Protein AF-A0A0K0E4I1-F1 (afdb_monomer)

Nearest PDB structures (foldseek):
  3t7n-assembly1_B  TM=6.207E-01  e=4.100E-04  Homo sapiens
  4frl-assembly1_A  TM=5.365E-01  e=1.195E-03  Homo sapiens
  7e2v-assembly1_A  TM=3.383E-01  e=8.676E-01  Morus alba
  2bmb-assembly1_A  TM=1.519E-01  e=6.967E+00  Saccharomyces cerevisiae

Organism: Strongyloides stercoralis (NCBI:txid6248)

Structure (mmCIF, N/CA/C/O backbone):
data_AF-A0A0K0E4I1-F1
#
_entry.id   AF-A0A0K0E4I1-F1
#
loop_
_atom_site.group_PDB
_atom_site.id
_atom_site.type_symbol
_atom_site.label_atom_id
_atom_site.label_alt_id
_atom_site.label_comp_id
_atom_site.label_asym_id
_atom_site.label_entity_id
_atom_site.label_seq_id
_atom_site.pdbx_PDB_ins_code
_atom_site.Cartn_x
_atom_site.Cartn_y
_atom_site.Cartn_z
_atom_site.occupancy
_atom_site.B_iso_or_equiv
_atom_site.auth_seq_id
_atom_site.auth_comp_id
_atom_site.auth_asym_id
_atom_site.auth_atom_id
_atom_site.pdbx_PDB_model_num
ATOM 1 N N . MET A 1 1 ? 45.559 10.504 -39.414 1.00 72.62 1 MET A N 1
ATOM 2 C CA . MET A 1 1 ? 45.510 10.061 -37.997 1.00 72.62 1 MET A CA 1
ATOM 3 C C . MET A 1 1 ? 44.115 9.634 -37.543 1.00 72.62 1 MET A C 1
ATOM 5 O O . MET A 1 1 ? 43.988 8.500 -37.111 1.00 72.62 1 MET A O 1
ATOM 9 N N . ILE A 1 2 ? 43.070 10.465 -37.673 1.00 77.94 2 ILE A N 1
ATOM 10 C CA . ILE A 1 2 ? 41.709 10.158 -37.166 1.00 77.94 2 ILE A CA 1
ATOM 11 C C . ILE A 1 2 ? 41.140 8.833 -37.712 1.00 77.94 2 ILE A C 1
ATOM 13 O O . ILE A 1 2 ? 40.603 8.033 -36.951 1.00 77.94 2 ILE A O 1
ATOM 17 N N . PHE A 1 3 ? 41.327 8.554 -39.006 1.00 82.25 3 PHE A N 1
ATOM 18 C CA . PHE A 1 3 ? 40.861 7.309 -39.631 1.00 82.25 3 PHE A CA 1
ATOM 19 C C . PHE A 1 3 ? 41.515 6.048 -39.030 1.00 82.25 3 PHE A C 1
ATOM 21 O O . PHE A 1 3 ? 40.832 5.072 -38.737 1.00 82.25 3 PHE A O 1
ATOM 28 N N . PHE A 1 4 ? 42.823 6.099 -38.754 1.00 79.50 4 PHE A N 1
ATOM 29 C CA . PHE A 1 4 ? 43.544 5.006 -38.089 1.00 79.50 4 PHE A CA 1
ATOM 30 C C . PHE A 1 4 ? 43.053 4.787 -36.650 1.00 79.50 4 PHE A C 1
ATOM 32 O O . PHE A 1 4 ? 42.868 3.646 -36.240 1.00 79.50 4 PHE A O 1
ATOM 39 N N . ILE A 1 5 ? 42.778 5.865 -35.906 1.00 83.00 5 ILE A N 1
ATOM 40 C CA . ILE A 1 5 ? 42.230 5.782 -34.541 1.00 83.00 5 ILE A CA 1
ATOM 41 C C . ILE A 1 5 ? 40.835 5.137 -34.553 1.00 83.00 5 ILE A C 1
ATOM 43 O O . ILE A 1 5 ? 40.541 4.295 -33.708 1.00 83.00 5 ILE A O 1
ATOM 47 N N . SER A 1 6 ? 39.994 5.479 -35.535 1.00 84.00 6 SER A N 1
ATOM 48 C CA . SER A 1 6 ? 38.654 4.899 -35.682 1.00 84.00 6 SER A CA 1
ATOM 49 C C . SER A 1 6 ? 38.699 3.393 -35.961 1.00 84.00 6 SER A C 1
ATOM 51 O O . SER A 1 6 ? 37.995 2.634 -35.296 1.00 84.00 6 SER A O 1
ATOM 53 N N . ILE A 1 7 ? 39.572 2.939 -36.867 1.00 88.38 7 ILE A N 1
ATOM 54 C CA . ILE A 1 7 ? 39.742 1.506 -37.155 1.00 88.38 7 ILE A CA 1
ATOM 55 C C . ILE A 1 7 ? 40.223 0.752 -35.911 1.00 88.38 7 ILE A C 1
ATOM 57 O O . ILE A 1 7 ? 39.663 -0.292 -35.579 1.00 88.38 7 ILE A O 1
ATOM 61 N N . ILE A 1 8 ? 41.208 1.293 -35.186 1.00 85.75 8 ILE A N 1
ATOM 62 C CA . ILE A 1 8 ? 41.711 0.684 -33.946 1.00 85.75 8 ILE A CA 1
ATOM 63 C C . ILE A 1 8 ? 40.592 0.577 -32.899 1.00 85.75 8 ILE A C 1
ATOM 65 O O . ILE A 1 8 ? 40.461 -0.464 -32.257 1.00 85.75 8 ILE A O 1
ATOM 69 N N . ALA A 1 9 ? 39.744 1.600 -32.761 1.00 82.69 9 ALA A N 1
ATOM 70 C CA . ALA A 1 9 ? 38.618 1.580 -31.828 1.00 82.69 9 ALA A CA 1
ATOM 71 C C . ALA A 1 9 ? 37.561 0.522 -32.195 1.00 82.69 9 ALA A C 1
ATOM 73 O O . ALA A 1 9 ? 37.061 -0.173 -31.312 1.00 82.69 9 ALA A O 1
ATOM 74 N N . VAL A 1 10 ? 37.249 0.353 -33.485 1.00 86.75 10 VAL A N 1
ATOM 75 C CA . VAL A 1 10 ? 36.301 -0.674 -33.955 1.00 86.75 10 VAL A CA 1
ATOM 76 C C . VAL A 1 10 ? 36.865 -2.078 -33.749 1.00 86.75 10 VAL A C 1
ATOM 78 O O . VAL A 1 10 ? 36.159 -2.948 -33.244 1.00 86.75 10 VAL A O 1
ATOM 81 N N . VAL A 1 11 ? 38.141 -2.306 -34.073 1.00 85.88 11 VAL A N 1
ATOM 82 C CA . VAL A 1 11 ? 38.804 -3.597 -33.825 1.00 85.88 11 VAL A CA 1
ATOM 83 C C . VAL A 1 11 ? 38.837 -3.900 -32.326 1.00 85.88 11 VAL A C 1
ATOM 85 O O . VAL A 1 11 ? 38.483 -5.007 -31.927 1.00 85.88 11 VAL A O 1
ATOM 88 N N . ALA A 1 12 ? 39.166 -2.917 -31.481 1.00 80.31 12 ALA A N 1
ATOM 89 C CA . ALA A 1 12 ? 39.116 -3.066 -30.028 1.00 80.31 12 ALA A CA 1
ATOM 90 C C . ALA A 1 12 ? 37.699 -3.398 -29.529 1.00 80.31 12 ALA A C 1
ATOM 92 O O . ALA A 1 12 ? 37.543 -4.265 -28.671 1.00 80.31 12 ALA A O 1
ATOM 93 N N . LEU A 1 13 ? 36.658 -2.776 -30.095 1.00 79.31 13 LEU A N 1
ATOM 94 C CA . LEU A 1 13 ? 35.261 -3.063 -29.762 1.00 79.31 13 LEU A CA 1
ATOM 95 C C . LEU A 1 13 ? 34.861 -4.494 -30.156 1.00 79.31 13 LEU A C 1
ATOM 97 O O . LEU A 1 13 ? 34.247 -5.200 -29.358 1.00 79.31 13 LEU A O 1
ATOM 101 N N . ILE A 1 14 ? 35.229 -4.943 -31.360 1.00 78.44 14 ILE A N 1
ATOM 102 C CA . ILE A 1 14 ? 34.980 -6.314 -31.830 1.00 78.44 14 ILE A CA 1
ATOM 103 C C . ILE A 1 14 ? 35.690 -7.310 -30.910 1.00 78.44 14 ILE A C 1
ATOM 105 O O . ILE A 1 14 ? 35.065 -8.258 -30.434 1.00 78.44 14 ILE A O 1
ATOM 109 N N . VAL A 1 15 ? 36.964 -7.072 -30.586 1.00 76.56 15 VAL A N 1
ATOM 110 C CA . VAL A 1 15 ? 37.708 -7.904 -29.632 1.00 76.56 15 VAL A CA 1
ATOM 111 C C . VAL A 1 15 ? 36.989 -7.932 -28.281 1.00 76.56 15 VAL A C 1
ATOM 113 O O . VAL A 1 15 ? 36.727 -9.016 -27.776 1.00 76.56 15 VAL A O 1
ATOM 116 N N . LEU A 1 16 ? 36.559 -6.794 -27.730 1.00 71.00 16 LEU A N 1
ATOM 117 C CA . LEU A 1 16 ? 35.825 -6.741 -26.457 1.00 71.00 16 LEU A CA 1
ATOM 118 C C . LEU A 1 16 ? 34.479 -7.491 -26.484 1.00 71.00 16 LEU A C 1
ATOM 120 O O . LEU A 1 16 ? 34.076 -8.054 -25.465 1.00 71.00 16 LEU A O 1
ATOM 124 N N . LEU A 1 17 ? 33.791 -7.529 -27.629 1.00 72.44 17 LEU A N 1
ATOM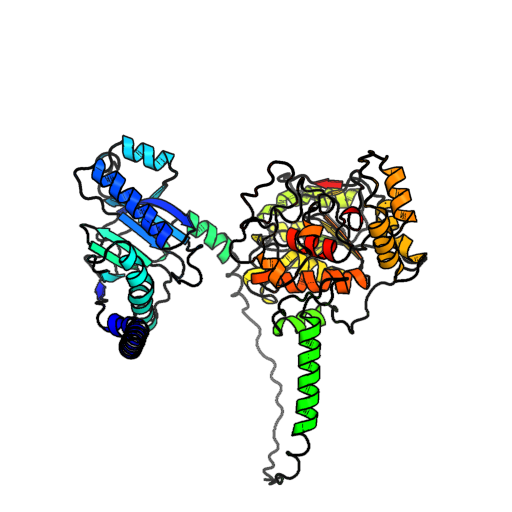 125 C CA . LEU A 1 17 ? 32.506 -8.219 -27.787 1.00 72.44 17 LEU A CA 1
ATOM 126 C C . LEU A 1 17 ? 32.656 -9.739 -27.960 1.00 72.44 17 LEU A C 1
ATOM 128 O O . LEU A 1 17 ? 31.859 -10.500 -27.405 1.00 72.44 17 LEU A O 1
ATOM 132 N N . PHE A 1 18 ? 33.664 -10.198 -28.709 1.00 69.75 18 PHE A N 1
ATOM 133 C CA . PHE A 1 18 ? 33.847 -11.621 -29.031 1.00 69.75 18 PHE A CA 1
ATOM 134 C C . PHE A 1 18 ? 34.805 -12.355 -28.087 1.00 69.75 18 PHE A C 1
ATOM 136 O O . PHE A 1 18 ? 34.632 -13.558 -27.865 1.00 69.75 18 PHE A O 1
ATOM 143 N N . PHE A 1 19 ? 35.768 -11.651 -27.485 1.00 75.06 19 PHE A N 1
ATOM 144 C CA . PHE A 1 19 ? 36.752 -12.230 -26.570 1.00 75.06 19 PHE A CA 1
ATOM 145 C C . PHE A 1 19 ? 36.121 -13.010 -25.411 1.00 75.06 19 PHE A C 1
ATOM 147 O O . PHE A 1 19 ? 36.581 -14.123 -25.171 1.00 75.06 19 PHE A O 1
ATOM 154 N N . PRO A 1 20 ? 35.038 -12.554 -24.741 1.00 66.19 20 PRO A N 1
ATOM 155 C CA . PRO A 1 20 ? 34.418 -13.331 -23.671 1.00 66.19 20 PRO A CA 1
ATOM 156 C C . PRO A 1 20 ? 33.946 -14.709 -24.142 1.00 66.19 20 PRO A C 1
ATOM 158 O O . PRO A 1 20 ? 34.283 -15.713 -23.526 1.00 66.19 20 PRO A O 1
ATOM 161 N N . ARG A 1 21 ? 33.224 -14.789 -25.269 1.00 65.12 21 ARG A N 1
ATOM 162 C CA . ARG A 1 21 ? 32.726 -16.068 -25.810 1.00 65.12 21 ARG A CA 1
ATOM 163 C C . ARG A 1 21 ? 33.855 -16.985 -26.276 1.00 65.12 21 ARG A C 1
ATOM 165 O O . ARG A 1 21 ? 33.737 -18.201 -26.155 1.00 65.12 21 ARG A O 1
ATOM 172 N N . TYR A 1 22 ? 34.929 -16.416 -26.819 1.00 70.62 22 TYR A N 1
ATOM 173 C CA . TYR A 1 22 ? 36.100 -17.178 -27.247 1.00 70.62 22 TYR A CA 1
ATOM 174 C C . TYR A 1 22 ? 36.901 -17.704 -26.047 1.00 70.62 22 TYR A C 1
ATOM 176 O O . TYR A 1 22 ? 37.178 -18.898 -25.975 1.00 70.62 22 TYR A O 1
ATOM 184 N N . ALA A 1 23 ? 37.191 -16.846 -25.066 1.00 69.38 23 ALA A N 1
ATOM 185 C CA . ALA A 1 23 ? 37.935 -17.185 -23.855 1.00 69.38 23 ALA A CA 1
ATOM 186 C C . ALA A 1 23 ? 37.233 -18.259 -23.011 1.00 69.38 23 ALA A C 1
ATOM 188 O O . ALA A 1 23 ? 37.907 -19.111 -22.440 1.00 69.38 23 ALA A O 1
ATOM 189 N N . GLN A 1 24 ? 35.893 -18.282 -22.993 1.00 71.31 24 GLN A N 1
ATOM 190 C CA . GLN A 1 24 ? 35.107 -19.324 -22.317 1.00 71.31 24 GLN A CA 1
ATOM 191 C C . GLN A 1 24 ? 35.465 -20.751 -22.767 1.00 71.31 24 GLN A C 1
ATOM 193 O O . GLN A 1 24 ? 35.336 -21.675 -21.972 1.00 71.31 24 GLN A O 1
ATOM 198 N N . LYS A 1 25 ? 35.933 -20.943 -24.012 1.00 68.06 25 LYS A N 1
ATOM 199 C CA . LYS A 1 25 ? 36.322 -22.266 -24.537 1.00 68.06 25 LYS A CA 1
ATOM 200 C C . LYS A 1 25 ? 37.631 -22.807 -23.954 1.00 68.06 25 LYS A C 1
ATOM 202 O O . LYS A 1 25 ? 37.863 -24.004 -24.050 1.00 68.06 25 LYS A O 1
ATOM 207 N N . PHE A 1 26 ? 38.472 -21.947 -23.381 1.00 70.81 26 PHE A N 1
ATOM 208 C CA . PHE A 1 26 ? 39.783 -22.311 -22.827 1.00 70.81 26 PHE A CA 1
ATOM 209 C C . PHE A 1 26 ? 39.769 -22.437 -21.300 1.00 70.81 26 PHE A C 1
ATOM 211 O O . PHE A 1 26 ? 40.815 -22.631 -20.684 1.00 70.81 26 PHE A O 1
ATOM 218 N N . ILE A 1 27 ? 38.598 -22.295 -20.675 1.00 76.69 27 ILE A N 1
ATOM 219 C CA . ILE A 1 27 ? 38.454 -22.461 -19.232 1.00 76.69 27 ILE A CA 1
ATOM 220 C C . ILE A 1 27 ? 38.439 -23.954 -18.927 1.00 76.69 27 ILE A C 1
ATOM 222 O O . ILE A 1 27 ? 37.560 -24.675 -19.398 1.00 76.69 27 ILE A O 1
ATOM 226 N N . ASN A 1 28 ? 39.403 -24.400 -18.123 1.00 81.62 28 ASN A N 1
ATOM 227 C CA . ASN A 1 28 ? 39.431 -25.770 -17.637 1.00 81.62 28 ASN A CA 1
ATOM 228 C C . ASN A 1 28 ? 38.400 -25.941 -16.511 1.00 81.62 28 ASN A C 1
ATOM 230 O O . ASN A 1 28 ? 38.525 -25.330 -15.446 1.00 81.62 28 ASN A O 1
ATOM 234 N N . ILE A 1 29 ? 37.373 -26.742 -16.782 1.00 88.06 29 ILE A N 1
ATOM 235 C CA . ILE A 1 29 ? 36.287 -27.067 -15.860 1.00 88.06 29 ILE A CA 1
ATOM 236 C C . ILE A 1 29 ? 36.302 -28.580 -15.695 1.00 88.06 29 ILE A C 1
ATOM 238 O O . ILE A 1 29 ? 36.089 -29.311 -16.661 1.00 88.06 29 ILE A O 1
ATOM 242 N N . GLU A 1 30 ? 36.539 -29.041 -14.474 1.00 90.00 30 GLU A N 1
ATOM 243 C CA . GLU A 1 30 ? 36.660 -30.460 -14.154 1.00 90.00 30 GLU A CA 1
ATOM 244 C C . GLU A 1 30 ? 35.603 -30.856 -13.126 1.00 90.00 30 GLU A C 1
ATOM 246 O O . GLU A 1 30 ? 35.195 -30.047 -12.291 1.00 90.00 30 GLU A O 1
ATOM 251 N N . ILE A 1 31 ? 35.173 -32.114 -13.166 1.00 91.00 31 ILE A N 1
ATOM 252 C CA . ILE A 1 31 ? 34.409 -32.725 -12.078 1.00 91.00 31 ILE A CA 1
ATOM 253 C C . ILE A 1 31 ? 35.408 -33.493 -11.219 1.00 91.00 31 ILE A C 1
ATOM 255 O O . ILE A 1 31 ? 36.162 -34.312 -11.741 1.00 91.00 31 ILE A O 1
ATOM 259 N N . LYS A 1 32 ? 35.426 -33.215 -9.916 1.00 93.81 32 LYS A N 1
ATOM 260 C CA . LYS A 1 32 ? 36.293 -33.888 -8.947 1.00 93.81 32 LYS A CA 1
ATOM 261 C C . LYS A 1 32 ? 35.459 -34.637 -7.919 1.00 93.81 32 LYS A C 1
ATOM 263 O O . LYS A 1 32 ? 34.481 -34.090 -7.413 1.00 93.81 32 LYS A O 1
ATOM 268 N N . GLU A 1 33 ? 35.884 -35.858 -7.608 1.00 90.31 33 GLU A N 1
ATOM 269 C CA . GLU A 1 33 ? 35.306 -36.720 -6.559 1.00 90.31 33 GLU A CA 1
ATOM 270 C C . GLU A 1 33 ? 36.217 -36.815 -5.317 1.00 90.31 33 GLU A C 1
ATOM 272 O O . GLU A 1 33 ? 35.843 -37.307 -4.257 1.00 90.31 33 GLU A O 1
ATOM 277 N N . GLU A 1 34 ? 37.434 -36.290 -5.430 1.00 89.56 34 GLU A N 1
ATOM 278 C CA . GLU A 1 34 ? 38.421 -36.222 -4.361 1.00 89.56 34 GLU A CA 1
ATOM 279 C C . GLU A 1 34 ? 39.283 -34.965 -4.523 1.00 89.56 34 GLU A C 1
ATOM 281 O O . GLU A 1 34 ? 39.295 -34.324 -5.579 1.00 89.56 34 GLU A O 1
ATOM 286 N N . ASN A 1 35 ? 40.022 -34.599 -3.472 1.00 89.12 35 ASN A N 1
ATOM 287 C CA . ASN A 1 35 ? 40.923 -33.442 -3.476 1.00 89.12 35 ASN A CA 1
ATOM 288 C C . ASN A 1 35 ? 40.231 -32.118 -3.887 1.00 89.12 35 ASN A C 1
ATOM 290 O O . ASN A 1 35 ? 40.787 -31.311 -4.643 1.00 89.12 35 ASN A O 1
ATOM 294 N N . ILE A 1 36 ? 39.000 -31.904 -3.405 1.00 92.94 36 ILE A N 1
ATOM 295 C CA . ILE A 1 36 ? 38.190 -30.711 -3.671 1.00 92.94 36 ILE A CA 1
ATOM 296 C C . ILE A 1 36 ? 38.736 -29.515 -2.864 1.00 92.94 36 ILE A C 1
ATOM 298 O O . ILE A 1 36 ? 38.748 -29.552 -1.630 1.00 92.94 36 ILE A O 1
ATOM 302 N N . PRO A 1 37 ? 39.169 -28.420 -3.522 1.00 91.62 37 PRO A N 1
ATOM 303 C CA . PRO A 1 37 ? 39.763 -27.272 -2.842 1.00 91.62 37 PRO A CA 1
ATOM 304 C C . PRO A 1 37 ? 38.874 -26.722 -1.723 1.00 91.62 37 PRO A C 1
ATOM 306 O O . PRO A 1 37 ? 37.740 -26.331 -1.965 1.00 91.62 37 PRO A O 1
ATOM 309 N N . GLY A 1 38 ? 39.406 -26.680 -0.499 1.00 89.75 38 GLY A N 1
ATOM 310 C CA . GLY A 1 38 ? 38.693 -26.184 0.683 1.00 89.75 38 GLY A CA 1
ATOM 311 C C . GLY A 1 38 ? 37.782 -27.200 1.373 1.00 89.75 38 GLY A C 1
ATOM 312 O O . GLY A 1 38 ? 37.355 -26.917 2.481 1.00 89.75 38 GLY A O 1
ATOM 313 N N . PHE A 1 39 ? 37.539 -28.377 0.785 1.00 92.12 39 PHE A N 1
ATOM 314 C CA . PHE A 1 39 ? 36.546 -29.347 1.270 1.00 92.12 39 PHE A CA 1
ATOM 315 C C . PHE A 1 39 ? 37.051 -30.801 1.239 1.00 92.12 39 PHE A C 1
ATOM 317 O O . PHE A 1 39 ? 36.272 -31.733 1.046 1.00 92.12 39 PHE A O 1
ATOM 324 N N . ASN A 1 40 ? 38.360 -31.008 1.422 1.00 86.81 40 ASN A N 1
ATOM 325 C CA . ASN A 1 40 ? 38.973 -32.345 1.477 1.00 86.81 40 ASN A CA 1
ATOM 326 C C . ASN A 1 40 ? 38.548 -33.161 2.706 1.00 86.81 40 ASN A C 1
ATOM 328 O O . ASN A 1 40 ? 38.585 -34.390 2.653 1.00 86.81 40 ASN A O 1
ATOM 332 N N . ASP A 1 41 ? 38.138 -32.469 3.767 1.00 86.31 41 ASP A N 1
ATOM 333 C CA . ASP A 1 41 ? 37.697 -32.995 5.055 1.00 86.31 41 ASP A CA 1
ATOM 334 C C . ASP A 1 41 ? 36.519 -32.154 5.561 1.00 86.31 41 ASP A C 1
ATOM 336 O O . ASP A 1 41 ? 36.152 -31.152 4.943 1.00 86.31 41 ASP A O 1
ATOM 340 N N . ASN A 1 42 ? 35.932 -32.542 6.694 1.00 88.44 42 ASN A N 1
ATOM 341 C CA . ASN A 1 42 ? 34.983 -31.678 7.385 1.00 88.44 42 ASN A CA 1
ATOM 342 C C . ASN A 1 42 ? 35.694 -30.381 7.787 1.00 88.44 42 ASN A C 1
ATOM 344 O O . ASN A 1 42 ? 36.806 -30.403 8.327 1.00 88.44 42 ASN A O 1
ATOM 348 N N . ILE A 1 43 ? 35.041 -29.252 7.558 1.00 88.75 43 ILE A N 1
ATOM 349 C CA . ILE A 1 43 ? 35.588 -27.934 7.849 1.00 88.75 43 ILE A CA 1
ATOM 350 C C . ILE A 1 43 ? 34.688 -27.174 8.809 1.00 88.75 43 ILE A C 1
ATOM 352 O O . ILE A 1 43 ? 33.488 -27.423 8.925 1.00 88.75 43 ILE A O 1
ATOM 356 N N . GLY A 1 44 ? 35.278 -26.207 9.490 1.00 87.19 44 GLY A N 1
ATOM 357 C CA . GLY A 1 44 ? 34.535 -25.120 10.090 1.00 87.19 44 GLY A CA 1
ATOM 358 C C . GLY A 1 44 ? 34.749 -23.829 9.315 1.00 87.19 44 GLY A C 1
ATOM 359 O O . GLY A 1 44 ? 35.788 -23.628 8.685 1.00 87.19 44 GLY A O 1
ATOM 360 N N . ILE A 1 45 ? 33.755 -22.949 9.362 1.00 90.81 45 ILE A N 1
ATOM 361 C CA . ILE A 1 45 ? 33.811 -21.627 8.756 1.00 90.81 45 ILE A CA 1
ATOM 362 C C . ILE A 1 45 ? 33.430 -20.585 9.799 1.00 90.81 45 ILE A C 1
ATOM 364 O O . ILE A 1 45 ? 32.409 -20.716 10.475 1.00 90.81 45 ILE A O 1
ATOM 368 N N . ILE A 1 46 ? 34.244 -19.537 9.900 1.00 90.62 46 ILE A N 1
ATOM 369 C CA . ILE A 1 46 ? 33.889 -18.295 10.590 1.00 90.62 46 ILE A CA 1
ATOM 370 C C . ILE A 1 46 ? 33.447 -17.315 9.509 1.00 90.62 46 ILE A C 1
ATOM 372 O O . ILE A 1 46 ? 34.282 -16.851 8.732 1.00 90.62 46 ILE A O 1
ATOM 376 N N . TYR A 1 47 ? 32.149 -17.044 9.408 1.00 94.50 47 TYR A N 1
ATOM 377 C CA . TYR A 1 47 ? 31.552 -16.353 8.267 1.00 94.50 47 TYR A CA 1
ATOM 378 C C . TYR A 1 47 ? 30.717 -15.149 8.682 1.00 94.50 47 TYR A C 1
ATOM 380 O O . TYR A 1 47 ? 30.210 -15.068 9.795 1.00 94.50 47 TYR A O 1
ATOM 388 N N . LYS A 1 48 ? 30.508 -14.233 7.742 1.00 93.31 48 LYS A N 1
ATOM 389 C CA . LYS A 1 48 ? 29.527 -13.163 7.857 1.00 93.31 48 LYS A CA 1
ATOM 390 C C . LYS A 1 48 ? 28.590 -13.191 6.662 1.00 93.31 48 LYS A C 1
ATOM 392 O O . LYS A 1 48 ? 29.024 -13.223 5.510 1.00 93.31 48 LYS A O 1
ATOM 397 N N . TYR A 1 49 ? 27.294 -13.161 6.947 1.00 92.38 49 TYR A N 1
ATOM 398 C CA . TYR A 1 49 ? 26.270 -13.022 5.920 1.00 92.38 49 TYR A CA 1
ATOM 399 C C . TYR A 1 49 ? 26.274 -11.608 5.324 1.00 92.38 49 TYR A C 1
ATOM 401 O O . TYR A 1 49 ? 26.422 -10.611 6.040 1.00 92.38 49 TYR A O 1
ATOM 409 N N . ASN A 1 50 ? 26.093 -11.508 4.011 1.00 89.94 50 ASN A N 1
ATOM 410 C CA . ASN A 1 50 ? 26.152 -10.262 3.268 1.00 89.94 50 ASN A CA 1
ATOM 411 C C . ASN A 1 50 ? 25.141 -10.227 2.123 1.00 89.94 50 ASN A C 1
ATOM 413 O O . ASN A 1 50 ? 25.035 -11.162 1.335 1.00 89.94 50 ASN A O 1
ATOM 417 N N . ILE A 1 51 ? 24.490 -9.075 1.986 1.00 83.75 51 ILE A N 1
ATOM 418 C CA . ILE A 1 51 ? 23.710 -8.707 0.807 1.00 83.75 51 ILE A CA 1
ATOM 419 C C . ILE A 1 51 ? 24.468 -7.575 0.119 1.00 83.75 51 ILE A C 1
ATOM 421 O O . ILE A 1 51 ? 24.749 -6.531 0.723 1.00 83.75 51 ILE A O 1
ATOM 425 N N . GLY A 1 52 ? 24.863 -7.793 -1.128 1.00 80.38 52 GLY A N 1
ATOM 426 C CA . GLY A 1 52 ? 25.658 -6.818 -1.860 1.00 80.38 52 GLY A CA 1
ATOM 427 C C . GLY A 1 52 ? 26.236 -7.379 -3.143 1.00 80.38 52 GLY A C 1
ATOM 428 O O . GLY A 1 52 ? 26.251 -8.583 -3.348 1.00 80.38 52 GLY A O 1
ATOM 429 N N . SER A 1 53 ? 26.783 -6.498 -3.979 1.00 82.81 53 SER A N 1
ATOM 430 C CA . SER A 1 53 ? 27.472 -6.913 -5.199 1.00 82.81 53 SER A CA 1
ATOM 431 C C . SER A 1 53 ? 28.576 -7.920 -4.969 1.00 82.81 53 SER A C 1
ATOM 433 O O . SER A 1 53 ? 29.272 -7.878 -3.959 1.00 82.81 53 SER A O 1
ATOM 435 N N . TYR A 1 54 ? 28.772 -8.781 -5.970 1.00 82.62 54 TYR A N 1
ATOM 436 C CA . TYR A 1 54 ? 29.933 -9.661 -6.063 1.00 82.62 54 TYR A CA 1
ATOM 437 C C . TYR A 1 54 ? 31.223 -8.910 -5.708 1.00 82.62 54 TYR A C 1
ATOM 439 O O . TYR A 1 54 ? 31.961 -9.324 -4.822 1.00 82.62 54 TYR A O 1
ATOM 447 N N . TYR A 1 55 ? 31.431 -7.741 -6.324 1.00 81.00 55 TYR A N 1
ATOM 448 C CA . TYR A 1 55 ? 32.571 -6.871 -6.043 1.00 81.00 55 TYR A CA 1
ATOM 449 C C . TYR A 1 55 ? 32.652 -6.464 -4.565 1.00 81.00 55 TYR A C 1
ATOM 451 O O . TYR A 1 55 ? 33.715 -6.544 -3.959 1.00 81.00 55 TYR A O 1
ATOM 459 N N . LYS A 1 56 ? 31.527 -6.077 -3.956 1.00 82.81 56 LYS A N 1
ATOM 460 C CA . LYS A 1 56 ? 31.472 -5.696 -2.541 1.00 82.81 56 LYS A CA 1
ATOM 461 C C . LYS A 1 56 ? 31.785 -6.873 -1.614 1.00 82.81 56 LYS A C 1
ATOM 463 O O . LYS A 1 56 ? 32.494 -6.674 -0.633 1.00 82.81 56 LYS A O 1
ATOM 468 N N . THR A 1 57 ? 31.278 -8.072 -1.902 1.00 88.62 57 THR A N 1
ATOM 469 C CA . THR A 1 57 ? 31.593 -9.281 -1.121 1.00 88.62 57 THR A CA 1
ATOM 470 C C . THR A 1 57 ? 33.070 -9.645 -1.253 1.00 88.62 57 THR A C 1
ATOM 472 O O . THR A 1 57 ? 33.729 -9.861 -0.241 1.00 88.62 57 THR A O 1
ATOM 475 N N . ILE A 1 58 ? 33.618 -9.644 -2.472 1.00 88.12 58 ILE A N 1
ATOM 476 C CA . ILE A 1 58 ? 35.032 -9.965 -2.702 1.00 88.12 58 ILE A CA 1
ATOM 477 C C . ILE A 1 58 ? 35.958 -8.927 -2.067 1.00 88.12 58 ILE A C 1
ATOM 479 O O . ILE A 1 58 ? 36.944 -9.315 -1.455 1.00 88.12 58 ILE A O 1
ATOM 483 N N . ASN A 1 59 ? 35.635 -7.634 -2.118 1.00 85.75 59 ASN A N 1
ATOM 484 C CA . ASN A 1 59 ? 36.440 -6.618 -1.437 1.00 85.75 59 ASN A CA 1
ATOM 485 C C . ASN A 1 59 ? 36.478 -6.822 0.079 1.00 85.75 59 ASN A C 1
ATOM 487 O O . ASN A 1 59 ? 37.543 -6.711 0.670 1.00 85.75 59 ASN A O 1
ATOM 491 N N . LYS A 1 60 ? 35.343 -7.166 0.701 1.00 88.69 60 LYS A N 1
ATOM 492 C CA . LYS A 1 60 ? 35.308 -7.495 2.134 1.00 88.69 60 LYS A CA 1
ATOM 493 C C . LYS A 1 60 ? 36.122 -8.748 2.460 1.00 88.69 60 LYS A C 1
ATOM 495 O O . LYS A 1 60 ? 36.717 -8.829 3.527 1.00 88.69 60 LYS A O 1
ATOM 500 N N . LEU A 1 61 ? 36.145 -9.724 1.551 1.00 89.69 61 LEU A N 1
ATOM 501 C CA . LEU A 1 61 ? 36.984 -10.912 1.692 1.00 89.69 61 LEU A CA 1
ATOM 502 C C . LEU A 1 61 ? 38.475 -10.564 1.581 1.00 89.69 61 LEU A C 1
ATOM 504 O O . LEU A 1 61 ? 39.266 -11.081 2.358 1.00 89.69 61 LEU A O 1
ATOM 508 N N . VAL A 1 62 ? 38.856 -9.685 0.649 1.00 84.75 62 VAL A N 1
ATOM 509 C CA . VAL A 1 62 ? 40.243 -9.213 0.492 1.00 84.75 62 VAL A CA 1
ATOM 510 C C . VAL A 1 62 ? 40.690 -8.416 1.719 1.00 84.75 62 VAL A C 1
ATOM 512 O O . VAL A 1 62 ? 41.754 -8.691 2.254 1.00 84.75 62 VAL A O 1
ATOM 515 N N . GLU A 1 63 ? 39.855 -7.511 2.229 1.00 84.12 63 GLU A N 1
ATOM 516 C CA . GLU A 1 63 ? 40.112 -6.769 3.475 1.00 84.12 63 GLU A CA 1
ATOM 517 C C . GLU A 1 63 ? 40.327 -7.718 4.668 1.00 84.12 63 GLU A C 1
ATOM 519 O O . GLU A 1 63 ? 41.248 -7.546 5.471 1.00 84.12 63 GLU A O 1
ATOM 524 N N . LEU A 1 64 ? 39.517 -8.779 4.750 1.00 85.50 64 LEU A N 1
ATOM 525 C CA . LEU A 1 64 ? 39.691 -9.837 5.741 1.00 85.50 64 LEU A CA 1
ATOM 526 C C . LEU A 1 64 ? 41.019 -10.591 5.548 1.00 85.50 64 LEU A C 1
ATOM 528 O O . LEU A 1 64 ? 41.721 -10.829 6.524 1.00 85.50 64 LEU A O 1
ATOM 532 N N . GLN A 1 65 ? 41.387 -10.944 4.313 1.00 83.88 65 GLN A N 1
ATOM 533 C CA . GLN A 1 65 ? 42.665 -11.601 4.005 1.00 83.88 65 GLN A CA 1
ATOM 534 C C . GLN A 1 65 ? 43.863 -10.727 4.404 1.00 83.88 65 GLN A C 1
ATOM 536 O O . GLN A 1 65 ? 44.794 -11.227 5.028 1.00 83.88 65 GLN A O 1
ATOM 541 N N . GLU A 1 66 ? 43.831 -9.434 4.081 1.00 79.38 66 GLU A N 1
ATOM 542 C CA . GLU A 1 66 ? 44.895 -8.476 4.409 1.00 79.38 66 GLU A CA 1
ATOM 543 C C . GLU A 1 66 ? 45.084 -8.336 5.925 1.00 79.38 66 GLU A C 1
ATOM 545 O O . GLU A 1 66 ? 46.216 -8.380 6.403 1.00 79.38 66 GLU A O 1
ATOM 550 N N . THR A 1 67 ? 43.980 -8.277 6.679 1.00 75.25 67 THR A N 1
ATOM 551 C CA . THR A 1 67 ? 43.995 -8.216 8.152 1.00 75.25 67 THR A CA 1
ATOM 552 C C . THR A 1 67 ? 44.621 -9.474 8.767 1.00 75.25 67 THR A C 1
ATOM 554 O O . THR A 1 67 ? 45.353 -9.405 9.751 1.00 75.25 67 THR A O 1
ATOM 557 N N . LEU A 1 68 ? 44.366 -10.644 8.176 1.00 75.00 68 LEU A N 1
ATOM 558 C CA . LEU A 1 68 ? 44.909 -11.911 8.670 1.00 75.00 68 LEU A CA 1
ATOM 559 C C . LEU A 1 68 ? 46.389 -12.085 8.323 1.00 75.00 68 LEU A C 1
ATOM 561 O O . LEU A 1 68 ? 47.130 -12.637 9.126 1.00 75.00 68 LEU A O 1
ATOM 565 N N . ILE A 1 69 ? 46.834 -11.613 7.155 1.00 69.50 69 ILE A N 1
ATOM 566 C CA . ILE A 1 69 ? 48.250 -11.674 6.755 1.00 69.50 69 ILE A CA 1
ATOM 567 C C . ILE A 1 69 ? 49.113 -10.778 7.650 1.00 69.50 69 ILE A C 1
ATOM 569 O O . ILE A 1 69 ? 50.246 -11.143 7.951 1.00 69.50 69 ILE A O 1
ATOM 573 N N . SER A 1 70 ? 48.599 -9.621 8.087 1.00 61.66 70 SER A N 1
ATOM 574 C CA . SER A 1 70 ? 49.346 -8.738 8.991 1.00 61.66 70 SER A CA 1
ATOM 575 C C . SER A 1 70 ? 49.560 -9.320 10.389 1.00 61.66 70 SER A C 1
ATOM 577 O O . SER A 1 70 ? 50.469 -8.869 11.082 1.00 61.66 70 SER A O 1
ATOM 579 N N . GLU A 1 71 ? 48.753 -10.303 10.798 1.00 59.16 71 GLU A N 1
ATOM 580 C CA . GLU A 1 71 ? 48.767 -10.834 12.166 1.00 59.16 71 GLU A CA 1
ATOM 581 C C . GLU A 1 71 ? 49.234 -12.302 12.257 1.00 59.16 71 GLU A C 1
ATOM 583 O O . GLU A 1 71 ? 49.870 -12.665 13.241 1.00 59.16 71 GLU A O 1
ATOM 588 N N . ASN A 1 72 ? 49.032 -13.134 11.224 1.00 59.53 72 ASN A N 1
ATOM 589 C CA . ASN A 1 72 ? 49.343 -14.571 11.261 1.00 59.53 72 ASN A CA 1
ATOM 590 C C . ASN A 1 72 ? 50.555 -14.986 10.406 1.00 59.53 72 ASN A C 1
ATOM 592 O O . ASN A 1 72 ? 50.693 -14.604 9.246 1.00 59.53 72 ASN A O 1
ATOM 596 N N . SER A 1 73 ? 51.359 -15.925 10.928 1.00 56.72 73 SER A N 1
ATOM 597 C CA . SER A 1 73 ? 52.408 -16.629 10.153 1.00 56.72 73 SER A CA 1
ATOM 598 C C . SER A 1 73 ? 51.865 -17.761 9.263 1.00 56.72 73 SER A C 1
ATOM 600 O O . SER A 1 73 ? 52.584 -18.279 8.407 1.00 56.72 73 SER A O 1
ATOM 602 N N . ILE A 1 74 ? 50.620 -18.197 9.484 1.00 62.25 74 ILE A N 1
ATOM 603 C CA . ILE A 1 74 ? 50.037 -19.384 8.844 1.00 62.25 74 ILE A CA 1
ATOM 604 C C . ILE A 1 74 ? 49.138 -18.949 7.675 1.00 62.25 74 ILE A C 1
ATOM 606 O O . ILE A 1 74 ? 48.257 -18.112 7.876 1.00 62.25 74 ILE A O 1
ATOM 610 N N . PRO A 1 75 ? 49.297 -19.523 6.466 1.00 67.69 75 PRO A N 1
ATOM 611 C CA . PRO A 1 75 ? 48.430 -19.228 5.329 1.00 67.69 75 PRO A CA 1
ATOM 612 C C . PRO A 1 75 ? 46.968 -19.562 5.640 1.00 67.69 75 PRO A C 1
ATOM 614 O O . PRO A 1 75 ? 46.600 -20.728 5.805 1.00 67.69 75 PRO A O 1
ATOM 617 N N . VAL A 1 76 ? 46.117 -18.539 5.694 1.00 77.62 76 VAL A N 1
ATOM 618 C CA . VAL A 1 76 ? 44.694 -18.712 5.988 1.00 77.62 76 VAL A CA 1
ATOM 619 C C . VAL A 1 76 ? 43.919 -18.973 4.698 1.00 77.62 76 VAL A C 1
ATOM 621 O O . VAL A 1 76 ? 44.034 -18.235 3.719 1.00 77.62 76 VAL A O 1
ATOM 624 N N . THR A 1 77 ? 43.103 -20.028 4.691 1.00 88.75 77 THR A N 1
ATOM 625 C CA . THR A 1 77 ? 42.173 -20.287 3.584 1.00 88.75 77 THR A CA 1
ATOM 626 C C . THR A 1 77 ? 40.890 -19.501 3.821 1.00 88.75 77 THR A C 1
ATOM 628 O O . THR A 1 77 ? 40.319 -19.548 4.907 1.00 88.75 77 THR A O 1
ATOM 631 N N . THR A 1 78 ? 40.418 -18.786 2.807 1.00 91.88 78 THR A N 1
ATOM 632 C CA . THR A 1 78 ? 39.196 -17.975 2.899 1.00 91.88 78 THR A CA 1
ATOM 633 C C . THR A 1 78 ? 38.179 -18.400 1.851 1.00 91.88 78 THR A C 1
ATOM 635 O O . THR A 1 78 ? 38.517 -19.043 0.854 1.00 91.88 78 THR A O 1
ATOM 638 N N . ILE A 1 79 ? 36.914 -18.088 2.110 1.00 95.06 79 ILE A N 1
ATOM 639 C CA . ILE A 1 79 ? 35.777 -18.588 1.344 1.00 95.06 79 ILE A CA 1
ATOM 640 C C . ILE A 1 79 ? 34.736 -17.492 1.123 1.00 95.06 79 ILE A C 1
ATOM 642 O O . ILE A 1 79 ? 34.470 -16.689 2.016 1.00 95.06 79 ILE A O 1
ATOM 646 N N . ALA A 1 80 ? 34.120 -17.481 -0.056 1.00 95.25 80 ALA A N 1
ATOM 647 C CA . ALA A 1 80 ? 32.895 -16.741 -0.334 1.00 95.25 80 ALA A CA 1
ATOM 648 C C . ALA A 1 80 ? 31.876 -17.659 -1.012 1.00 95.25 80 ALA A C 1
ATOM 650 O O . ALA A 1 80 ? 32.148 -18.240 -2.054 1.00 95.25 80 ALA A O 1
ATOM 651 N N . ILE A 1 81 ? 30.696 -17.766 -0.420 1.00 95.38 81 ILE A N 1
ATOM 652 C CA . ILE A 1 81 ? 29.554 -18.530 -0.902 1.00 95.38 81 ILE A CA 1
ATOM 653 C C . ILE A 1 81 ? 28.547 -17.527 -1.447 1.00 95.38 81 ILE A C 1
ATOM 655 O O . ILE A 1 81 ? 28.130 -16.615 -0.737 1.00 95.38 81 ILE A O 1
ATOM 659 N N . PHE A 1 82 ? 28.160 -17.684 -2.703 1.00 91.81 82 PHE A N 1
ATOM 660 C CA . PHE A 1 82 ? 27.152 -16.876 -3.373 1.00 91.81 82 PHE A CA 1
ATOM 661 C C . PHE A 1 82 ? 25.943 -17.754 -3.642 1.00 91.81 82 PHE A C 1
ATOM 663 O O . PHE A 1 82 ? 26.069 -18.745 -4.353 1.00 91.81 82 PHE A O 1
ATOM 670 N N . TYR A 1 83 ? 24.795 -17.402 -3.073 1.00 87.50 83 TYR A N 1
ATOM 671 C CA . TYR A 1 83 ? 23.600 -18.240 -3.136 1.00 87.50 83 TYR A CA 1
ATOM 672 C C . TYR A 1 83 ? 22.698 -17.922 -4.327 1.00 87.50 83 TYR A C 1
ATOM 674 O O . TYR A 1 83 ? 22.010 -18.806 -4.832 1.00 87.50 83 TYR A O 1
ATOM 682 N N . ASP A 1 84 ? 22.736 -16.676 -4.807 1.00 77.62 84 ASP A N 1
ATOM 683 C CA . ASP A 1 84 ? 21.950 -16.258 -5.963 1.00 77.62 84 ASP A CA 1
ATOM 684 C C . ASP A 1 84 ? 22.782 -16.204 -7.247 1.00 77.62 84 ASP A C 1
ATOM 686 O O . ASP A 1 84 ? 24.015 -16.243 -7.289 1.00 77.62 84 ASP A O 1
ATOM 690 N N . ASN A 1 85 ? 22.064 -16.019 -8.349 1.00 72.06 85 ASN A N 1
ATOM 691 C CA . ASN A 1 85 ? 22.647 -15.832 -9.657 1.00 72.06 85 ASN A CA 1
ATOM 692 C C . ASN A 1 85 ? 23.529 -14.565 -9.707 1.00 72.06 85 ASN A C 1
ATOM 694 O O . ASN A 1 85 ? 23.038 -13.453 -9.894 1.00 72.06 85 ASN A O 1
ATOM 698 N N . ILE A 1 86 ? 24.852 -14.753 -9.656 1.00 70.56 86 ILE A N 1
ATOM 699 C CA . ILE A 1 86 ? 25.849 -13.721 -9.980 1.00 70.56 86 ILE A CA 1
ATOM 700 C C . ILE A 1 86 ? 25.628 -13.229 -11.416 1.00 70.56 86 ILE A C 1
ATOM 702 O O . ILE A 1 86 ? 26.012 -13.870 -12.395 1.00 70.56 86 ILE A O 1
ATOM 706 N N . SER A 1 87 ? 24.938 -12.106 -11.549 1.00 62.28 87 SER A N 1
ATOM 707 C CA . SER A 1 87 ? 24.620 -11.456 -12.813 1.00 62.28 87 SER A CA 1
ATOM 708 C C . SER A 1 87 ? 24.832 -9.966 -12.646 1.00 62.28 87 SER A C 1
ATOM 710 O O . SER A 1 87 ? 24.397 -9.369 -11.665 1.00 62.28 87 SER A O 1
ATOM 712 N N . LEU A 1 88 ? 25.435 -9.335 -13.650 1.00 53.72 88 LEU A N 1
ATOM 713 C CA . LEU A 1 88 ? 25.604 -7.880 -13.672 1.00 53.72 88 LEU A CA 1
ATOM 714 C C . LEU A 1 88 ? 24.272 -7.120 -13.704 1.00 53.72 88 LEU A C 1
ATOM 716 O O . LEU A 1 88 ? 24.262 -5.930 -13.422 1.00 53.72 88 LEU A O 1
ATOM 720 N N . LYS A 1 89 ? 23.154 -7.784 -14.036 1.00 51.94 89 LYS A N 1
ATOM 721 C CA . LYS A 1 89 ? 21.821 -7.166 -13.963 1.00 51.94 89 LYS A CA 1
ATOM 722 C C . LYS A 1 89 ? 21.298 -7.017 -12.529 1.00 51.94 89 LYS A C 1
ATOM 724 O O . LYS A 1 89 ? 20.434 -6.178 -12.315 1.00 51.94 89 LYS A O 1
ATOM 729 N N . TYR A 1 90 ? 21.810 -7.802 -11.579 1.00 53.06 90 TYR A N 1
ATOM 730 C CA . TYR A 1 90 ? 21.303 -7.880 -10.203 1.00 53.06 90 TYR A CA 1
ATOM 731 C C . TYR A 1 90 ? 22.436 -7.878 -9.176 1.00 53.06 90 TYR A C 1
ATOM 733 O O . TYR A 1 90 ? 22.317 -8.514 -8.133 1.00 53.06 90 TYR A O 1
ATOM 741 N N . SER A 1 91 ? 23.555 -7.206 -9.477 1.00 57.16 91 SER A N 1
ATOM 742 C CA . SER A 1 91 ? 24.749 -7.323 -8.642 1.00 57.16 91 SER A CA 1
ATOM 743 C C . SER A 1 91 ? 24.439 -6.960 -7.195 1.00 57.16 91 SER A C 1
ATOM 745 O O . SER A 1 91 ? 24.751 -7.733 -6.306 1.00 57.16 91 SER A O 1
ATOM 747 N N . ASP A 1 92 ? 23.746 -5.855 -6.947 1.00 67.44 92 ASP A N 1
ATOM 748 C CA . ASP A 1 92 ? 23.765 -5.211 -5.631 1.00 67.44 92 ASP A CA 1
ATOM 749 C C . ASP A 1 92 ? 22.977 -5.925 -4.516 1.00 67.44 92 ASP A C 1
ATOM 751 O O . ASP A 1 92 ? 23.096 -5.510 -3.364 1.00 67.44 92 ASP A O 1
ATOM 755 N N . TYR A 1 93 ? 22.247 -7.010 -4.809 1.00 69.25 93 TYR A N 1
ATOM 756 C CA . TYR A 1 93 ? 21.487 -7.791 -3.808 1.00 69.25 93 TYR A CA 1
ATOM 757 C C . TYR A 1 93 ? 21.872 -9.261 -3.730 1.00 69.25 93 TYR A C 1
ATOM 759 O O . TYR A 1 93 ? 21.137 -10.043 -3.139 1.00 69.25 93 TYR A O 1
ATOM 767 N N . LEU A 1 94 ? 22.995 -9.644 -4.328 1.00 80.19 94 LEU A N 1
ATOM 768 C CA . LEU A 1 94 ? 23.473 -11.015 -4.265 1.00 80.19 94 LEU A CA 1
ATOM 769 C C . LEU A 1 94 ? 23.627 -11.449 -2.796 1.00 80.19 94 LEU A C 1
ATOM 771 O O . LEU A 1 94 ? 24.406 -10.857 -2.039 1.00 80.19 94 LEU A O 1
ATOM 775 N N . GLN A 1 95 ? 22.859 -12.464 -2.398 1.00 87.50 95 GLN A N 1
ATOM 776 C CA . GLN A 1 95 ? 22.963 -13.078 -1.083 1.00 87.50 95 GLN A CA 1
ATOM 777 C C . GLN A 1 95 ? 24.228 -13.924 -1.036 1.00 87.50 95 GLN A C 1
ATOM 779 O O . GLN A 1 95 ? 24.489 -14.758 -1.908 1.00 87.50 95 GLN A O 1
ATOM 784 N N . SER A 1 96 ? 25.051 -13.674 -0.025 1.00 92.56 96 SER A N 1
ATOM 785 C CA . SER A 1 96 ? 26.351 -14.311 0.107 1.00 92.56 96 SER A CA 1
ATOM 786 C C . SER A 1 96 ? 26.759 -14.490 1.560 1.00 92.56 96 SER A C 1
ATOM 788 O O . SER A 1 96 ? 26.290 -13.788 2.452 1.00 92.56 96 SER A O 1
ATOM 790 N N . ALA A 1 97 ? 27.662 -15.425 1.802 1.00 95.38 97 ALA A N 1
ATOM 791 C CA . ALA A 1 97 ? 28.381 -15.575 3.056 1.00 95.38 97 ALA A CA 1
ATOM 792 C C . ALA A 1 97 ? 29.874 -15.577 2.747 1.00 95.38 97 ALA A C 1
ATOM 794 O O . ALA A 1 97 ? 30.292 -16.202 1.781 1.00 95.38 97 ALA A O 1
ATOM 795 N N . PHE A 1 98 ? 30.690 -14.879 3.527 1.00 95.00 98 PHE A N 1
ATOM 796 C CA . PHE A 1 98 ? 32.134 -14.837 3.291 1.00 95.00 98 PHE A CA 1
ATOM 797 C C . PHE A 1 98 ? 32.899 -14.936 4.608 1.00 95.00 98 PHE A C 1
ATOM 799 O O . PHE A 1 98 ? 32.383 -14.519 5.646 1.00 95.00 98 PHE A O 1
ATOM 806 N N . GLY A 1 99 ? 34.098 -15.518 4.590 1.00 93.75 99 GLY A N 1
ATOM 807 C CA . GLY A 1 99 ? 34.796 -15.839 5.829 1.00 93.75 99 GLY A CA 1
ATOM 808 C C . GLY A 1 99 ? 36.069 -16.665 5.686 1.00 93.75 99 GLY A C 1
ATOM 809 O O . GLY A 1 99 ? 36.684 -16.729 4.621 1.00 93.75 99 GLY A O 1
ATOM 810 N N . ILE A 1 100 ? 36.450 -17.300 6.793 1.00 90.38 100 ILE A N 1
ATOM 811 C CA . ILE A 1 100 ? 37.681 -18.082 6.964 1.00 90.38 100 ILE A CA 1
ATOM 812 C C . ILE A 1 100 ? 37.335 -19.560 7.125 1.00 90.38 100 ILE A C 1
ATOM 814 O O . ILE A 1 100 ? 36.427 -19.886 7.888 1.00 90.38 100 ILE A O 1
ATOM 818 N N . ILE A 1 101 ? 38.091 -20.438 6.464 1.00 89.19 101 ILE A N 1
ATOM 819 C CA . ILE A 1 101 ? 38.038 -21.890 6.660 1.00 89.19 101 ILE A CA 1
ATOM 820 C C . ILE A 1 101 ? 39.041 -22.299 7.744 1.00 89.19 101 ILE A C 1
ATOM 822 O O . ILE A 1 101 ? 40.208 -21.909 7.693 1.00 89.19 101 ILE A O 1
ATOM 826 N N . TYR A 1 102 ? 38.606 -23.156 8.666 1.00 82.12 102 TYR A N 1
ATOM 827 C CA . TYR A 1 102 ? 39.461 -23.853 9.625 1.00 82.12 102 TYR A CA 1
ATOM 828 C C . TYR A 1 102 ? 39.205 -25.368 9.599 1.00 82.12 102 TYR A C 1
ATOM 830 O O . TYR A 1 102 ? 38.112 -25.821 9.249 1.00 82.12 102 TYR A O 1
ATOM 838 N N . SER A 1 103 ? 40.216 -26.172 9.944 1.00 67.81 103 SER A N 1
ATOM 839 C CA . SER A 1 103 ? 40.061 -27.634 9.983 1.00 67.81 103 SER A CA 1
ATOM 840 C C . SER A 1 103 ? 39.156 -28.059 11.140 1.00 67.81 103 SER A C 1
ATOM 842 O O . SER A 1 103 ? 39.324 -27.594 12.267 1.00 67.81 103 SER A O 1
ATOM 844 N N . SER A 1 104 ? 38.227 -28.986 10.886 1.00 58.22 104 SER A N 1
ATOM 845 C CA . SER A 1 104 ? 37.384 -29.560 11.945 1.00 58.22 104 SER A CA 1
ATOM 846 C C . SER A 1 104 ? 38.154 -30.428 12.946 1.00 58.22 104 SER A C 1
ATOM 848 O O . SER A 1 104 ? 37.655 -30.645 14.047 1.00 58.22 104 SER A O 1
ATOM 850 N N . SER A 1 105 ? 39.360 -30.894 12.592 1.00 55.81 105 SER A N 1
ATOM 851 C CA . SER A 1 105 ? 40.228 -31.687 13.476 1.00 55.81 105 SER A CA 1
ATOM 852 C C . SER A 1 105 ? 40.844 -30.870 14.615 1.00 55.81 105 SER A C 1
ATOM 854 O O . SER A 1 105 ? 41.477 -31.437 15.500 1.00 55.81 105 SER A O 1
ATOM 856 N N . VAL A 1 106 ? 40.702 -29.543 14.582 1.00 52.69 106 VAL A N 1
ATOM 857 C CA . VAL A 1 106 ? 41.166 -28.646 15.638 1.00 52.69 106 VAL A CA 1
ATOM 858 C C . VAL A 1 106 ? 40.023 -28.495 16.642 1.00 52.69 106 VAL A C 1
ATOM 860 O O . VAL A 1 106 ? 39.054 -27.780 16.386 1.00 52.69 106 VAL A O 1
ATOM 863 N N . GLU A 1 107 ? 40.109 -29.194 17.779 1.00 48.47 107 GLU A N 1
ATOM 864 C CA . GLU A 1 107 ? 39.103 -29.100 18.851 1.00 48.47 107 GLU A CA 1
ATOM 865 C C . GLU A 1 107 ? 38.958 -27.660 19.372 1.00 48.47 107 GLU A C 1
ATOM 867 O O . GLU A 1 107 ? 37.859 -27.245 19.746 1.00 48.47 107 GLU A O 1
ATOM 872 N N . ASN A 1 108 ? 40.041 -26.873 19.325 1.00 50.09 108 ASN A N 1
ATOM 873 C CA . ASN A 1 108 ? 40.078 -25.502 19.811 1.00 50.09 108 ASN A CA 1
ATOM 874 C C . ASN A 1 108 ? 40.411 -24.508 18.684 1.00 50.09 108 ASN A C 1
ATOM 876 O O . ASN A 1 108 ? 41.562 -24.303 18.318 1.00 50.09 108 ASN A O 1
ATOM 880 N N . VAL A 1 109 ? 39.389 -23.843 18.136 1.00 52.38 109 VAL A N 1
ATOM 881 C CA . VAL A 1 109 ? 39.531 -22.836 17.054 1.00 52.38 109 VAL A CA 1
ATOM 882 C C . VAL A 1 109 ? 40.537 -21.725 17.406 1.00 52.38 109 VAL A C 1
ATOM 884 O O . VAL A 1 109 ? 41.144 -21.137 16.512 1.00 52.38 109 VAL A O 1
ATOM 887 N N . ASN A 1 110 ? 40.741 -21.477 18.703 1.00 52.31 110 ASN A N 1
ATOM 888 C CA . ASN A 1 110 ? 41.711 -20.515 19.226 1.00 52.31 110 ASN A CA 1
ATOM 889 C C . ASN A 1 110 ? 43.175 -20.859 18.888 1.00 52.31 110 ASN A C 1
ATOM 891 O O . ASN A 1 110 ? 44.019 -19.979 18.997 1.00 52.31 110 ASN A O 1
ATOM 895 N N . ASP A 1 111 ? 43.478 -22.091 18.463 1.00 54.50 111 ASP A N 1
ATOM 896 C CA . ASP A 1 111 ? 44.838 -22.499 18.079 1.00 54.50 111 ASP A CA 1
ATOM 897 C C . ASP A 1 111 ? 45.199 -22.085 16.638 1.00 54.50 111 ASP A C 1
ATOM 899 O O . ASP A 1 111 ? 46.367 -22.116 16.257 1.00 54.50 111 ASP A O 1
ATOM 903 N N . MET A 1 112 ? 44.208 -21.717 15.811 1.00 57.69 112 MET A N 1
ATOM 904 C CA . MET A 1 112 ? 44.415 -21.358 14.397 1.00 57.69 112 MET A CA 1
ATOM 905 C C . MET A 1 112 ? 44.255 -19.860 14.124 1.00 57.69 112 MET A C 1
ATOM 907 O O . MET A 1 112 ? 44.818 -19.335 13.164 1.00 57.69 112 MET A O 1
ATOM 911 N N . VAL A 1 113 ? 43.453 -19.181 14.941 1.00 63.97 113 VAL A N 1
ATOM 912 C CA . VAL A 1 113 ? 43.202 -17.748 14.838 1.00 63.97 113 VAL A CA 1
ATOM 913 C C . VAL A 1 113 ? 43.488 -17.149 16.200 1.00 63.97 113 VAL A C 1
ATOM 915 O O . VAL A 1 113 ? 42.822 -17.510 17.173 1.00 63.97 113 VAL A O 1
ATOM 918 N N . ASP A 1 114 ? 44.459 -16.238 16.250 1.00 66.31 114 ASP A N 1
ATOM 919 C CA . ASP A 1 114 ? 44.874 -15.604 17.493 1.00 66.31 114 ASP A CA 1
ATOM 920 C C . ASP A 1 114 ? 43.650 -15.074 18.271 1.00 66.31 114 ASP A C 1
ATOM 922 O O . ASP A 1 114 ? 42.746 -14.469 17.675 1.00 66.31 114 ASP A O 1
ATOM 926 N N . PRO A 1 115 ? 43.573 -15.278 19.602 1.00 70.38 115 PRO A N 1
ATOM 927 C CA . PRO A 1 115 ? 42.414 -14.875 20.399 1.00 70.38 115 PRO A CA 1
ATOM 928 C C . PRO A 1 115 ? 41.945 -13.418 20.188 1.00 70.38 115 PRO A C 1
ATOM 930 O O . PRO A 1 115 ? 40.729 -13.195 20.162 1.00 70.38 115 PRO A O 1
ATOM 933 N N . PRO A 1 116 ? 42.835 -12.420 19.986 1.00 69.81 116 PRO A N 1
ATOM 934 C CA . PRO A 1 116 ? 42.443 -11.064 19.597 1.00 69.81 116 PRO A CA 1
ATOM 935 C C . PRO A 1 116 ? 41.661 -10.995 18.280 1.00 69.81 116 PRO A C 1
ATOM 937 O O . PRO A 1 116 ? 40.617 -10.341 18.235 1.00 69.81 116 PRO A O 1
ATOM 940 N N . ILE A 1 117 ? 42.101 -11.713 17.241 1.00 70.44 117 ILE A N 1
ATOM 941 C CA . ILE A 1 117 ? 41.416 -11.784 15.943 1.00 70.44 117 ILE A CA 1
ATOM 942 C C . ILE A 1 117 ? 40.055 -12.450 16.117 1.00 70.44 117 ILE A C 1
ATOM 944 O O . ILE A 1 117 ? 39.046 -11.938 15.634 1.00 70.44 117 ILE A O 1
ATOM 948 N N . MET A 1 118 ? 39.990 -13.561 16.857 1.00 74.50 118 MET A N 1
ATOM 949 C CA . MET A 1 118 ? 38.721 -14.235 17.139 1.00 74.50 118 MET A CA 1
ATOM 950 C C . MET A 1 118 ? 37.725 -13.313 17.841 1.00 74.50 118 MET A C 1
ATOM 952 O O . MET A 1 118 ? 36.546 -13.279 17.481 1.00 74.50 118 MET A O 1
ATOM 956 N N . ASN A 1 119 ? 38.196 -12.541 18.819 1.00 74.31 119 ASN A N 1
ATOM 957 C CA . ASN A 1 119 ? 37.372 -11.557 19.505 1.00 74.31 119 ASN A CA 1
ATOM 958 C C . ASN A 1 119 ? 36.918 -10.449 18.539 1.00 74.31 119 ASN A C 1
ATOM 960 O O . ASN A 1 119 ? 35.742 -10.092 18.516 1.00 74.31 119 ASN A O 1
ATOM 964 N N . ALA A 1 120 ? 37.813 -9.955 17.679 1.00 72.31 120 ALA A N 1
ATOM 965 C CA . ALA A 1 120 ? 37.483 -8.961 16.663 1.00 72.31 120 ALA A CA 1
ATOM 966 C C . ALA A 1 120 ? 36.433 -9.470 15.661 1.00 72.31 120 ALA A C 1
ATOM 968 O O . ALA A 1 120 ? 35.500 -8.736 15.335 1.00 72.31 120 ALA A O 1
ATOM 969 N N . LEU A 1 121 ? 36.526 -10.721 15.203 1.00 79.81 121 LEU A N 1
ATOM 970 C CA . LEU A 1 121 ? 35.542 -11.330 14.303 1.00 79.81 121 LEU A CA 1
ATOM 971 C C . LEU A 1 121 ? 34.169 -11.447 14.974 1.00 79.81 121 LEU A C 1
ATOM 973 O O . LEU A 1 121 ? 33.172 -10.997 14.405 1.00 79.81 121 LEU A O 1
ATOM 977 N N . ASN A 1 122 ? 34.118 -11.963 16.205 1.00 78.94 122 ASN A N 1
ATOM 978 C CA . ASN A 1 122 ? 32.871 -12.074 16.965 1.00 78.94 122 ASN A CA 1
ATOM 979 C C . ASN A 1 122 ? 32.225 -10.693 17.185 1.00 78.94 122 ASN A C 1
ATOM 981 O O . ASN A 1 122 ? 31.038 -10.511 16.918 1.00 78.94 122 ASN A O 1
ATOM 985 N N . ASN A 1 123 ? 33.018 -9.688 17.578 1.00 75.19 123 ASN A N 1
ATOM 986 C CA . ASN A 1 123 ? 32.543 -8.314 17.786 1.00 75.19 123 ASN A CA 1
ATOM 987 C C . ASN A 1 123 ? 32.064 -7.647 16.488 1.00 75.19 123 ASN A C 1
ATOM 989 O O . ASN A 1 123 ? 31.216 -6.757 16.520 1.00 75.19 123 ASN A O 1
ATOM 993 N N . ASN A 1 124 ? 32.562 -8.100 15.335 1.00 76.25 124 ASN A N 1
ATOM 994 C CA . ASN A 1 124 ? 32.133 -7.639 14.019 1.00 76.25 124 ASN A CA 1
ATOM 995 C C . ASN A 1 124 ? 30.993 -8.478 13.416 1.00 76.25 124 ASN A C 1
ATOM 997 O O . ASN A 1 124 ? 30.677 -8.310 12.232 1.00 76.25 124 ASN A O 1
ATOM 1001 N N . GLY A 1 125 ? 30.340 -9.339 14.201 1.00 82.94 125 GLY A N 1
ATOM 1002 C CA . GLY A 1 125 ? 29.154 -10.093 13.788 1.00 82.94 125 GLY A CA 1
ATOM 1003 C C . GLY A 1 125 ? 29.450 -11.237 12.820 1.00 82.94 125 GLY A C 1
ATOM 1004 O O . GLY A 1 125 ? 28.625 -11.517 11.950 1.00 82.94 125 GLY A O 1
ATOM 1005 N N . TYR A 1 126 ? 30.636 -11.841 12.917 1.00 89.00 126 TYR A N 1
ATOM 1006 C CA . TYR A 1 126 ? 30.900 -13.137 12.302 1.00 89.00 126 TYR A CA 1
ATOM 1007 C C . TYR A 1 126 ? 30.329 -14.258 13.179 1.00 89.00 126 TYR A C 1
ATOM 1009 O O . TYR A 1 126 ? 30.389 -14.206 14.406 1.00 89.00 126 TYR A O 1
ATOM 1017 N N . GLU A 1 127 ? 29.802 -15.285 12.531 1.00 89.81 127 GLU A N 1
ATOM 1018 C CA . GLU A 1 127 ? 29.219 -16.482 13.128 1.00 89.81 127 GLU A CA 1
ATOM 1019 C C . GLU A 1 127 ? 30.056 -17.712 12.757 1.00 89.81 127 GLU A C 1
ATOM 1021 O O . GLU A 1 127 ? 30.889 -17.667 11.850 1.00 89.81 127 GLU A O 1
ATOM 1026 N N . LYS A 1 128 ? 29.842 -18.832 13.453 1.00 88.00 128 LYS A N 1
ATOM 1027 C CA . LYS A 1 128 ? 30.540 -20.097 13.193 1.00 88.00 128 LYS A CA 1
ATOM 1028 C C . LYS A 1 128 ? 29.572 -21.137 12.650 1.00 88.00 128 LYS A C 1
ATOM 1030 O O . LYS A 1 128 ? 28.471 -21.278 13.172 1.00 88.00 128 LYS A O 1
ATOM 1035 N N . ILE A 1 129 ? 30.010 -21.906 11.662 1.00 89.88 129 ILE A N 1
ATOM 1036 C CA . ILE A 1 129 ? 29.273 -23.055 11.127 1.00 89.88 129 ILE A CA 1
ATOM 1037 C C . ILE A 1 129 ? 30.238 -24.181 10.765 1.00 89.88 129 ILE A C 1
ATOM 1039 O O . ILE A 1 129 ? 31.405 -23.930 10.472 1.00 89.88 129 ILE A O 1
ATOM 1043 N N . ARG A 1 130 ? 29.772 -25.429 10.798 1.00 88.12 130 ARG A N 1
ATOM 1044 C CA . ARG A 1 130 ? 30.524 -26.588 10.302 1.00 88.12 130 ARG A CA 1
ATOM 1045 C C . ARG A 1 130 ? 29.923 -27.044 8.981 1.00 88.12 130 ARG A C 1
ATOM 1047 O O . ARG A 1 130 ? 28.705 -27.107 8.872 1.00 88.12 130 ARG A O 1
ATOM 1054 N N . MET A 1 131 ? 30.775 -27.371 8.017 1.00 91.00 131 MET A N 1
ATOM 1055 C CA . MET A 1 131 ? 30.379 -27.941 6.731 1.00 91.00 131 MET A CA 1
ATOM 1056 C C . MET A 1 131 ? 31.105 -29.271 6.511 1.00 91.00 131 MET A C 1
ATOM 1058 O O . MET A 1 131 ? 32.279 -29.400 6.878 1.00 91.00 131 MET A O 1
ATOM 1062 N N . PRO A 1 132 ? 30.435 -30.280 5.941 1.00 90.19 132 PRO A N 1
ATOM 1063 C CA . PRO A 1 132 ? 31.039 -31.583 5.734 1.00 90.19 132 PRO A CA 1
ATOM 1064 C C . PRO A 1 132 ? 32.022 -31.571 4.562 1.00 90.19 132 PRO A C 1
ATOM 1066 O O . PRO A 1 132 ? 32.006 -30.688 3.700 1.00 90.19 132 PRO A O 1
ATOM 1069 N N . LYS A 1 133 ? 32.863 -32.603 4.518 1.00 91.31 133 LYS A N 1
ATOM 1070 C CA . LYS A 1 133 ? 33.684 -32.936 3.354 1.00 91.31 133 LYS A CA 1
ATOM 1071 C C . LYS A 1 133 ? 32.816 -32.996 2.095 1.00 91.31 133 LYS A C 1
ATOM 1073 O O . LYS A 1 133 ? 31.801 -33.692 2.082 1.00 91.31 133 LYS A O 1
ATOM 1078 N N . MET A 1 134 ? 33.246 -32.338 1.018 1.00 92.25 134 MET A N 1
ATOM 1079 C CA . MET A 1 134 ? 32.589 -32.492 -0.281 1.00 92.25 134 MET A CA 1
ATOM 1080 C C . MET A 1 134 ? 33.007 -33.815 -0.915 1.00 92.25 134 MET A C 1
ATOM 1082 O O . MET A 1 134 ? 34.193 -34.141 -0.977 1.00 92.25 134 MET A O 1
ATOM 1086 N N . LYS A 1 135 ? 32.020 -34.565 -1.406 1.00 90.00 135 LYS A N 1
ATOM 1087 C CA . LYS A 1 135 ? 32.235 -35.830 -2.120 1.00 90.00 135 LYS A CA 1
ATOM 1088 C C . LYS A 1 135 ? 32.363 -35.635 -3.622 1.00 90.00 135 LYS A C 1
ATOM 1090 O O . LYS A 1 135 ? 33.095 -36.371 -4.262 1.00 90.00 135 LYS A O 1
ATOM 1095 N N . LYS A 1 136 ? 31.656 -34.654 -4.188 1.00 92.12 136 LYS A N 1
ATOM 1096 C CA . LYS A 1 136 ? 31.641 -34.413 -5.629 1.00 92.12 136 LYS A CA 1
ATOM 1097 C C . LYS A 1 136 ? 31.355 -32.951 -5.943 1.00 92.12 136 LYS A C 1
ATOM 1099 O O . LYS A 1 136 ? 30.386 -32.382 -5.441 1.00 92.12 136 LYS A O 1
ATOM 1104 N N . ALA A 1 137 ? 32.192 -32.333 -6.772 1.00 93.38 137 ALA A N 1
ATOM 1105 C CA . ALA A 1 137 ? 32.038 -30.929 -7.142 1.00 93.38 137 ALA A CA 1
ATOM 1106 C C . ALA A 1 137 ? 32.545 -30.628 -8.556 1.00 93.38 137 ALA A C 1
ATOM 1108 O O . ALA A 1 137 ? 33.486 -31.253 -9.047 1.00 93.38 137 ALA A O 1
ATOM 1109 N N . ILE A 1 138 ? 31.959 -29.607 -9.184 1.00 91.88 138 ILE A N 1
ATOM 1110 C CA . ILE A 1 138 ? 32.578 -28.934 -10.329 1.00 91.88 138 ILE A CA 1
ATOM 1111 C C . ILE A 1 138 ? 33.640 -27.988 -9.780 1.00 91.88 138 ILE A C 1
ATOM 1113 O O . ILE A 1 138 ? 33.353 -27.160 -8.914 1.00 91.88 138 ILE A O 1
ATOM 1117 N N . VAL A 1 139 ? 34.856 -28.095 -10.304 1.00 92.69 139 VAL A N 1
ATOM 1118 C CA . VAL A 1 139 ? 35.997 -27.276 -9.910 1.00 92.69 139 VAL A CA 1
ATOM 1119 C C . VAL A 1 139 ? 36.542 -26.546 -11.131 1.00 92.69 139 VAL A C 1
ATOM 1121 O O . VAL A 1 139 ? 36.841 -27.141 -12.165 1.00 92.69 139 VAL A O 1
ATOM 1124 N N . CYS A 1 140 ? 36.690 -25.233 -11.000 1.00 90.56 140 CYS A N 1
ATOM 1125 C CA . CYS A 1 140 ? 37.295 -24.371 -12.005 1.00 90.56 140 CYS A CA 1
ATOM 1126 C C . CYS A 1 140 ? 38.314 -23.457 -11.324 1.00 90.56 140 CYS A C 1
ATOM 1128 O O . CYS A 1 140 ? 37.975 -22.701 -10.416 1.00 90.56 140 CYS A O 1
ATOM 1130 N N . LYS A 1 141 ? 39.570 -23.486 -11.769 1.00 86.38 141 LYS A N 1
ATOM 1131 C CA . LYS A 1 141 ? 40.609 -22.590 -11.249 1.00 86.38 141 LYS A CA 1
ATOM 1132 C C . LYS A 1 141 ? 40.485 -21.215 -11.908 1.00 86.38 141 LYS A C 1
ATOM 1134 O O . LYS A 1 141 ? 40.560 -21.104 -13.130 1.00 86.38 141 LYS A O 1
ATOM 1139 N N . LEU A 1 142 ? 40.319 -20.158 -11.116 1.00 79.06 142 LEU A N 1
ATOM 1140 C CA . LEU A 1 142 ? 40.424 -18.786 -11.606 1.00 79.06 142 LEU A CA 1
ATOM 1141 C C . LEU A 1 142 ? 41.910 -18.417 -11.614 1.00 79.06 142 LEU A C 1
ATOM 1143 O O . LEU A 1 142 ? 42.516 -18.242 -10.558 1.00 79.06 142 LEU A O 1
ATOM 1147 N N . ASN A 1 143 ? 42.514 -18.307 -12.799 1.00 67.69 143 ASN A N 1
ATOM 1148 C CA . ASN A 1 143 ? 43.897 -17.839 -12.905 1.00 67.69 143 ASN A CA 1
ATOM 1149 C C . ASN A 1 143 ? 44.031 -16.439 -12.280 1.00 67.69 143 ASN A C 1
ATOM 1151 O O . ASN A 1 143 ? 43.360 -15.494 -12.698 1.00 67.69 143 ASN A O 1
ATOM 1155 N N . SER A 1 144 ? 44.900 -16.324 -11.272 1.00 55.94 144 SER A N 1
ATOM 1156 C CA . SER A 1 144 ? 45.030 -15.162 -10.384 1.00 55.94 144 SER A CA 1
ATOM 1157 C C . SER A 1 144 ? 45.943 -14.052 -10.913 1.00 55.94 144 SER A C 1
ATOM 1159 O O . SER A 1 144 ? 46.068 -13.017 -10.267 1.00 55.94 144 SER A O 1
ATOM 1161 N N . ASN A 1 145 ? 46.516 -14.195 -12.113 1.00 52.09 145 ASN A N 1
ATOM 1162 C CA . ASN A 1 145 ? 47.472 -13.233 -12.689 1.00 52.09 145 ASN A CA 1
ATOM 1163 C C . ASN A 1 145 ? 46.870 -11.865 -13.085 1.00 52.09 145 ASN A C 1
ATOM 1165 O O . ASN A 1 145 ? 47.547 -11.056 -13.717 1.00 52.09 145 ASN A O 1
ATOM 1169 N N . PHE A 1 146 ? 45.612 -11.579 -12.745 1.00 50.12 146 PHE A N 1
ATOM 1170 C CA . PHE A 1 146 ? 44.980 -10.291 -13.023 1.00 50.12 146 PHE A CA 1
ATOM 1171 C C . PHE A 1 146 ? 45.045 -9.368 -11.803 1.00 50.12 146 PHE A C 1
ATOM 1173 O O . PHE A 1 146 ? 44.716 -9.774 -10.690 1.00 50.12 146 PHE A O 1
ATOM 1180 N N . GLN A 1 147 ? 45.375 -8.090 -12.029 1.00 53.06 147 GLN A N 1
ATOM 1181 C CA . GLN A 1 147 ? 45.136 -7.029 -11.045 1.00 53.06 147 GLN A CA 1
ATOM 1182 C C . GLN A 1 147 ? 43.676 -7.054 -10.557 1.00 53.06 147 GLN A C 1
ATOM 1184 O O . GLN A 1 147 ? 42.759 -7.395 -11.315 1.00 53.06 147 GLN A O 1
ATOM 1189 N N . SER A 1 148 ? 43.460 -6.642 -9.304 1.00 57.44 148 SER A N 1
ATOM 1190 C CA . SER A 1 148 ? 42.177 -6.722 -8.585 1.00 57.44 148 SER A CA 1
ATOM 1191 C C . SER A 1 148 ? 40.974 -6.213 -9.392 1.00 57.44 148 SER A C 1
ATOM 1193 O O . SER A 1 148 ? 39.930 -6.866 -9.418 1.00 57.44 148 SER A O 1
ATOM 1195 N N . TYR A 1 149 ? 41.123 -5.103 -10.122 1.00 56.75 149 TYR A N 1
ATOM 1196 C CA . TYR A 1 149 ? 40.044 -4.545 -10.942 1.00 56.75 149 TYR A CA 1
ATOM 1197 C C . TYR A 1 149 ? 39.641 -5.446 -12.122 1.00 56.75 149 TYR A C 1
ATOM 1199 O O . TYR A 1 149 ? 38.456 -5.651 -12.377 1.00 56.75 149 TYR A O 1
ATOM 1207 N N . PHE A 1 150 ? 40.601 -6.029 -12.843 1.00 64.88 150 PHE A N 1
ATOM 1208 C CA . PHE A 1 150 ? 40.289 -6.879 -13.999 1.00 64.88 150 PHE A CA 1
ATOM 1209 C C . PHE A 1 150 ? 39.787 -8.264 -13.591 1.00 64.88 150 PHE A C 1
ATOM 1211 O O . PHE A 1 150 ? 39.054 -8.902 -14.349 1.00 64.88 150 PHE A O 1
ATOM 1218 N N . ARG A 1 151 ? 40.119 -8.704 -12.373 1.00 67.50 151 ARG A N 1
ATOM 1219 C CA . ARG A 1 151 ? 39.731 -10.007 -11.833 1.00 67.50 151 ARG A CA 1
ATOM 1220 C C . ARG A 1 151 ? 38.213 -10.198 -11.776 1.00 67.50 151 ARG A C 1
ATOM 1222 O O . ARG A 1 151 ? 37.722 -11.209 -12.270 1.00 67.50 151 ARG A O 1
ATOM 1229 N N . TRP A 1 152 ? 37.453 -9.245 -11.228 1.00 68.81 152 TRP A N 1
ATOM 1230 C CA . TRP A 1 152 ? 35.996 -9.410 -11.099 1.00 68.81 152 TRP A CA 1
ATOM 1231 C C . TRP A 1 152 ? 35.264 -9.278 -12.442 1.00 68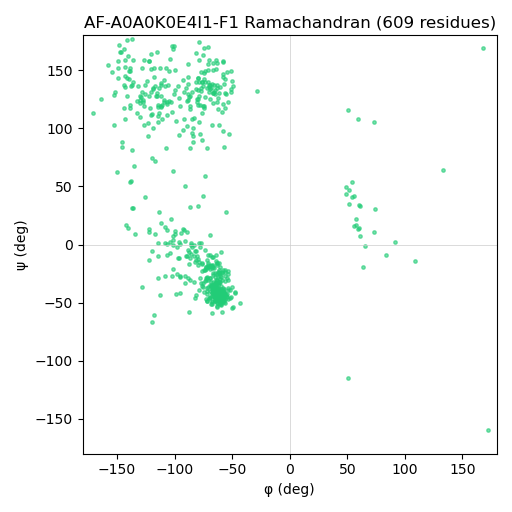.81 152 TRP A C 1
ATOM 1233 O O . TRP A 1 152 ? 34.259 -9.955 -12.661 1.00 68.81 152 TRP A O 1
ATOM 1243 N N . ILE A 1 153 ? 35.777 -8.466 -13.375 1.00 71.62 153 ILE A N 1
ATOM 1244 C CA . ILE A 1 153 ? 35.243 -8.394 -14.744 1.00 71.62 153 ILE A CA 1
ATOM 1245 C C . ILE A 1 153 ? 35.464 -9.734 -15.446 1.00 71.62 153 ILE A C 1
ATOM 1247 O O . ILE A 1 153 ? 34.521 -10.295 -16.003 1.00 71.62 153 ILE A O 1
ATOM 1251 N N . TYR A 1 154 ? 36.682 -10.276 -15.378 1.00 75.44 154 TYR A N 1
ATOM 1252 C CA . TYR A 1 154 ? 37.019 -11.581 -15.943 1.00 75.44 154 TYR A CA 1
ATOM 1253 C C . TYR A 1 154 ? 36.146 -12.694 -15.346 1.00 75.44 154 TYR A C 1
ATOM 1255 O O . TYR A 1 154 ? 35.540 -13.476 -16.084 1.00 75.44 154 TYR A O 1
ATOM 1263 N N . ALA A 1 155 ? 35.985 -12.703 -14.021 1.00 78.00 155 ALA A N 1
ATOM 1264 C CA . ALA A 1 155 ? 35.119 -13.648 -13.333 1.00 78.00 155 ALA A CA 1
ATOM 1265 C C . ALA A 1 155 ? 33.662 -13.531 -13.821 1.00 78.00 155 ALA A C 1
ATOM 1267 O O . ALA A 1 155 ? 33.104 -14.494 -14.346 1.00 78.00 155 ALA A O 1
ATOM 1268 N N . THR A 1 156 ? 33.044 -12.349 -13.710 1.00 77.00 156 THR A N 1
ATOM 1269 C CA . THR A 1 156 ? 31.604 -12.139 -13.977 1.00 77.00 156 THR A CA 1
ATOM 1270 C C . THR A 1 156 ? 31.216 -12.198 -15.456 1.00 77.00 156 THR A C 1
ATOM 1272 O O . THR A 1 156 ? 30.080 -12.556 -15.775 1.00 77.00 156 THR A O 1
ATOM 1275 N N . LYS A 1 157 ? 32.123 -11.853 -16.380 1.00 76.75 157 LYS A N 1
ATOM 1276 C CA . LYS A 1 157 ? 31.853 -11.852 -17.830 1.00 76.75 157 LYS A CA 1
ATOM 1277 C C . LYS A 1 157 ? 32.277 -13.135 -18.538 1.00 76.75 157 LYS A C 1
ATOM 1279 O O . LYS A 1 157 ? 31.706 -13.446 -19.583 1.00 76.75 157 LYS A O 1
ATOM 1284 N N . ILE A 1 158 ? 33.270 -13.856 -18.014 1.00 79.25 158 ILE A N 1
ATOM 1285 C CA . ILE A 1 158 ? 33.867 -15.009 -18.701 1.00 79.25 158 ILE A CA 1
ATOM 1286 C C . ILE A 1 158 ? 33.667 -16.285 -17.885 1.00 79.25 158 ILE A C 1
ATOM 1288 O O . ILE A 1 158 ? 32.977 -17.183 -18.364 1.00 79.25 158 ILE A O 1
ATOM 1292 N N . ILE A 1 159 ? 34.183 -16.348 -16.653 1.00 82.50 159 ILE A N 1
ATOM 1293 C CA . ILE A 1 159 ? 34.163 -17.584 -15.852 1.00 82.50 159 ILE A CA 1
ATOM 1294 C C . ILE A 1 159 ? 32.749 -17.989 -15.441 1.00 82.50 159 ILE A C 1
ATOM 1296 O O . ILE A 1 159 ? 32.302 -19.069 -15.818 1.00 82.50 159 ILE A O 1
ATOM 1300 N N . TYR A 1 160 ? 32.017 -17.138 -14.719 1.00 84.12 160 TYR A N 1
ATOM 1301 C CA . TYR A 1 160 ? 30.672 -17.477 -14.237 1.00 84.12 160 TYR A CA 1
ATOM 1302 C C . TYR A 1 160 ? 29.729 -17.896 -15.380 1.00 84.12 160 TYR A C 1
ATOM 1304 O O . TYR A 1 160 ? 29.061 -18.926 -15.257 1.00 84.12 160 TYR A O 1
ATOM 1312 N N . PRO A 1 161 ? 29.693 -17.192 -16.531 1.00 82.69 161 PRO A N 1
ATOM 1313 C CA . PRO A 1 161 ? 28.923 -17.650 -17.685 1.00 82.69 161 PRO A CA 1
ATOM 1314 C C . PRO A 1 161 ? 29.405 -18.979 -18.294 1.00 82.69 161 PRO A C 1
ATOM 1316 O O . PRO A 1 161 ? 28.556 -19.798 -18.647 1.00 82.69 161 PRO A O 1
ATOM 1319 N N . ALA A 1 162 ? 30.719 -19.228 -18.409 1.00 84.38 162 ALA A N 1
ATOM 1320 C CA . ALA A 1 162 ? 31.238 -20.521 -18.881 1.00 84.38 162 ALA A CA 1
ATOM 1321 C C . ALA A 1 162 ? 30.799 -21.666 -17.972 1.00 84.38 162 ALA A C 1
ATOM 1323 O O . ALA A 1 162 ? 30.263 -22.666 -18.446 1.00 84.38 162 ALA A O 1
ATOM 1324 N N . VAL A 1 163 ? 30.988 -21.491 -16.666 1.00 84.69 163 VAL A N 1
ATOM 1325 C CA . VAL A 1 163 ? 30.694 -22.524 -15.678 1.00 84.69 163 VAL A CA 1
ATOM 1326 C C . VAL A 1 163 ? 29.194 -22.783 -15.612 1.00 84.69 163 VAL A C 1
ATOM 1328 O O . VAL A 1 163 ? 28.784 -23.934 -15.603 1.00 84.69 163 VAL A O 1
ATOM 1331 N N . ARG A 1 164 ? 28.341 -21.759 -15.738 1.00 83.25 164 ARG A N 1
ATOM 1332 C CA . ARG A 1 164 ? 26.892 -21.977 -15.900 1.00 83.25 164 ARG A CA 1
ATOM 1333 C C . ARG A 1 164 ? 26.517 -22.753 -17.142 1.00 83.25 164 ARG A C 1
ATOM 1335 O O . ARG A 1 164 ? 25.622 -23.587 -17.082 1.00 83.25 164 ARG A O 1
ATOM 1342 N N . ASN A 1 165 ? 27.150 -22.460 -18.273 1.00 83.00 165 ASN A N 1
ATOM 1343 C CA . ASN A 1 165 ? 26.897 -23.219 -19.490 1.00 83.00 165 ASN A CA 1
ATOM 1344 C C . ASN A 1 165 ? 27.337 -24.680 -19.324 1.00 83.00 165 ASN A C 1
ATOM 1346 O O . ASN A 1 165 ? 26.685 -25.562 -19.873 1.00 83.00 165 ASN A O 1
ATOM 1350 N N . PHE A 1 166 ? 28.393 -24.941 -18.550 1.00 84.44 166 PHE A N 1
ATOM 1351 C CA . PHE A 1 166 ? 28.810 -26.293 -18.184 1.00 84.44 166 PHE A CA 1
ATOM 1352 C C . PHE A 1 166 ? 27.800 -26.973 -17.242 1.00 84.44 166 PHE A C 1
ATOM 1354 O O . PHE A 1 166 ? 27.315 -28.048 -17.573 1.00 84.44 166 PHE A O 1
ATOM 1361 N N . ILE A 1 167 ? 27.397 -26.321 -16.146 1.00 79.06 167 ILE A N 1
ATOM 1362 C CA . ILE A 1 167 ? 26.372 -26.800 -15.196 1.00 79.06 167 ILE A CA 1
ATOM 1363 C C . ILE A 1 167 ? 25.064 -27.155 -15.920 1.00 79.06 167 ILE A C 1
ATOM 1365 O O . ILE A 1 167 ? 24.532 -28.247 -15.744 1.00 79.06 167 ILE A O 1
ATOM 1369 N N . LYS A 1 168 ? 24.587 -26.274 -16.814 1.00 78.56 168 LYS A N 1
ATOM 1370 C CA . LYS A 1 168 ? 23.378 -26.509 -17.622 1.00 78.56 168 LYS A CA 1
ATOM 1371 C C . LYS A 1 168 ? 23.484 -27.753 -18.505 1.00 78.56 168 LYS A C 1
ATOM 1373 O O . LYS A 1 168 ? 22.485 -28.431 -18.706 1.00 78.56 168 LYS A O 1
ATOM 1378 N N . LYS A 1 169 ? 24.675 -28.056 -19.036 1.00 80.56 169 LYS A N 1
ATOM 1379 C CA . LYS A 1 169 ? 24.916 -29.280 -19.821 1.00 80.56 169 LYS A CA 1
ATOM 1380 C C . LYS A 1 169 ? 24.938 -30.537 -18.955 1.00 80.56 169 LYS A C 1
ATOM 1382 O O . LYS A 1 169 ? 24.573 -31.590 -19.454 1.00 80.56 169 LYS A O 1
ATOM 1387 N N . GLN A 1 170 ? 25.330 -30.414 -17.688 1.00 75.62 170 GLN A N 1
ATOM 1388 C CA . GLN A 1 170 ? 25.264 -31.501 -16.706 1.00 75.62 170 GLN A CA 1
ATOM 1389 C C . GLN A 1 170 ? 23.849 -31.711 -16.143 1.00 75.62 170 GLN A C 1
ATOM 1391 O O . GLN A 1 170 ? 23.672 -32.559 -15.281 1.00 75.62 170 GLN A O 1
ATOM 1396 N N . GLN A 1 171 ? 22.850 -30.939 -16.597 1.00 70.19 171 GLN A N 1
ATOM 1397 C CA . GLN A 1 171 ? 21.472 -30.973 -16.083 1.00 70.19 171 GLN A CA 1
ATOM 1398 C C . GLN A 1 171 ? 21.360 -30.702 -14.572 1.00 70.19 171 GLN A C 1
ATOM 1400 O O . GLN A 1 171 ? 20.359 -31.031 -13.947 1.00 70.19 171 GLN A O 1
ATOM 1405 N N . VAL A 1 172 ? 22.365 -30.047 -13.987 1.00 66.00 172 VAL A N 1
ATOM 1406 C CA . VAL A 1 172 ? 22.361 -29.654 -12.576 1.00 66.00 172 VAL A CA 1
ATOM 1407 C C . VAL A 1 172 ? 21.797 -28.242 -12.468 1.00 66.00 172 VAL A C 1
ATOM 1409 O O . VAL A 1 172 ? 22.220 -27.341 -13.193 1.00 66.00 172 VAL A O 1
ATOM 1412 N N . ILE A 1 173 ? 20.847 -28.021 -11.563 1.00 66.62 173 ILE A N 1
ATOM 1413 C CA . ILE A 1 173 ? 20.306 -26.690 -11.264 1.00 66.62 173 ILE A CA 1
ATOM 1414 C C . ILE A 1 173 ? 20.836 -26.276 -9.895 1.00 66.62 173 ILE A C 1
ATOM 1416 O O . ILE A 1 173 ? 20.172 -26.443 -8.884 1.00 66.62 173 ILE A O 1
ATOM 1420 N N . ASN A 1 174 ? 22.052 -25.734 -9.869 1.00 71.19 174 ASN A N 1
ATOM 1421 C CA . ASN A 1 174 ? 22.633 -25.179 -8.653 1.00 71.19 174 ASN A CA 1
ATOM 1422 C C . ASN A 1 174 ? 22.964 -23.692 -8.880 1.00 71.19 174 ASN A C 1
ATOM 1424 O O . ASN A 1 174 ? 23.834 -23.384 -9.704 1.00 71.19 174 ASN A O 1
ATOM 1428 N N . PRO A 1 175 ? 22.257 -22.748 -8.225 1.00 73.94 175 PRO A N 1
ATOM 1429 C CA . PRO A 1 175 ? 22.590 -21.330 -8.314 1.00 73.94 175 PRO A CA 1
ATOM 1430 C C . PRO A 1 175 ? 23.823 -20.972 -7.475 1.00 73.94 175 PRO A C 1
ATOM 1432 O O . PRO A 1 175 ? 24.391 -19.900 -7.696 1.00 73.94 175 PRO A O 1
ATOM 1435 N N . MET A 1 176 ? 24.230 -21.855 -6.554 1.00 86.56 176 MET A N 1
ATOM 1436 C CA . MET A 1 176 ? 25.310 -21.628 -5.610 1.00 86.56 176 MET A CA 1
ATOM 1437 C C . MET A 1 176 ? 26.671 -21.647 -6.305 1.00 86.56 176 MET A C 1
ATOM 1439 O O . MET A 1 176 ? 26.994 -22.538 -7.090 1.00 86.56 176 MET A O 1
ATOM 1443 N N . PHE A 1 177 ? 27.502 -20.675 -5.955 1.00 89.81 177 PHE A N 1
ATOM 1444 C CA . PHE A 1 177 ? 28.899 -20.615 -6.352 1.00 89.81 177 PHE A CA 1
ATOM 1445 C C . PHE A 1 177 ? 29.773 -20.391 -5.126 1.00 89.81 177 PHE A C 1
ATOM 1447 O O . PHE A 1 177 ? 29.558 -19.427 -4.393 1.00 89.81 177 PHE A O 1
ATOM 1454 N N . ILE A 1 178 ? 30.777 -21.243 -4.924 1.00 93.62 178 ILE A N 1
ATOM 1455 C CA . ILE A 1 178 ? 31.711 -21.121 -3.805 1.00 93.62 178 ILE A CA 1
ATOM 1456 C C . ILE A 1 178 ? 33.085 -20.751 -4.354 1.00 93.62 178 ILE A C 1
ATOM 1458 O O . ILE A 1 178 ? 33.673 -21.495 -5.131 1.00 93.62 178 ILE A O 1
ATOM 1462 N N . GLU A 1 179 ? 33.620 -19.602 -3.958 1.00 93.00 179 GLU A N 1
ATOM 1463 C CA . GLU A 1 179 ? 35.011 -19.238 -4.202 1.00 93.00 179 GLU A CA 1
ATOM 1464 C C . GLU A 1 179 ? 35.871 -19.592 -2.992 1.00 93.00 179 GLU A C 1
ATOM 1466 O O . GLU A 1 179 ? 35.689 -19.033 -1.913 1.00 93.00 179 GLU A O 1
ATOM 1471 N N . VAL A 1 180 ? 36.852 -20.468 -3.191 1.00 93.38 180 VAL A N 1
ATOM 1472 C CA . VAL A 1 180 ? 37.863 -20.835 -2.197 1.00 93.38 180 VAL A CA 1
ATOM 1473 C C . VAL A 1 180 ? 39.190 -20.199 -2.582 1.00 93.38 180 VAL A C 1
ATOM 1475 O O . VAL A 1 180 ? 39.721 -20.452 -3.662 1.00 93.38 180 VAL A O 1
ATOM 1478 N N . HIS A 1 181 ? 39.734 -19.370 -1.698 1.00 90.88 181 HIS A N 1
ATOM 1479 C CA . HIS A 1 181 ? 41.000 -18.667 -1.890 1.00 90.88 181 HIS A CA 1
ATOM 1480 C C . HIS A 1 181 ? 42.052 -19.335 -0.999 1.00 90.88 181 HIS A C 1
ATOM 1482 O O . HIS A 1 181 ? 41.962 -19.280 0.230 1.00 90.88 181 HIS A O 1
ATOM 1488 N N . LYS A 1 182 ? 43.030 -20.002 -1.623 1.00 86.88 182 LYS A N 1
ATOM 1489 C CA . LYS A 1 182 ? 44.078 -20.792 -0.961 1.00 86.88 182 LYS A CA 1
ATOM 1490 C C . LYS A 1 182 ? 45.409 -20.601 -1.686 1.00 86.88 182 LYS A C 1
ATOM 1492 O O . LYS A 1 182 ? 45.478 -20.830 -2.886 1.00 86.88 182 LYS A O 1
ATOM 1497 N N . ASN A 1 183 ? 46.474 -20.245 -0.964 1.00 78.81 183 ASN A N 1
ATOM 1498 C CA . ASN A 1 183 ? 47.844 -20.137 -1.497 1.00 78.81 183 ASN A CA 1
ATOM 1499 C C . ASN A 1 183 ? 47.959 -19.274 -2.777 1.00 78.81 183 ASN A C 1
ATOM 1501 O O . ASN A 1 183 ? 48.569 -19.700 -3.752 1.00 78.81 183 ASN A O 1
ATOM 1505 N N . ASN A 1 184 ? 47.344 -18.085 -2.800 1.00 77.12 184 ASN A N 1
ATOM 1506 C CA . ASN A 1 184 ? 47.244 -17.190 -3.974 1.00 77.12 184 ASN A CA 1
ATOM 1507 C C . ASN A 1 184 ? 46.501 -17.772 -5.191 1.00 77.12 184 ASN A C 1
ATOM 1509 O O . ASN A 1 184 ? 46.446 -17.147 -6.257 1.00 77.12 184 ASN A O 1
ATOM 1513 N N . GLU A 1 185 ? 45.893 -18.942 -5.037 1.00 86.06 185 GLU A N 1
ATOM 1514 C CA . GLU A 1 185 ? 45.027 -19.557 -6.026 1.00 86.06 185 GLU A CA 1
ATOM 1515 C C . GLU A 1 185 ? 43.573 -19.423 -5.598 1.00 86.06 185 GLU A C 1
ATOM 1517 O O . GLU A 1 185 ? 43.232 -19.360 -4.414 1.00 86.06 185 GLU A O 1
ATOM 1522 N N . VAL A 1 186 ? 42.701 -19.344 -6.595 1.00 88.31 186 VAL A N 1
ATOM 1523 C CA . VAL A 1 186 ? 41.277 -19.137 -6.385 1.00 88.31 186 VAL A CA 1
ATOM 1524 C C . VAL A 1 186 ? 40.565 -20.226 -7.153 1.00 88.31 186 VAL A C 1
ATOM 1526 O O . VAL A 1 186 ? 40.772 -20.397 -8.355 1.00 88.31 186 VAL A O 1
ATOM 1529 N N . PHE A 1 187 ? 39.734 -20.970 -6.449 1.00 91.38 187 PHE A N 1
ATOM 1530 C CA . PHE A 1 187 ? 38.984 -22.081 -6.995 1.00 91.38 187 PHE A CA 1
ATOM 1531 C C . PHE A 1 187 ? 37.508 -21.758 -6.899 1.00 91.38 187 PHE A C 1
ATOM 1533 O O . PHE A 1 187 ? 37.014 -21.423 -5.828 1.00 91.38 187 PHE A O 1
ATOM 1540 N N . LEU A 1 188 ? 36.810 -21.873 -8.019 1.00 91.88 188 LEU A N 1
ATOM 1541 C CA . LEU A 1 188 ? 35.366 -21.932 -8.030 1.00 91.88 188 LEU A CA 1
ATOM 1542 C C . LEU A 1 188 ? 34.961 -23.388 -7.846 1.00 91.88 188 LEU A C 1
ATOM 1544 O O . LEU A 1 188 ? 35.331 -24.240 -8.653 1.00 91.88 188 LEU A O 1
ATOM 1548 N N . VAL A 1 189 ? 34.229 -23.646 -6.775 1.00 93.56 189 VAL A N 1
ATOM 1549 C CA . VAL A 1 189 ? 33.769 -24.956 -6.337 1.00 93.56 189 VAL A CA 1
ATOM 1550 C C . VAL A 1 189 ? 32.249 -24.924 -6.308 1.00 93.56 189 VAL A C 1
ATOM 1552 O O . VAL A 1 189 ? 31.642 -23.977 -5.808 1.00 93.56 189 VAL A O 1
ATOM 1555 N N . ILE A 1 190 ? 31.622 -25.932 -6.900 1.00 91.69 190 ILE A N 1
ATOM 1556 C CA . ILE A 1 190 ? 30.164 -26.031 -6.972 1.00 91.69 190 ILE A CA 1
ATOM 1557 C C . ILE A 1 190 ? 29.789 -27.445 -6.558 1.00 91.69 190 ILE A C 1
ATOM 1559 O O . ILE A 1 190 ? 30.146 -28.379 -7.286 1.00 91.69 190 ILE A O 1
ATOM 1563 N N . PRO A 1 191 ? 29.115 -27.621 -5.411 1.00 90.44 191 PRO A N 1
ATOM 1564 C CA . PRO A 1 191 ? 28.715 -28.942 -4.960 1.00 90.44 191 PRO A CA 1
ATOM 1565 C C . PRO A 1 191 ? 27.743 -29.553 -5.970 1.00 90.44 191 PRO A C 1
ATOM 1567 O O . PRO A 1 191 ? 26.833 -28.880 -6.466 1.00 90.44 191 PRO A O 1
ATOM 1570 N N . LEU A 1 192 ? 27.983 -30.821 -6.298 1.00 85.56 192 LEU A N 1
ATOM 1571 C CA . LEU A 1 192 ? 27.111 -31.626 -7.155 1.00 85.56 192 LEU A CA 1
ATOM 1572 C C . LEU A 1 192 ? 26.160 -32.519 -6.348 1.00 85.56 192 LEU A C 1
ATOM 1574 O O . LEU A 1 192 ? 25.243 -33.092 -6.925 1.00 85.56 192 LEU A O 1
ATOM 1578 N N . GLU A 1 193 ? 26.387 -32.637 -5.040 1.00 82.81 193 GLU A N 1
ATOM 1579 C CA . GLU A 1 193 ? 25.610 -33.448 -4.104 1.00 82.81 193 GLU A CA 1
ATOM 1580 C C . GLU A 1 193 ? 25.435 -32.673 -2.791 1.00 82.81 193 GLU A C 1
ATOM 1582 O O . GLU A 1 193 ? 26.324 -31.906 -2.408 1.00 82.81 193 GLU A O 1
ATOM 1587 N N . ASN A 1 194 ? 24.311 -32.903 -2.103 1.00 78.75 194 ASN A N 1
ATOM 1588 C CA . ASN A 1 194 ? 23.980 -32.331 -0.794 1.00 78.75 194 ASN A CA 1
ATOM 1589 C C . ASN A 1 194 ? 24.188 -30.807 -0.697 1.00 78.75 194 ASN A C 1
ATOM 1591 O O . ASN A 1 194 ? 24.721 -30.301 0.288 1.00 78.75 194 ASN A O 1
ATOM 1595 N N . GLU A 1 195 ? 23.771 -30.038 -1.707 1.00 77.75 195 GLU A N 1
ATOM 1596 C CA . GLU A 1 195 ? 24.058 -28.601 -1.768 1.00 77.75 195 GLU A CA 1
ATOM 1597 C C . GLU A 1 195 ? 23.468 -27.797 -0.595 1.00 77.75 195 GLU A C 1
ATOM 1599 O O . GLU A 1 195 ? 23.984 -26.732 -0.251 1.00 77.75 195 GLU A O 1
ATOM 1604 N N . PHE A 1 196 ? 22.407 -28.307 0.038 1.00 78.81 196 PHE A N 1
ATOM 1605 C CA . PHE A 1 196 ? 21.787 -27.702 1.216 1.00 78.81 196 PHE A CA 1
ATOM 1606 C C . PHE A 1 196 ? 22.716 -27.699 2.442 1.00 78.81 196 PHE A C 1
ATOM 1608 O O . PHE A 1 196 ? 22.647 -26.770 3.236 1.00 78.81 196 PHE A O 1
ATOM 1615 N N . GLU A 1 197 ? 23.659 -28.644 2.553 1.00 87.38 197 GLU A N 1
ATOM 1616 C CA . GLU A 1 197 ? 24.633 -28.709 3.660 1.00 87.38 197 GLU A CA 1
ATOM 1617 C C . GLU A 1 197 ? 25.639 -27.540 3.646 1.00 87.38 197 GLU A C 1
ATOM 1619 O O . GLU A 1 197 ? 26.377 -27.334 4.612 1.00 87.38 197 GLU A O 1
ATOM 1624 N N . TYR A 1 198 ? 25.669 -26.756 2.560 1.00 89.31 198 TYR A N 1
ATOM 1625 C CA . TYR A 1 198 ? 26.561 -25.607 2.372 1.00 89.31 198 TYR A CA 1
ATOM 1626 C C . TYR A 1 198 ? 25.827 -24.257 2.441 1.00 89.31 198 TYR A C 1
ATOM 1628 O O . TYR A 1 198 ? 26.376 -23.228 2.037 1.00 89.31 198 TYR A O 1
ATOM 1636 N N . LYS A 1 199 ? 24.586 -24.240 2.949 1.00 88.62 199 LYS A N 1
ATOM 1637 C CA . LYS A 1 199 ? 23.810 -23.022 3.215 1.00 88.62 199 LYS A CA 1
ATOM 1638 C C . LYS A 1 199 ? 24.019 -22.550 4.653 1.00 88.62 199 LYS A C 1
ATOM 1640 O O . LYS A 1 199 ? 24.124 -23.340 5.584 1.00 88.62 199 LYS A O 1
ATOM 1645 N N . VAL A 1 200 ? 24.095 -21.234 4.843 1.00 91.00 200 VAL A N 1
ATOM 1646 C CA . VAL A 1 200 ? 24.151 -20.644 6.190 1.00 91.00 200 VAL A CA 1
ATOM 1647 C C . VAL A 1 200 ? 22.737 -20.384 6.726 1.00 91.00 200 VAL A C 1
ATOM 1649 O O . VAL A 1 200 ? 21.895 -19.927 5.949 1.00 91.00 200 VAL A O 1
ATOM 1652 N N . PRO A 1 201 ? 22.476 -20.555 8.038 1.00 83.38 201 PRO A N 1
ATOM 1653 C CA . PRO A 1 201 ? 21.143 -20.439 8.630 1.00 83.38 201 PRO A CA 1
ATOM 1654 C C . PRO A 1 201 ? 20.414 -19.150 8.275 1.00 83.38 201 PRO A C 1
ATOM 1656 O O . PRO A 1 201 ? 19.229 -19.161 7.986 1.00 83.38 201 PRO A O 1
ATOM 1659 N N . LYS A 1 202 ? 21.121 -18.016 8.228 1.00 78.69 202 LYS A N 1
ATOM 1660 C CA . LYS A 1 202 ? 20.500 -16.734 7.875 1.00 78.69 202 LYS A CA 1
ATOM 1661 C C . LYS A 1 202 ? 19.966 -16.695 6.440 1.00 78.69 202 LYS A C 1
ATOM 1663 O O . LYS A 1 202 ? 18.949 -16.058 6.194 1.00 78.69 202 LYS A O 1
ATOM 1668 N N . TYR A 1 203 ? 20.639 -17.370 5.510 1.00 78.31 203 TYR A N 1
ATOM 1669 C CA . TYR A 1 203 ? 20.135 -17.539 4.150 1.00 78.31 203 TYR A CA 1
ATOM 1670 C C . TYR A 1 203 ? 18.953 -18.513 4.130 1.00 78.31 203 TYR A C 1
ATOM 1672 O O . TYR A 1 203 ? 17.963 -18.235 3.472 1.00 78.31 203 TYR A O 1
ATOM 1680 N N . GLU A 1 204 ? 19.005 -19.597 4.905 1.00 72.12 204 GLU A N 1
ATOM 1681 C CA . GLU A 1 204 ? 17.881 -20.535 5.038 1.00 72.12 204 GLU A CA 1
ATOM 1682 C C . GLU A 1 204 ? 16.651 -19.913 5.703 1.00 72.12 204 GLU A C 1
ATOM 1684 O O . GLU A 1 204 ? 15.532 -20.231 5.328 1.00 72.12 204 GLU A O 1
ATOM 1689 N N . MET A 1 205 ? 16.817 -18.991 6.650 1.00 66.00 205 MET A N 1
ATOM 1690 C CA . MET A 1 205 ? 15.716 -18.203 7.212 1.00 66.00 205 MET A CA 1
ATOM 1691 C C . MET A 1 205 ? 15.087 -17.316 6.136 1.00 66.00 205 MET A C 1
ATOM 1693 O O . MET A 1 205 ? 13.872 -17.298 5.980 1.00 66.00 205 MET A O 1
ATOM 1697 N N . MET A 1 206 ? 15.917 -16.638 5.337 1.00 66.06 206 MET A N 1
ATOM 1698 C CA . MET A 1 206 ? 15.437 -15.836 4.208 1.00 66.06 206 MET A CA 1
ATOM 1699 C C . MET A 1 206 ? 14.773 -16.695 3.121 1.00 66.06 206 MET A C 1
ATOM 1701 O O . MET A 1 206 ? 13.811 -16.244 2.504 1.00 66.06 206 MET A O 1
ATOM 1705 N N . LEU A 1 207 ? 15.256 -17.927 2.921 1.00 59.31 207 LEU A N 1
ATOM 1706 C CA . LEU A 1 207 ? 14.656 -18.911 2.025 1.00 59.31 207 LEU A CA 1
ATOM 1707 C C . LEU A 1 207 ? 13.385 -19.524 2.588 1.00 59.31 207 LEU A C 1
ATOM 1709 O O . LEU A 1 207 ? 12.469 -19.720 1.824 1.00 59.31 207 LEU A O 1
ATOM 1713 N N . SER A 1 208 ? 13.287 -19.849 3.873 1.00 48.50 208 SER A N 1
ATOM 1714 C CA . SER A 1 208 ? 12.091 -20.467 4.464 1.00 48.50 208 SER A CA 1
ATOM 1715 C C . SER A 1 208 ? 10.951 -19.459 4.593 1.00 48.50 208 SER A C 1
ATOM 1717 O O . SER A 1 208 ? 9.801 -19.824 4.379 1.00 48.50 208 SER A O 1
ATOM 1719 N N . GLU A 1 209 ? 11.254 -18.170 4.780 1.00 45.62 209 GLU A N 1
ATOM 1720 C CA . GLU A 1 209 ? 10.291 -17.083 4.545 1.00 45.62 209 GLU A CA 1
ATOM 1721 C C . GLU A 1 209 ? 9.852 -16.982 3.063 1.00 45.62 209 GLU A C 1
ATOM 1723 O O . GLU A 1 209 ? 8.820 -16.380 2.764 1.00 45.62 209 GLU A O 1
ATOM 1728 N N . GLN A 1 210 ? 10.606 -17.591 2.139 1.00 42.09 210 GLN A N 1
ATOM 1729 C CA . GLN A 1 210 ? 10.314 -17.714 0.703 1.00 42.09 210 GLN A CA 1
ATOM 1730 C C . GLN A 1 210 ? 9.629 -19.050 0.318 1.00 42.09 210 GLN A C 1
ATOM 1732 O O . GLN A 1 210 ? 8.702 -19.030 -0.486 1.00 42.09 210 GLN A O 1
ATOM 1737 N N . GLU A 1 211 ? 10.057 -20.186 0.877 1.00 36.75 211 GLU A N 1
ATOM 1738 C CA . GLU A 1 211 ? 9.752 -21.564 0.457 1.00 36.75 211 GLU A CA 1
ATOM 1739 C C . GLU A 1 211 ? 8.679 -22.228 1.323 1.00 36.75 211 GLU A C 1
ATOM 1741 O O . GLU A 1 211 ? 7.989 -23.112 0.822 1.00 36.75 211 GLU A O 1
ATOM 1746 N N . TYR A 1 212 ? 8.431 -21.763 2.561 1.00 28.09 212 TYR A N 1
ATOM 1747 C CA . TYR A 1 212 ? 7.293 -22.241 3.372 1.00 28.09 212 TYR A CA 1
ATOM 1748 C C . TYR A 1 212 ? 5.934 -21.996 2.686 1.00 28.09 212 TYR A C 1
ATOM 1750 O O . TYR A 1 212 ? 4.905 -22.480 3.142 1.00 28.09 212 TYR A O 1
ATOM 1758 N N . TYR A 1 213 ? 5.919 -21.292 1.551 1.00 34.84 213 TYR A N 1
ATOM 1759 C CA . TYR A 1 213 ? 4.726 -21.093 0.744 1.00 34.84 213 TYR A CA 1
ATOM 1760 C C . TYR A 1 213 ? 4.757 -21.743 -0.646 1.00 34.84 213 TYR A C 1
ATOM 1762 O O . TYR A 1 213 ? 3.768 -21.599 -1.359 1.00 34.84 213 TYR A O 1
ATOM 1770 N N . ASP A 1 214 ? 5.810 -22.457 -1.060 1.00 29.81 214 ASP A N 1
ATOM 1771 C CA . ASP A 1 214 ? 5.832 -23.173 -2.356 1.00 29.81 214 ASP A CA 1
ATOM 1772 C C . ASP A 1 214 ? 5.319 -24.631 -2.271 1.00 29.81 214 ASP A C 1
ATOM 1774 O O . ASP A 1 214 ? 5.057 -25.240 -3.308 1.00 29.81 214 ASP A O 1
ATOM 1778 N N . SER A 1 215 ? 5.102 -25.193 -1.072 1.00 28.12 215 SER A N 1
ATOM 1779 C CA . SER A 1 215 ? 4.879 -26.643 -0.907 1.00 28.12 215 SER A CA 1
ATOM 1780 C C . SER A 1 215 ? 3.433 -27.154 -0.793 1.00 28.12 215 SER A C 1
ATOM 1782 O O . SER A 1 215 ? 3.260 -28.367 -0.782 1.00 28.12 215 SER A O 1
ATOM 1784 N N . ASP A 1 216 ? 2.383 -26.327 -0.792 1.00 26.11 216 ASP A N 1
ATOM 1785 C CA . ASP A 1 216 ? 0.992 -26.840 -0.694 1.00 26.11 216 ASP A CA 1
ATOM 1786 C C . ASP A 1 216 ? 0.372 -27.220 -2.058 1.00 26.11 216 ASP A C 1
ATOM 1788 O O . ASP A 1 216 ? -0.831 -27.089 -2.280 1.00 26.11 216 ASP A O 1
ATOM 1792 N N . SER A 1 217 ? 1.192 -27.697 -2.998 1.00 28.83 217 SER A N 1
ATOM 1793 C CA . SER A 1 217 ? 0.762 -28.057 -4.355 1.00 28.83 217 SER A CA 1
ATOM 1794 C C . SER A 1 217 ? 0.854 -29.550 -4.677 1.00 28.83 217 SER A C 1
ATOM 1796 O O . SER A 1 217 ? 1.010 -29.887 -5.842 1.00 28.83 217 SER A O 1
ATOM 1798 N N . VAL A 1 218 ? 0.748 -30.476 -3.713 1.00 28.59 218 VAL A N 1
ATOM 1799 C CA . VAL A 1 218 ? 0.650 -31.913 -4.059 1.00 28.59 218 VAL A CA 1
ATOM 1800 C C . VAL A 1 218 ? -0.162 -32.732 -3.049 1.00 28.59 218 VAL A C 1
ATOM 1802 O O . VAL A 1 218 ? 0.368 -33.660 -2.469 1.00 28.59 218 VAL A O 1
ATOM 1805 N N . GLU A 1 219 ? -1.455 -32.462 -2.863 1.00 29.34 219 GLU A N 1
ATOM 1806 C CA . GLU A 1 219 ? -2.391 -33.509 -2.405 1.00 29.34 219 GLU A CA 1
ATOM 1807 C C . GLU A 1 219 ? -3.769 -33.286 -3.045 1.00 29.34 219 GLU A C 1
ATOM 1809 O O . GLU A 1 219 ? -4.667 -32.671 -2.476 1.00 29.34 219 GLU A O 1
ATOM 1814 N N . SER A 1 220 ? -3.950 -33.779 -4.271 1.00 29.30 220 SER A N 1
ATOM 1815 C CA . SER A 1 220 ? -5.287 -34.095 -4.780 1.00 29.30 220 SER A CA 1
ATOM 1816 C C . SER A 1 220 ? -5.235 -35.434 -5.509 1.00 29.30 220 SER A C 1
ATOM 1818 O O . SER A 1 220 ? -5.091 -35.507 -6.730 1.00 29.30 220 SER A O 1
ATOM 1820 N N . GLU A 1 221 ? -5.299 -36.503 -4.723 1.00 28.41 221 GLU A N 1
ATOM 1821 C CA . GLU A 1 221 ? -5.755 -37.805 -5.193 1.00 28.41 221 GLU A CA 1
ATOM 1822 C C . GLU A 1 221 ? -7.282 -37.771 -5.392 1.00 28.41 221 GLU A C 1
ATOM 1824 O O . GLU A 1 221 ? -8.000 -37.102 -4.651 1.00 28.41 221 GLU A O 1
ATOM 1829 N N . CYS A 1 222 ? -7.752 -38.572 -6.352 1.00 26.11 222 CYS A N 1
ATOM 1830 C CA . CYS A 1 222 ? -9.139 -39.010 -6.548 1.00 26.11 222 CYS A CA 1
ATOM 1831 C C . CYS A 1 222 ? -10.142 -37.969 -7.089 1.00 26.11 222 CYS A C 1
ATOM 1833 O O . CYS A 1 222 ? -10.666 -37.147 -6.354 1.00 26.11 222 CYS A O 1
ATOM 1835 N N . PHE A 1 223 ? -10.523 -38.090 -8.366 1.00 32.84 223 PHE A N 1
ATOM 1836 C CA . PHE A 1 223 ? -11.808 -38.701 -8.739 1.00 32.84 223 PHE A CA 1
ATOM 1837 C C . PHE A 1 223 ? -11.816 -39.060 -10.232 1.00 32.84 223 PHE A C 1
ATOM 1839 O O . PHE A 1 223 ? -11.532 -38.250 -11.111 1.00 32.84 223 PHE A O 1
ATOM 1846 N N . SER A 1 224 ? -12.106 -40.332 -10.459 1.00 29.84 224 SER A N 1
ATOM 1847 C CA . SER A 1 224 ? -12.343 -41.026 -11.716 1.00 29.84 224 SER A CA 1
ATOM 1848 C C . SER A 1 224 ? -13.675 -40.645 -12.371 1.00 29.84 224 SER A C 1
ATOM 1850 O O . SER A 1 224 ? -14.638 -40.321 -11.681 1.00 29.84 224 SER A O 1
ATOM 1852 N N . ASP A 1 225 ? -13.705 -40.832 -13.691 1.00 27.23 225 ASP A N 1
ATOM 1853 C CA . ASP A 1 225 ? -14.835 -41.242 -14.531 1.00 27.23 225 ASP A CA 1
ATOM 1854 C C . ASP A 1 225 ? -16.113 -40.387 -14.571 1.00 27.23 225 ASP A C 1
ATOM 1856 O O . ASP A 1 225 ? -17.003 -40.475 -13.730 1.00 27.23 225 ASP A O 1
ATOM 1860 N N . SER A 1 226 ? -16.302 -39.709 -15.706 1.00 34.81 226 SER A N 1
ATOM 1861 C CA . SER A 1 226 ? -17.574 -39.807 -16.431 1.00 34.81 226 SER A CA 1
ATOM 1862 C C . SER A 1 226 ? -17.322 -39.779 -17.939 1.00 34.81 226 SER A C 1
ATOM 1864 O O . SER A 1 226 ? -16.906 -38.794 -18.543 1.00 34.81 226 SER A O 1
ATOM 1866 N N . THR A 1 227 ? -17.518 -40.952 -18.519 1.00 28.38 227 THR A N 1
ATOM 1867 C CA . THR A 1 227 ? -17.708 -41.244 -19.931 1.00 28.38 227 THR A CA 1
ATOM 1868 C C . THR A 1 227 ? -18.990 -40.584 -20.434 1.00 28.38 227 THR A C 1
ATOM 1870 O O . THR A 1 227 ? -20.069 -40.924 -19.963 1.00 28.38 227 THR A O 1
ATOM 1873 N N . GLU A 1 228 ? -18.903 -39.737 -21.460 1.00 35.03 228 GLU A N 1
ATOM 1874 C CA . GLU A 1 228 ? -20.006 -39.566 -22.410 1.00 35.03 228 GLU A CA 1
ATOM 1875 C C . GLU A 1 228 ? -19.480 -39.688 -23.840 1.00 35.03 228 GLU A C 1
ATOM 1877 O O . GLU A 1 228 ? -18.718 -38.875 -24.360 1.00 35.03 228 GLU A O 1
ATOM 1882 N N . SER A 1 229 ? -19.878 -40.803 -24.436 1.00 28.67 229 SER A N 1
ATOM 1883 C CA . SER A 1 229 ? -19.751 -41.166 -25.833 1.00 28.67 229 SER A CA 1
ATOM 1884 C C . SER A 1 229 ? -20.661 -40.299 -26.701 1.00 28.67 229 SER A C 1
ATOM 1886 O O . SER A 1 229 ? -21.878 -40.324 -26.520 1.00 28.67 229 SER A O 1
ATOM 1888 N N . LEU A 1 230 ? -20.102 -39.640 -27.713 1.00 33.78 230 LEU A N 1
ATOM 1889 C CA . LEU A 1 230 ? -20.850 -39.284 -28.915 1.00 33.78 230 LEU A CA 1
ATOM 1890 C C . LEU A 1 230 ? -20.176 -39.959 -30.105 1.00 33.78 230 LEU A C 1
ATOM 1892 O O . LEU A 1 230 ? -19.019 -39.710 -30.437 1.00 33.78 230 LEU A O 1
ATOM 1896 N N . THR A 1 231 ? -20.921 -40.910 -30.646 1.00 31.94 231 THR A N 1
ATOM 1897 C CA . THR A 1 231 ? -20.626 -41.744 -31.800 1.00 31.94 231 THR A CA 1
ATOM 1898 C C . THR A 1 231 ? -20.818 -40.974 -33.101 1.00 31.94 231 THR A C 1
ATOM 1900 O O . THR A 1 231 ? -21.788 -40.235 -33.224 1.00 31.94 231 THR A O 1
ATOM 1903 N N . ASP A 1 232 ? -19.892 -41.233 -34.025 1.00 28.11 232 ASP A N 1
ATOM 1904 C CA . ASP A 1 232 ? -20.081 -41.544 -35.451 1.00 28.11 232 ASP A CA 1
ATOM 1905 C C . ASP A 1 232 ? -20.972 -40.618 -36.298 1.00 28.11 232 ASP A C 1
ATOM 1907 O O . ASP A 1 232 ? -22.175 -40.537 -36.094 1.00 28.11 232 ASP A O 1
ATOM 1911 N N . ASP A 1 233 ? -20.358 -39.964 -37.288 1.00 35.03 233 ASP A N 1
ATOM 1912 C CA . ASP A 1 233 ? -20.836 -40.004 -38.676 1.00 35.03 233 ASP A CA 1
ATOM 1913 C C . ASP A 1 233 ? -19.796 -39.339 -39.590 1.00 35.03 233 ASP A C 1
ATOM 1915 O O . ASP A 1 233 ? -19.512 -38.139 -39.526 1.00 35.03 233 ASP A O 1
ATOM 1919 N N . GLY A 1 234 ? -19.185 -40.154 -40.448 1.00 28.00 234 GLY A N 1
ATOM 1920 C CA . GLY A 1 234 ? -18.281 -39.694 -41.488 1.00 28.00 234 GLY A CA 1
ATOM 1921 C C . GLY A 1 234 ? -19.020 -38.936 -42.591 1.00 28.00 234 GLY A C 1
ATOM 1922 O O . GLY A 1 234 ? -20.044 -39.384 -43.096 1.00 28.00 234 GLY A O 1
ATOM 1923 N N . ASN A 1 235 ? -18.437 -37.829 -43.046 1.00 32.84 235 ASN A N 1
ATOM 1924 C CA . ASN A 1 235 ? -18.559 -37.432 -44.443 1.00 32.84 235 ASN A CA 1
ATOM 1925 C C . ASN A 1 235 ? -17.345 -36.601 -44.864 1.00 32.84 235 ASN A C 1
ATOM 1927 O O . ASN A 1 235 ? -17.217 -35.417 -44.556 1.00 32.84 235 ASN A O 1
ATOM 1931 N N . ASN A 1 236 ? -16.446 -37.266 -45.588 1.00 25.89 236 ASN A N 1
ATOM 1932 C CA . ASN A 1 236 ? -15.438 -36.628 -46.417 1.00 25.89 236 ASN A CA 1
ATOM 1933 C C . ASN A 1 236 ? -16.148 -35.940 -47.585 1.00 25.89 236 ASN A C 1
ATOM 1935 O O . ASN A 1 236 ? -16.522 -36.592 -48.557 1.00 25.89 236 ASN A O 1
ATOM 1939 N N . THR A 1 237 ? -16.290 -34.623 -47.517 1.00 30.66 237 THR A N 1
ATOM 1940 C CA . THR A 1 237 ? -16.455 -33.801 -48.716 1.00 30.66 237 THR A CA 1
ATOM 1941 C C . THR A 1 237 ? -15.414 -32.699 -48.675 1.00 30.66 237 THR A C 1
ATOM 1943 O O . THR A 1 237 ? -15.552 -31.728 -47.931 1.00 30.66 237 THR A O 1
ATOM 1946 N N . GLU A 1 238 ? -14.360 -32.896 -49.469 1.00 25.66 238 GLU A N 1
ATOM 1947 C CA . GLU A 1 238 ? -13.442 -31.858 -49.930 1.00 25.66 238 GLU A CA 1
ATOM 1948 C C . GLU A 1 238 ? -14.261 -30.736 -50.573 1.00 25.66 238 GLU A C 1
ATOM 1950 O O . GLU A 1 238 ? -14.639 -30.800 -51.740 1.00 25.66 238 GLU A O 1
ATOM 1955 N N . TYR A 1 239 ? -14.573 -29.702 -49.801 1.00 26.77 239 TYR A N 1
ATOM 1956 C CA . TYR A 1 239 ? -14.946 -28.420 -50.371 1.00 26.77 239 TYR A CA 1
ATOM 1957 C C . TYR A 1 239 ? -13.675 -27.586 -50.469 1.00 26.77 239 TYR A C 1
ATOM 1959 O O . TYR A 1 239 ? -13.230 -26.981 -49.493 1.00 26.77 239 TYR A O 1
ATOM 1967 N N . GLU A 1 240 ? -13.097 -27.568 -51.671 1.00 26.28 240 GLU A N 1
ATOM 1968 C CA . GLU A 1 240 ? -12.179 -26.527 -52.134 1.00 2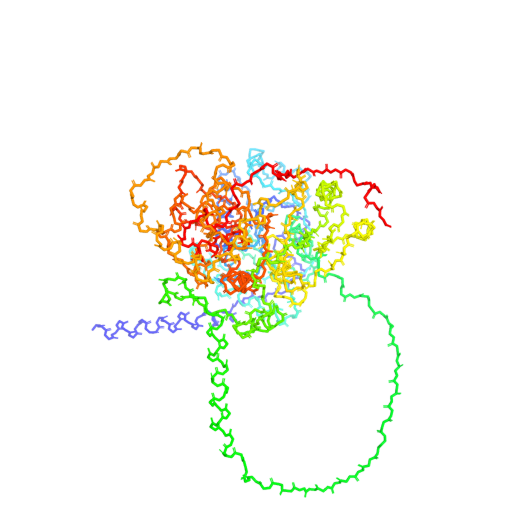6.28 240 GLU A CA 1
ATOM 1969 C C . GLU A 1 240 ? -12.900 -25.173 -52.048 1.00 26.28 240 GLU A C 1
ATOM 1971 O O . GLU A 1 240 ? -13.527 -24.690 -52.994 1.00 26.28 240 GLU A O 1
ATOM 1976 N N . MET A 1 241 ? -12.885 -24.564 -50.864 1.00 23.22 241 MET A N 1
ATOM 1977 C CA . MET A 1 241 ? -13.491 -23.260 -50.655 1.00 23.22 241 MET A CA 1
ATOM 1978 C C . MET A 1 241 ? -12.485 -22.189 -51.073 1.00 23.22 241 MET A C 1
ATOM 1980 O O . MET A 1 241 ? -11.671 -21.721 -50.284 1.00 23.22 241 MET A O 1
ATOM 1984 N N . ASN A 1 242 ? -12.561 -21.872 -52.367 1.00 28.41 242 ASN A N 1
ATOM 1985 C CA . ASN A 1 242 ? -11.882 -20.797 -53.081 1.00 28.41 242 ASN A CA 1
ATOM 1986 C C . ASN A 1 242 ? -11.554 -19.561 -52.219 1.00 28.41 242 ASN A C 1
ATOM 1988 O O . ASN A 1 242 ? -12.427 -18.981 -51.571 1.00 28.41 242 ASN A O 1
ATOM 1992 N N . ASP A 1 243 ? -10.301 -19.116 -52.348 1.00 34.22 243 ASP A N 1
ATOM 1993 C CA . ASP A 1 243 ? -9.581 -17.985 -51.735 1.00 34.22 243 ASP A CA 1
ATOM 1994 C C . ASP A 1 243 ? -10.193 -16.569 -51.899 1.00 34.22 243 ASP A C 1
ATOM 1996 O O . ASP A 1 243 ? -9.494 -15.554 -51.871 1.00 34.22 243 ASP A O 1
ATOM 2000 N N . LEU A 1 244 ? -11.507 -16.428 -52.054 1.00 27.48 244 LEU A N 1
ATOM 2001 C CA . LEU A 1 244 ? -12.116 -15.174 -52.508 1.00 27.48 244 LEU A CA 1
ATOM 2002 C C . LEU A 1 244 ? -12.606 -14.211 -51.417 1.00 27.48 244 LEU A C 1
ATOM 2004 O O . LEU A 1 244 ? -13.209 -13.202 -51.762 1.00 27.48 244 LEU A O 1
ATOM 2008 N N . ASN A 1 245 ? -12.298 -14.418 -50.128 1.00 28.22 245 ASN A N 1
ATOM 2009 C CA . ASN A 1 245 ? -12.711 -13.464 -49.075 1.00 28.22 245 ASN A CA 1
ATOM 2010 C C . ASN A 1 245 ? -11.658 -13.061 -48.025 1.00 28.22 245 ASN A C 1
ATOM 2012 O O . ASN A 1 245 ? -11.985 -12.343 -47.079 1.00 28.22 245 ASN A O 1
ATOM 2016 N N . PHE A 1 246 ? -10.378 -13.416 -48.183 1.00 31.67 246 PHE A N 1
ATOM 2017 C CA . PHE A 1 246 ? -9.359 -13.030 -47.188 1.00 31.67 246 PHE A CA 1
ATOM 2018 C C . PHE A 1 246 ? -8.815 -11.596 -47.323 1.00 31.67 246 PHE A C 1
ATOM 2020 O O . PHE A 1 246 ? -8.188 -11.090 -46.390 1.00 31.67 246 PHE A O 1
ATOM 2027 N N . ILE A 1 247 ? -9.066 -10.890 -48.432 1.00 32.69 247 ILE A N 1
ATOM 2028 C CA . ILE A 1 247 ? -8.424 -9.582 -48.667 1.00 32.69 247 ILE A CA 1
ATOM 2029 C C . ILE A 1 247 ? -9.228 -8.407 -48.078 1.00 32.69 247 ILE A C 1
ATOM 2031 O O . ILE A 1 247 ? -8.631 -7.432 -47.619 1.00 32.69 247 ILE A O 1
ATOM 2035 N N . THR A 1 248 ? -10.556 -8.495 -47.970 1.00 31.12 248 THR A N 1
ATOM 2036 C CA . THR A 1 248 ? -11.378 -7.390 -47.431 1.00 31.12 248 THR A CA 1
ATOM 2037 C C . THR A 1 248 ? -11.383 -7.312 -45.900 1.00 31.12 248 THR A C 1
ATOM 2039 O O . THR A 1 248 ? -11.632 -6.242 -45.348 1.00 31.12 248 THR A O 1
ATOM 2042 N N . ASN A 1 249 ? -10.989 -8.380 -45.197 1.00 33.78 249 ASN A N 1
ATOM 2043 C CA . ASN A 1 249 ? -10.909 -8.387 -43.732 1.00 33.78 249 ASN A CA 1
ATOM 2044 C C . ASN A 1 249 ? -9.569 -7.879 -43.161 1.00 33.78 249 ASN A C 1
ATOM 2046 O O . ASN A 1 249 ? -9.459 -7.678 -41.958 1.00 33.78 249 ASN A O 1
ATOM 2050 N N . SER A 1 250 ? -8.546 -7.592 -43.971 1.00 44.53 250 SER A N 1
ATOM 2051 C CA . SER A 1 250 ? -7.217 -7.222 -43.442 1.00 44.53 250 SER A CA 1
ATOM 2052 C C . SER A 1 250 ? -7.130 -5.790 -42.886 1.00 44.53 250 SER A C 1
ATOM 2054 O O . SER A 1 250 ? -6.462 -5.547 -41.878 1.00 44.53 250 SER A O 1
ATOM 2056 N N . ILE A 1 251 ? -7.815 -4.819 -43.501 1.00 38.47 251 ILE A N 1
ATOM 2057 C CA . ILE A 1 251 ? -7.680 -3.401 -43.117 1.00 38.47 251 ILE A CA 1
ATOM 2058 C C . ILE A 1 251 ? -8.560 -3.076 -41.910 1.00 38.47 251 ILE A C 1
ATOM 2060 O O . ILE A 1 251 ? -8.083 -2.469 -40.949 1.00 38.47 251 ILE A O 1
ATOM 2064 N N . THR A 1 252 ? -9.814 -3.526 -41.927 1.00 35.47 252 THR A N 1
ATOM 2065 C CA . THR A 1 252 ? -10.776 -3.272 -40.850 1.00 35.47 252 THR A CA 1
ATOM 2066 C C . THR A 1 252 ? -10.329 -3.944 -39.556 1.00 35.47 252 THR A C 1
ATOM 2068 O O . THR A 1 252 ? -10.284 -3.281 -38.523 1.00 35.47 252 THR A O 1
ATOM 2071 N N . PHE A 1 253 ? -9.869 -5.204 -39.608 1.00 35.97 253 PHE A N 1
ATOM 2072 C CA . PHE A 1 253 ? -9.303 -5.857 -38.425 1.00 35.97 253 PHE A CA 1
ATOM 2073 C C . PHE A 1 253 ? -8.024 -5.165 -37.945 1.00 35.97 253 PHE A C 1
ATOM 2075 O O . PHE A 1 253 ? -7.908 -4.907 -36.750 1.00 35.97 253 PHE A O 1
ATOM 2082 N N . LYS A 1 254 ? -7.087 -4.776 -38.829 1.00 37.03 254 LYS A N 1
ATOM 2083 C CA . LYS A 1 254 ? -5.893 -4.016 -38.401 1.00 37.03 254 LYS A CA 1
ATOM 2084 C C . LYS A 1 254 ? -6.251 -2.706 -37.705 1.00 37.03 254 LYS A C 1
ATOM 2086 O O . LYS A 1 254 ? -5.566 -2.335 -36.757 1.00 37.03 254 LYS A O 1
ATOM 2091 N N . TRP A 1 255 ? -7.273 -1.993 -38.174 1.00 37.72 255 TRP A N 1
ATOM 2092 C CA . TRP A 1 255 ? -7.703 -0.739 -37.558 1.00 37.72 255 TRP A CA 1
ATOM 2093 C C . TRP A 1 255 ? -8.389 -0.973 -36.206 1.00 37.72 255 TRP A C 1
ATOM 2095 O O . TRP A 1 255 ? -8.045 -0.303 -35.235 1.00 37.72 255 TRP A O 1
ATOM 2105 N N . ILE A 1 256 ? -9.261 -1.983 -36.106 1.00 40.94 256 ILE A N 1
ATOM 2106 C CA . ILE A 1 256 ? -9.924 -2.373 -34.851 1.00 40.94 256 ILE A CA 1
ATOM 2107 C C . ILE A 1 256 ? -8.894 -2.824 -33.802 1.00 40.94 256 ILE A C 1
ATOM 2109 O O . ILE A 1 256 ? -8.901 -2.305 -32.688 1.00 40.94 256 ILE A O 1
ATOM 2113 N N . PHE A 1 257 ? -7.960 -3.714 -34.159 1.00 45.91 257 PHE A N 1
ATOM 2114 C CA . PHE A 1 257 ? -6.911 -4.174 -33.240 1.00 45.91 257 PHE A CA 1
ATOM 2115 C C . PHE A 1 257 ? -5.970 -3.044 -32.814 1.00 45.91 257 PHE A C 1
ATOM 2117 O O . PHE A 1 257 ? -5.553 -3.002 -31.659 1.00 45.91 257 PHE A O 1
ATOM 2124 N N . LYS A 1 258 ? -5.646 -2.107 -33.716 1.00 48.56 258 LYS A N 1
ATOM 2125 C CA . LYS A 1 258 ? -4.861 -0.920 -33.353 1.00 48.56 258 LYS A CA 1
ATOM 2126 C C . LYS A 1 258 ? -5.612 -0.035 -32.362 1.00 48.56 258 LYS A C 1
ATOM 2128 O O . LYS A 1 258 ? -5.004 0.397 -31.392 1.00 48.56 258 LYS A O 1
ATOM 2133 N N . ASN A 1 259 ? -6.906 0.210 -32.571 1.00 58.84 259 ASN A N 1
ATOM 2134 C CA . ASN A 1 259 ? -7.696 1.041 -31.661 1.00 58.84 259 ASN A CA 1
ATOM 2135 C C . ASN A 1 259 ? -7.820 0.419 -30.266 1.00 58.84 259 ASN A C 1
ATOM 2137 O O . ASN A 1 259 ? -7.599 1.124 -29.286 1.00 58.84 259 ASN A O 1
ATOM 2141 N N . ASP A 1 260 ? -8.099 -0.886 -30.173 1.00 68.50 260 ASP A N 1
ATOM 2142 C CA . ASP A 1 260 ? -8.156 -1.588 -28.881 1.00 68.50 260 ASP A CA 1
ATOM 2143 C C . ASP A 1 260 ? -6.795 -1.552 -28.167 1.00 68.50 260 ASP A C 1
ATOM 2145 O O . ASP A 1 260 ? -6.714 -1.250 -26.977 1.00 68.50 260 ASP A O 1
ATOM 2149 N N . PHE A 1 261 ? -5.699 -1.754 -28.909 1.00 74.25 261 PHE A N 1
ATOM 2150 C CA . PHE A 1 261 ? -4.344 -1.636 -28.370 1.00 74.25 261 PHE A CA 1
ATOM 2151 C C . PHE A 1 261 ? -4.053 -0.230 -27.821 1.00 74.25 261 PHE A C 1
ATOM 2153 O O . PHE A 1 261 ? -3.632 -0.103 -26.671 1.00 74.25 261 PHE A O 1
ATOM 2160 N N . TYR A 1 262 ? -4.310 0.827 -28.602 1.00 72.19 262 TYR A N 1
ATOM 2161 C CA . TYR A 1 262 ? -4.076 2.210 -28.169 1.00 72.19 262 TYR A CA 1
ATOM 2162 C C . TYR A 1 262 ? -4.957 2.599 -26.976 1.00 72.19 262 TYR A C 1
ATOM 2164 O O . TYR A 1 262 ? -4.499 3.302 -26.073 1.00 72.19 262 TYR A O 1
ATOM 2172 N N . GLN A 1 263 ? -6.204 2.123 -26.939 1.00 81.00 263 GLN A N 1
ATOM 2173 C CA . GLN A 1 263 ? -7.103 2.355 -25.814 1.00 81.00 263 GLN A CA 1
ATOM 2174 C C . GLN A 1 263 ? -6.574 1.681 -24.541 1.00 81.00 263 GLN A C 1
ATOM 2176 O O . GLN A 1 263 ? -6.453 2.349 -23.512 1.00 81.00 263 GLN A O 1
ATOM 2181 N N . LYS A 1 264 ? -6.174 0.405 -24.612 1.00 88.81 264 LYS A N 1
ATOM 2182 C CA . LYS A 1 264 ? -5.563 -0.323 -23.486 1.00 88.81 264 LYS A CA 1
ATOM 2183 C C . LYS A 1 264 ? -4.282 0.344 -22.995 1.00 88.81 264 LYS A C 1
ATOM 2185 O O . LYS A 1 264 ? -4.124 0.544 -21.794 1.00 88.81 264 LYS A O 1
ATOM 2190 N N . GLU A 1 265 ? -3.399 0.744 -23.909 1.00 87.06 265 GLU A N 1
ATOM 2191 C CA . GLU A 1 265 ? -2.162 1.456 -23.573 1.00 87.06 265 GLU A CA 1
ATOM 2192 C C . GLU A 1 265 ? -2.456 2.773 -22.838 1.00 87.06 265 GLU A C 1
ATOM 2194 O O . GLU A 1 265 ? -1.825 3.079 -21.824 1.00 87.06 265 GLU A O 1
ATOM 2199 N N . SER A 1 266 ? -3.460 3.528 -23.297 1.00 90.12 266 SER A N 1
ATOM 2200 C CA . SER A 1 266 ? -3.868 4.777 -22.649 1.00 90.12 266 SER A CA 1
ATOM 2201 C C . SER A 1 266 ? -4.420 4.560 -21.235 1.00 90.12 266 SER A C 1
ATOM 2203 O O . SER A 1 266 ? -4.082 5.313 -20.326 1.00 90.12 266 SER A O 1
ATOM 2205 N N . GLU A 1 267 ? -5.198 3.496 -21.011 1.00 94.88 267 GLU A N 1
ATOM 2206 C CA . GLU A 1 267 ? -5.737 3.154 -19.689 1.00 94.88 267 GLU A CA 1
ATOM 2207 C C . GLU A 1 267 ? -4.686 2.602 -18.719 1.00 94.88 267 GLU A C 1
ATOM 2209 O O . GLU A 1 267 ? -4.898 2.635 -17.507 1.00 94.88 267 GLU A O 1
ATOM 2214 N N . LEU A 1 268 ? -3.557 2.125 -19.247 1.00 97.50 268 LEU A N 1
ATOM 2215 C CA . LEU A 1 268 ? -2.402 1.628 -18.499 1.00 97.50 268 LEU A CA 1
ATOM 2216 C C . LEU A 1 268 ? -1.274 2.661 -18.384 1.00 97.50 268 LEU A C 1
ATOM 2218 O O . LEU A 1 268 ? -0.183 2.329 -17.923 1.00 97.50 268 LEU A O 1
ATOM 2222 N N . THR A 1 269 ? -1.510 3.912 -18.778 1.00 97.31 269 THR A N 1
ATOM 2223 C CA . THR A 1 269 ? -0.530 4.995 -18.656 1.00 97.31 269 THR A CA 1
ATOM 2224 C C . THR A 1 269 ? -1.035 6.042 -17.678 1.00 97.31 269 THR A C 1
ATOM 2226 O O . THR A 1 269 ? -1.966 6.787 -17.975 1.00 97.31 269 THR A O 1
ATOM 2229 N N . TYR A 1 270 ? -0.399 6.138 -16.511 1.00 98.25 270 TYR A N 1
ATOM 2230 C CA . TYR A 1 270 ? -0.747 7.165 -15.535 1.00 98.25 270 TYR A CA 1
ATOM 2231 C C . TYR A 1 270 ? -0.428 8.565 -16.080 1.00 98.25 270 TYR A C 1
ATOM 2233 O O . TYR A 1 270 ? 0.690 8.831 -16.531 1.00 98.25 270 TYR A O 1
ATOM 2241 N N . THR A 1 271 ? -1.386 9.483 -15.973 1.00 96.19 271 THR A N 1
ATOM 2242 C CA . THR A 1 271 ? -1.213 10.907 -16.285 1.00 96.19 271 THR A CA 1
ATOM 2243 C C . THR A 1 271 ? -1.392 11.734 -15.022 1.00 96.19 271 THR A C 1
ATOM 2245 O O . THR A 1 271 ? -2.389 11.570 -14.319 1.00 96.19 271 THR A O 1
ATOM 2248 N N . LEU A 1 272 ? -0.456 12.638 -14.732 1.00 94.12 272 LEU A N 1
ATOM 2249 C CA . LEU A 1 272 ? -0.516 13.449 -13.518 1.00 94.12 272 LEU A CA 1
ATOM 2250 C C . LEU A 1 272 ? -1.711 14.427 -13.569 1.00 94.12 272 LEU A C 1
ATOM 2252 O O . LEU A 1 272 ? -1.761 15.262 -14.478 1.00 94.12 272 LEU A O 1
ATOM 2256 N N . PRO A 1 273 ? -2.653 14.390 -12.604 1.00 91.06 273 PRO A N 1
ATOM 2257 C CA . PRO A 1 273 ? -3.775 15.325 -12.579 1.00 91.06 273 PRO A CA 1
ATOM 2258 C C . PRO A 1 273 ? -3.317 16.788 -12.562 1.00 91.06 273 PRO A C 1
ATOM 2260 O O . PRO A 1 273 ? -2.384 17.149 -11.848 1.00 91.06 273 PRO A O 1
ATOM 2263 N N . ASN A 1 274 ? -3.989 17.640 -13.345 1.00 83.19 274 ASN A N 1
ATOM 2264 C CA . ASN A 1 274 ? -3.633 19.049 -13.610 1.00 83.19 274 ASN A CA 1
ATOM 2265 C C . ASN A 1 274 ? -2.312 19.277 -14.374 1.00 83.19 274 ASN A C 1
ATOM 2267 O O . ASN A 1 274 ? -1.984 20.421 -14.680 1.00 83.19 274 ASN A O 1
ATOM 2271 N N . PHE A 1 275 ? -1.583 18.217 -14.720 1.00 83.25 275 PHE A N 1
ATOM 2272 C CA . PHE A 1 275 ? -0.341 18.259 -15.490 1.00 83.25 275 PHE A CA 1
ATOM 2273 C C . PHE A 1 275 ? -0.345 17.119 -16.518 1.00 83.25 275 PHE A C 1
ATOM 2275 O O . PHE A 1 275 ? 0.566 16.301 -16.554 1.00 83.25 275 PHE A O 1
ATOM 2282 N N . GLU A 1 276 ? -1.388 17.045 -17.350 1.00 82.62 276 GLU A N 1
ATOM 2283 C CA . GLU A 1 276 ? -1.671 15.904 -18.247 1.00 82.62 276 GLU A CA 1
ATOM 2284 C C . GLU A 1 276 ? -0.560 15.614 -19.276 1.00 82.62 276 GLU A C 1
ATOM 2286 O O . GLU A 1 276 ? -0.462 14.508 -19.813 1.00 82.62 276 GLU A O 1
ATOM 2291 N N . TYR A 1 277 ? 0.315 16.592 -19.529 1.00 84.50 277 TYR A N 1
ATOM 2292 C CA . TYR A 1 277 ? 1.524 16.427 -20.339 1.00 84.50 277 TYR A CA 1
ATOM 2293 C C . TYR A 1 277 ? 2.608 15.581 -19.642 1.00 84.50 277 TYR A C 1
ATOM 2295 O O . TYR A 1 277 ? 3.517 15.086 -20.306 1.00 84.50 277 TYR A O 1
ATOM 2303 N N . ILE A 1 278 ? 2.519 15.396 -18.321 1.00 89.00 278 ILE A N 1
ATOM 2304 C CA . ILE A 1 278 ? 3.394 14.539 -17.520 1.00 89.00 278 ILE A CA 1
ATOM 2305 C C . ILE A 1 278 ? 2.764 13.149 -17.435 1.00 89.00 278 ILE A C 1
ATOM 2307 O O . ILE A 1 278 ? 1.771 12.928 -16.734 1.00 89.00 278 ILE A O 1
ATOM 2311 N N . LYS A 1 279 ? 3.378 12.201 -18.141 1.00 93.25 279 LYS A N 1
ATOM 2312 C CA . LYS A 1 279 ? 2.929 10.810 -18.231 1.00 93.25 279 LYS A CA 1
ATOM 2313 C C . LYS A 1 279 ? 3.972 9.862 -17.661 1.00 93.25 279 LYS A C 1
ATOM 2315 O O . LYS A 1 279 ? 5.173 10.101 -17.790 1.00 93.25 279 LYS A O 1
ATOM 2320 N N . GLY A 1 280 ? 3.502 8.804 -17.014 1.00 94.25 280 GLY A N 1
ATOM 2321 C CA . GLY A 1 280 ? 4.343 7.705 -16.568 1.00 94.25 280 GLY A CA 1
ATOM 2322 C C . GLY A 1 280 ? 4.682 6.747 -17.703 1.00 94.25 280 GLY A C 1
ATOM 2323 O O . GLY A 1 280 ? 4.169 6.846 -18.816 1.00 94.25 280 GLY A O 1
ATOM 2324 N N . LYS A 1 281 ? 5.541 5.781 -17.399 1.00 94.00 281 LYS A N 1
ATOM 2325 C CA . LYS A 1 281 ? 5.740 4.577 -18.196 1.00 94.00 281 LYS A CA 1
ATOM 2326 C C . LYS A 1 281 ? 4.445 3.762 -18.175 1.00 94.00 281 LYS A C 1
ATOM 2328 O O . LYS A 1 281 ? 3.903 3.510 -17.101 1.00 94.00 281 LYS A O 1
ATOM 2333 N N . THR A 1 282 ? 4.011 3.303 -19.344 1.00 95.88 282 THR A N 1
ATOM 2334 C CA . THR A 1 282 ? 2.905 2.354 -19.484 1.00 95.88 282 THR A CA 1
ATOM 2335 C C . THR A 1 282 ? 3.185 1.081 -18.682 1.00 95.88 282 THR A C 1
ATOM 2337 O O . THR A 1 282 ? 4.264 0.486 -18.799 1.00 95.88 282 THR A O 1
ATOM 2340 N N . PHE A 1 283 ? 2.217 0.660 -17.871 1.00 96.31 283 PHE A N 1
ATOM 2341 C CA . PHE A 1 283 ? 2.230 -0.642 -17.207 1.00 96.31 283 PHE A CA 1
ATOM 2342 C C . PHE A 1 283 ? 2.173 -1.786 -18.231 1.00 96.31 283 PHE A C 1
ATOM 2344 O O . PHE A 1 283 ? 1.754 -1.589 -19.374 1.00 96.31 283 PHE A O 1
ATOM 2351 N N . ASN A 1 284 ? 2.607 -2.989 -17.841 1.00 93.81 284 ASN A N 1
ATOM 2352 C CA . ASN A 1 284 ? 2.551 -4.149 -18.729 1.00 93.81 284 ASN A CA 1
ATOM 2353 C C . ASN A 1 284 ? 1.113 -4.384 -19.240 1.00 93.81 284 ASN A C 1
ATOM 2355 O O . ASN A 1 284 ? 0.169 -4.437 -18.456 1.00 93.81 284 ASN A O 1
ATOM 2359 N N . LEU A 1 285 ? 0.951 -4.533 -20.560 1.00 90.62 285 LEU A N 1
ATOM 2360 C CA . LEU A 1 285 ? -0.350 -4.708 -21.215 1.00 90.62 285 LEU A CA 1
ATOM 2361 C C . LEU A 1 285 ? -1.113 -5.941 -20.723 1.00 90.62 285 LEU A C 1
ATOM 2363 O O . LEU A 1 285 ? -2.342 -5.917 -20.707 1.00 90.62 285 LEU A O 1
ATOM 2367 N N . SER A 1 286 ? -0.408 -6.981 -20.262 1.00 92.69 286 SER A N 1
ATOM 2368 C CA . SER A 1 286 ? -1.040 -8.156 -19.649 1.00 92.69 286 SER A CA 1
ATOM 2369 C C . SER A 1 286 ? -1.775 -7.829 -18.346 1.00 92.69 286 SER A C 1
ATOM 2371 O O . SER A 1 286 ? -2.553 -8.642 -17.866 1.00 92.69 286 SER A O 1
ATOM 2373 N N . LEU A 1 287 ? -1.539 -6.652 -17.751 1.00 96.81 287 LEU A N 1
ATOM 2374 C CA . LEU A 1 287 ? -2.227 -6.223 -16.536 1.00 96.81 287 LEU A CA 1
ATOM 2375 C C . LEU A 1 287 ? -3.630 -5.658 -16.805 1.00 96.81 287 LEU A C 1
ATOM 2377 O O . LEU A 1 287 ? -4.387 -5.445 -15.859 1.00 96.81 287 LEU A O 1
ATOM 2381 N N . TYR A 1 288 ? -4.000 -5.427 -18.071 1.00 94.44 288 TYR A N 1
ATOM 2382 C CA . TYR A 1 288 ? -5.327 -4.914 -18.424 1.00 94.44 288 TYR A CA 1
ATOM 2383 C C . TYR A 1 288 ? -6.459 -5.852 -17.977 1.00 94.44 288 TYR A C 1
ATOM 2385 O O . TYR A 1 288 ? -7.521 -5.377 -17.577 1.00 94.44 288 TYR A O 1
ATOM 2393 N N . ASP A 1 289 ? -6.226 -7.167 -17.969 1.00 96.38 289 ASP A N 1
ATOM 2394 C CA . ASP A 1 289 ? -7.231 -8.152 -17.553 1.00 96.38 289 ASP A CA 1
ATOM 2395 C C . ASP A 1 289 ? -7.626 -7.990 -16.077 1.00 96.38 289 ASP A C 1
ATOM 2397 O O . ASP A 1 289 ? -8.795 -8.160 -15.727 1.00 96.38 289 ASP A O 1
ATOM 2401 N N . TYR A 1 290 ? -6.710 -7.521 -15.221 1.00 98.44 290 TYR A N 1
ATOM 2402 C CA . TYR A 1 290 ? -7.059 -7.152 -13.848 1.00 98.44 290 TYR A CA 1
ATOM 2403 C C . TYR A 1 290 ? -7.960 -5.910 -13.803 1.00 98.44 290 TYR A C 1
ATOM 2405 O O . TYR A 1 290 ? -8.835 -5.828 -12.950 1.00 98.44 290 TYR A O 1
ATOM 2413 N N . LEU A 1 291 ? -7.839 -4.948 -14.726 1.00 97.88 291 LEU A N 1
ATOM 2414 C CA . LEU A 1 291 ? -8.785 -3.823 -14.766 1.00 97.88 291 LEU A CA 1
ATOM 2415 C C . LEU A 1 291 ? -10.203 -4.285 -15.119 1.00 97.88 291 LEU A C 1
ATOM 2417 O O . LEU A 1 291 ? -11.161 -3.745 -14.565 1.00 97.88 291 LEU A O 1
ATOM 2421 N N . ILE A 1 292 ? -10.336 -5.287 -15.998 1.00 95.88 292 ILE A N 1
ATOM 2422 C CA . ILE A 1 292 ? -11.625 -5.925 -16.306 1.00 95.88 292 ILE A CA 1
ATOM 2423 C C . ILE A 1 292 ? -12.172 -6.603 -15.047 1.00 95.88 292 ILE A C 1
ATOM 2425 O O . ILE A 1 292 ? -13.302 -6.344 -14.634 1.00 95.88 292 ILE A O 1
ATOM 2429 N N . GLU A 1 293 ? -11.360 -7.447 -14.414 1.00 97.69 293 GLU A N 1
ATOM 2430 C CA . GLU A 1 293 ? -11.777 -8.250 -13.269 1.00 97.69 293 GLU A CA 1
ATOM 2431 C C . GLU A 1 293 ? -12.162 -7.400 -12.047 1.00 97.69 293 GLU A C 1
ATOM 2433 O O . GLU A 1 293 ? -13.143 -7.682 -11.350 1.00 97.69 293 GLU A O 1
ATOM 2438 N N . PHE A 1 294 ? -11.404 -6.335 -11.788 1.00 98.25 294 PHE A N 1
ATOM 2439 C CA . PHE A 1 294 ? -11.624 -5.441 -10.656 1.00 98.25 294 PHE A CA 1
ATOM 2440 C C . PHE A 1 294 ? -12.651 -4.332 -10.944 1.00 98.25 294 PHE A C 1
ATOM 2442 O O . PHE A 1 294 ? -12.971 -3.554 -10.044 1.00 98.25 294 PHE A O 1
ATOM 2449 N N . LYS A 1 295 ? -13.213 -4.282 -12.165 1.00 97.44 295 LYS A N 1
ATOM 2450 C CA . LYS A 1 295 ? -14.152 -3.243 -12.633 1.00 97.44 295 LYS A CA 1
ATOM 2451 C C . LYS A 1 295 ? -13.582 -1.832 -12.459 1.00 97.44 295 LYS A C 1
ATOM 2453 O O . LYS A 1 295 ? -14.153 -0.971 -11.777 1.00 97.44 295 LYS A O 1
ATOM 2458 N N . LEU A 1 296 ? -12.388 -1.642 -13.015 1.00 97.56 296 LEU A N 1
ATOM 2459 C CA . LEU A 1 296 ? -11.604 -0.412 -12.935 1.00 97.56 296 LEU A CA 1
ATOM 2460 C C . LEU A 1 296 ? -11.275 0.177 -14.307 1.00 97.56 296 LEU A C 1
ATOM 2462 O O . LEU A 1 296 ? -10.481 1.109 -14.375 1.00 97.56 296 LEU A O 1
ATOM 2466 N N . ARG A 1 297 ? -11.863 -0.296 -15.406 1.00 95.19 297 ARG A N 1
ATOM 2467 C CA . ARG A 1 297 ? -11.709 0.350 -16.718 1.00 95.19 297 ARG A CA 1
ATOM 2468 C C . ARG A 1 297 ? -12.436 1.684 -16.752 1.00 95.19 297 ARG A C 1
ATOM 2470 O O . ARG A 1 297 ? -13.385 1.923 -16.013 1.00 95.19 297 ARG A O 1
ATOM 2477 N N . SER A 1 298 ? -12.033 2.545 -17.676 1.00 91.19 298 SER A N 1
ATOM 2478 C CA . SER A 1 298 ? -12.692 3.833 -17.917 1.00 91.19 298 SER A CA 1
ATOM 2479 C C . SER A 1 298 ? -14.156 3.685 -18.357 1.00 91.19 298 SER A C 1
ATOM 2481 O O . SER A 1 298 ? -14.942 4.614 -18.185 1.00 91.19 298 SER A O 1
ATOM 2483 N N . THR A 1 299 ? -14.519 2.530 -18.923 1.00 91.38 299 THR A N 1
ATOM 2484 C CA . THR A 1 299 ? -15.886 2.185 -19.341 1.00 91.38 299 THR A CA 1
ATOM 2485 C C . THR A 1 299 ? -16.734 1.563 -18.236 1.00 91.38 299 THR A C 1
ATOM 2487 O O . THR A 1 299 ? -17.957 1.534 -18.376 1.00 91.38 299 THR A O 1
ATOM 2490 N N . ASP A 1 300 ? -16.128 1.073 -17.149 1.00 94.56 300 ASP A N 1
ATOM 2491 C CA . ASP A 1 300 ? -16.889 0.558 -16.013 1.00 94.56 300 ASP A CA 1
ATOM 2492 C C . ASP A 1 300 ? -17.638 1.721 -15.340 1.00 94.56 300 ASP A C 1
ATOM 2494 O O . ASP A 1 300 ? -17.220 2.874 -15.418 1.00 94.56 300 ASP A O 1
ATOM 2498 N N . ASN A 1 301 ? -18.794 1.462 -14.736 1.00 91.12 301 ASN A N 1
ATOM 2499 C CA . ASN A 1 301 ? -19.651 2.504 -14.154 1.00 91.12 301 ASN A CA 1
ATOM 2500 C C . ASN A 1 301 ? -20.292 2.090 -12.823 1.00 91.12 301 ASN A C 1
ATOM 2502 O O . ASN A 1 301 ? -21.193 2.762 -12.328 1.00 91.12 301 ASN A O 1
ATOM 2506 N N . ASP A 1 302 ? -19.794 1.018 -12.209 1.00 92.62 302 ASP A N 1
ATOM 2507 C CA . ASP A 1 302 ? -20.274 0.437 -10.953 1.00 92.62 302 ASP A CA 1
ATOM 2508 C C . ASP A 1 302 ? -19.763 1.197 -9.707 1.00 92.62 302 ASP A C 1
ATOM 2510 O O . ASP A 1 302 ? -19.482 0.602 -8.660 1.00 92.62 302 ASP A O 1
ATOM 2514 N N . TYR A 1 303 ? -19.593 2.513 -9.839 1.00 92.31 303 TYR A N 1
ATOM 2515 C CA . TYR A 1 303 ? -19.194 3.410 -8.762 1.00 92.31 303 TYR A CA 1
ATOM 2516 C C . TYR A 1 303 ? -20.411 3.918 -7.994 1.00 92.31 303 TYR A C 1
ATOM 2518 O O . TYR A 1 303 ? -21.504 4.060 -8.537 1.00 92.31 303 TYR A O 1
ATOM 2526 N N . ILE A 1 304 ? -20.190 4.304 -6.744 1.00 92.50 304 ILE A N 1
ATOM 2527 C CA . ILE A 1 304 ? -21.191 5.000 -5.942 1.00 92.50 304 ILE A CA 1
ATOM 2528 C C . ILE A 1 304 ? -21.209 6.485 -6.301 1.00 92.50 304 ILE A C 1
ATOM 2530 O O . ILE A 1 304 ? -20.193 7.178 -6.194 1.00 92.50 304 ILE A O 1
ATOM 2534 N N . ASN A 1 305 ? -22.391 6.981 -6.669 1.00 91.31 305 ASN A N 1
ATOM 2535 C CA . ASN A 1 305 ? -22.690 8.406 -6.627 1.00 91.31 305 ASN A CA 1
ATOM 2536 C C . ASN A 1 305 ? -23.260 8.750 -5.245 1.00 91.31 305 ASN A C 1
ATOM 2538 O O . ASN A 1 305 ? -24.240 8.149 -4.812 1.00 91.31 305 ASN A O 1
ATOM 2542 N N . ILE A 1 306 ? -22.635 9.692 -4.544 1.00 92.06 306 ILE A N 1
ATOM 2543 C CA . ILE A 1 306 ? -23.037 10.068 -3.187 1.00 92.06 306 ILE A CA 1
ATOM 2544 C C . ILE A 1 306 ? -24.258 10.981 -3.290 1.00 92.06 306 ILE A C 1
ATOM 2546 O O . ILE A 1 306 ? -24.135 12.147 -3.652 1.00 92.06 306 ILE A O 1
ATOM 2550 N N . THR A 1 307 ? -25.430 10.449 -2.961 1.00 90.19 307 THR A N 1
ATOM 2551 C CA . THR A 1 307 ? -26.696 11.191 -2.900 1.00 90.19 307 THR A CA 1
ATOM 2552 C C . THR A 1 307 ? -27.066 11.521 -1.455 1.00 90.19 307 THR A C 1
ATOM 2554 O O . THR A 1 307 ? -26.447 11.027 -0.514 1.00 90.19 307 THR A O 1
ATOM 2557 N N . SER A 1 308 ? -28.090 12.352 -1.251 1.00 84.75 308 SER A N 1
ATOM 2558 C CA . SER A 1 308 ? -28.576 12.703 0.092 1.00 84.75 308 SER A CA 1
ATOM 2559 C C . SER A 1 308 ? -29.124 11.503 0.875 1.00 84.75 308 SER A C 1
ATOM 2561 O O . SER A 1 308 ? -29.103 11.517 2.101 1.00 84.75 308 SER A O 1
ATOM 2563 N N . SER A 1 309 ? -29.585 10.460 0.177 1.00 85.81 309 SER A N 1
ATOM 2564 C CA . SER A 1 309 ? -30.067 9.203 0.760 1.00 85.81 309 SER A CA 1
ATOM 2565 C C . SER A 1 309 ? -28.966 8.159 0.968 1.00 85.81 309 SER A C 1
ATOM 2567 O O . SER A 1 309 ? -29.249 7.070 1.460 1.00 85.81 309 SER A O 1
ATOM 2569 N N . TYR A 1 310 ? -27.732 8.430 0.530 1.00 90.00 310 TYR A N 1
ATOM 2570 C CA . TYR A 1 310 ? -26.642 7.468 0.627 1.00 90.00 310 TYR A CA 1
ATOM 2571 C C .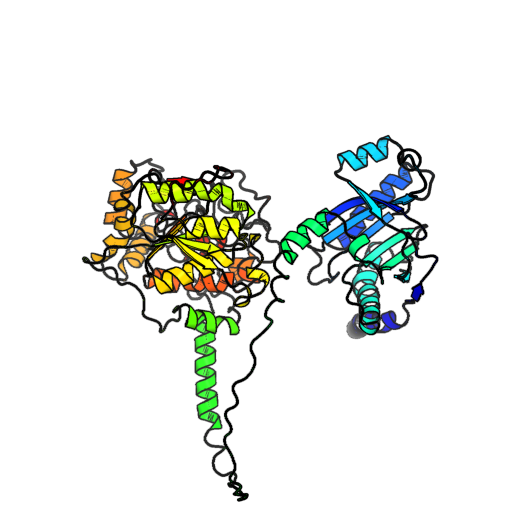 TYR A 1 310 ? -26.050 7.454 2.039 1.00 90.00 310 TYR A C 1
ATOM 2573 O O . TYR A 1 310 ? -25.480 8.442 2.508 1.00 90.00 310 TYR A O 1
ATOM 2581 N N . HIS A 1 311 ? -26.116 6.291 2.681 1.00 87.81 311 HIS A N 1
ATOM 2582 C CA . HIS A 1 311 ? -25.489 6.024 3.968 1.00 87.81 311 HIS A CA 1
ATOM 2583 C C . HIS A 1 311 ? -24.399 4.962 3.776 1.00 87.81 311 HIS A C 1
ATOM 2585 O O . HIS A 1 311 ? -24.706 3.869 3.306 1.00 87.81 311 HIS A O 1
ATOM 2591 N N . PRO A 1 312 ? -23.123 5.261 4.084 1.00 90.56 312 PRO A N 1
ATOM 2592 C CA . PRO A 1 312 ? -22.065 4.266 3.983 1.00 90.56 312 PRO A CA 1
ATOM 2593 C C . PRO A 1 312 ? -22.305 3.095 4.943 1.00 90.56 312 PRO A C 1
ATOM 2595 O O . PRO A 1 312 ? -22.393 3.299 6.153 1.00 90.56 312 PRO A O 1
ATOM 2598 N N . GLU A 1 313 ? -22.309 1.877 4.406 1.00 93.06 313 GLU A N 1
ATOM 2599 C CA . GLU A 1 313 ? -22.350 0.618 5.162 1.00 93.06 313 GLU A CA 1
ATOM 2600 C C . GLU A 1 313 ? -21.058 -0.172 4.902 1.00 93.06 313 GLU A C 1
ATOM 2602 O O . GLU A 1 313 ? -21.050 -1.135 4.133 1.00 93.06 313 GLU A O 1
ATOM 2607 N N . PRO A 1 314 ? -19.912 0.281 5.442 1.00 97.44 314 PRO A N 1
ATOM 2608 C CA . PRO A 1 314 ? -18.635 -0.317 5.104 1.00 97.44 314 PRO A CA 1
ATOM 2609 C C . PRO A 1 314 ? -18.455 -1.687 5.757 1.00 97.44 314 PRO A C 1
ATOM 2611 O O . PRO A 1 314 ? -18.720 -1.860 6.947 1.00 97.44 314 PRO A O 1
ATOM 2614 N N . VAL A 1 315 ? -17.886 -2.630 5.008 1.00 98.50 315 VAL A N 1
ATOM 2615 C CA . VAL A 1 315 ? -17.341 -3.861 5.596 1.00 98.50 315 VAL A CA 1
ATOM 2616 C C . VAL A 1 315 ? -15.970 -3.588 6.206 1.00 98.50 315 VAL A C 1
ATOM 2618 O O . VAL A 1 315 ? -15.181 -2.810 5.663 1.00 98.50 315 VAL A O 1
ATOM 2621 N N . ILE A 1 316 ? -15.662 -4.226 7.333 1.00 98.75 316 ILE A N 1
ATOM 2622 C CA . ILE A 1 316 ? -14.333 -4.132 7.947 1.00 98.75 316 ILE A CA 1
ATOM 2623 C C . ILE A 1 316 ? -13.464 -5.232 7.350 1.00 98.75 316 ILE A C 1
ATOM 2625 O O . ILE A 1 316 ? -13.825 -6.398 7.379 1.00 98.75 316 ILE A O 1
ATOM 2629 N N . THR A 1 317 ? -12.320 -4.875 6.788 1.00 98.81 317 THR A N 1
ATOM 2630 C CA . THR A 1 317 ? -11.402 -5.786 6.106 1.00 98.81 317 THR A CA 1
ATOM 2631 C C . THR A 1 317 ? -10.066 -5.789 6.821 1.00 98.81 317 THR A C 1
ATOM 2633 O O . THR A 1 317 ? -9.518 -4.732 7.131 1.00 98.81 317 THR A O 1
ATOM 2636 N N . THR A 1 318 ? -9.517 -6.973 7.044 1.00 98.69 318 THR A N 1
ATOM 2637 C CA . THR A 1 318 ? -8.159 -7.156 7.554 1.00 98.69 318 THR A CA 1
ATOM 2638 C C . THR A 1 318 ? -7.495 -8.330 6.846 1.00 98.69 318 THR A C 1
ATOM 2640 O O . THR A 1 318 ? -8.168 -9.158 6.229 1.00 98.69 318 THR A O 1
ATOM 2643 N N . ALA A 1 319 ? -6.173 -8.398 6.914 1.00 98.50 319 ALA A N 1
ATOM 2644 C CA . ALA A 1 319 ? -5.395 -9.493 6.359 1.00 98.50 319 ALA A CA 1
ATOM 2645 C C . ALA A 1 319 ? -4.231 -9.821 7.292 1.00 98.50 319 ALA A C 1
ATOM 2647 O O . ALA A 1 319 ? -3.655 -8.919 7.905 1.00 98.50 319 ALA A O 1
ATOM 2648 N N . MET A 1 320 ? -3.889 -11.102 7.413 1.00 96.12 320 MET A N 1
ATOM 2649 C CA . MET A 1 320 ? -2.828 -11.535 8.319 1.00 96.12 320 MET A CA 1
ATOM 2650 C C . MET A 1 320 ? -2.182 -12.852 7.892 1.00 96.12 320 MET A C 1
ATOM 2652 O O . MET A 1 320 ? -2.829 -13.731 7.329 1.00 96.12 320 MET A O 1
ATOM 2656 N N . SER A 1 321 ? -0.899 -12.977 8.212 1.00 94.00 321 SER A N 1
ATOM 2657 C CA . SER A 1 321 ? -0.128 -14.222 8.219 1.00 94.00 321 SER A CA 1
ATOM 2658 C C . SER A 1 321 ? 0.017 -14.743 9.653 1.00 94.00 321 SER A C 1
ATOM 2660 O O . SER A 1 321 ? -0.252 -14.022 10.621 1.00 94.00 321 SER A O 1
ATOM 2662 N N . GLN A 1 322 ? 0.483 -15.984 9.814 1.00 93.62 322 GLN A N 1
ATOM 2663 C CA . GLN A 1 322 ? 0.574 -16.644 11.121 1.00 93.62 322 GLN A CA 1
ATOM 2664 C C . GLN A 1 322 ? 1.333 -15.842 12.188 1.00 93.62 322 GLN A C 1
ATOM 2666 O O . GLN A 1 322 ? 0.911 -15.803 13.345 1.00 93.62 322 GLN A O 1
ATOM 2671 N N . ASN A 1 323 ? 2.420 -15.162 11.818 1.00 84.31 323 ASN A N 1
ATOM 2672 C CA . ASN A 1 323 ? 3.233 -14.376 12.750 1.00 84.31 323 ASN A CA 1
ATOM 2673 C C . ASN A 1 323 ? 2.504 -13.140 13.317 1.00 84.31 323 ASN A C 1
ATOM 2675 O O . ASN A 1 323 ? 2.904 -12.647 14.364 1.00 84.31 323 ASN A O 1
ATOM 2679 N N . HIS A 1 324 ? 1.415 -12.683 12.687 1.00 84.69 324 HIS A N 1
ATOM 2680 C CA . HIS A 1 324 ? 0.577 -11.578 13.173 1.00 84.69 324 HIS A CA 1
ATOM 2681 C C . HIS A 1 324 ? -0.750 -12.045 13.798 1.00 84.69 324 HIS A C 1
ATOM 2683 O O . HIS A 1 324 ? -1.556 -11.222 14.241 1.00 84.69 324 HIS A O 1
ATOM 2689 N N . PHE A 1 325 ? -0.989 -13.359 13.887 1.00 89.12 325 PHE A N 1
ATOM 2690 C CA . PHE A 1 325 ? -2.240 -13.908 14.413 1.00 89.12 325 PHE A CA 1
ATOM 2691 C C . PHE A 1 325 ? -2.520 -13.446 15.852 1.00 89.12 325 PHE A C 1
ATOM 2693 O O . PHE A 1 325 ? -3.621 -12.990 16.160 1.00 89.12 325 PHE A O 1
ATOM 2700 N N . ALA A 1 326 ? -1.525 -13.496 16.742 1.00 87.19 326 ALA A N 1
ATOM 2701 C CA . ALA A 1 326 ? -1.687 -13.095 18.145 1.00 87.19 326 ALA A CA 1
ATOM 2702 C C . ALA A 1 326 ? -1.946 -11.586 18.332 1.00 87.19 326 ALA A C 1
ATOM 2704 O O . ALA A 1 326 ? -2.560 -11.187 19.321 1.00 87.19 326 ALA A O 1
ATOM 2705 N N . GLU A 1 327 ? -1.496 -10.754 17.393 1.00 88.69 327 GLU A N 1
ATOM 2706 C CA . GLU A 1 327 ? -1.709 -9.301 17.421 1.00 88.69 327 GLU A CA 1
ATOM 2707 C C . GLU A 1 327 ? -3.143 -8.933 17.031 1.00 88.69 327 GLU A C 1
ATOM 2709 O O . GLU A 1 327 ? -3.726 -7.994 17.571 1.00 88.69 327 GLU A O 1
ATOM 2714 N N . SER A 1 328 ? -3.747 -9.720 16.138 1.00 93.12 328 SER A N 1
ATOM 2715 C CA . SER A 1 328 ? -5.078 -9.432 15.598 1.00 93.12 328 SER A CA 1
ATOM 2716 C C . SER A 1 328 ? -6.223 -9.551 16.612 1.00 93.12 328 SER A C 1
ATOM 2718 O O . SER A 1 328 ? -7.288 -8.975 16.398 1.00 93.12 328 SER A O 1
ATOM 2720 N N . PHE A 1 329 ? -6.029 -10.239 17.745 1.00 94.00 329 PHE A N 1
ATOM 2721 C CA . PHE A 1 329 ? -7.102 -10.436 18.726 1.00 94.00 329 PHE A CA 1
ATOM 2722 C C . PHE A 1 329 ? -7.643 -9.106 19.277 1.00 94.00 329 PHE A C 1
ATOM 2724 O O . PHE A 1 329 ? -8.850 -8.948 19.444 1.00 94.00 329 PHE A O 1
ATOM 2731 N N . SER A 1 330 ? -6.775 -8.114 19.518 1.00 94.75 330 SER A N 1
ATOM 2732 C CA . SER A 1 330 ? -7.216 -6.790 19.982 1.00 94.75 330 SER A CA 1
ATOM 2733 C C . SER A 1 330 ? -8.027 -6.026 18.932 1.00 94.75 330 SER A C 1
ATOM 2735 O O . SER A 1 330 ? -8.948 -5.295 19.303 1.00 94.75 330 SER A O 1
ATOM 2737 N N . LEU A 1 331 ? -7.737 -6.222 17.641 1.00 96.69 331 LEU A N 1
ATOM 2738 C CA . LEU A 1 331 ? -8.569 -5.695 16.563 1.00 96.69 331 LEU A CA 1
ATOM 2739 C C . LEU A 1 331 ? -9.964 -6.327 16.629 1.00 96.69 331 LEU A C 1
ATOM 2741 O O . LEU A 1 331 ? -10.944 -5.590 16.745 1.00 96.69 331 LEU A O 1
ATOM 2745 N N . PHE A 1 332 ? -10.061 -7.662 16.646 1.00 96.62 332 PHE A N 1
ATOM 2746 C CA . PHE A 1 332 ? -11.346 -8.370 16.697 1.00 96.62 332 PHE A CA 1
ATOM 2747 C C . PHE A 1 332 ? -12.173 -8.025 17.938 1.00 96.62 332 PHE A C 1
ATOM 2749 O O . PHE A 1 332 ? -13.365 -7.757 17.821 1.00 96.62 332 PHE A O 1
ATOM 2756 N N . GLU A 1 333 ? -11.549 -7.943 19.113 1.00 95.69 333 GLU A N 1
ATOM 2757 C CA . GLU A 1 333 ? -12.221 -7.515 20.343 1.00 95.69 333 GLU A CA 1
ATOM 2758 C C . GLU A 1 333 ? -12.766 -6.084 20.217 1.00 95.69 333 GLU A C 1
ATOM 2760 O O . GLU A 1 333 ? -13.894 -5.797 20.618 1.00 95.69 333 GLU A O 1
ATOM 2765 N N . SER A 1 334 ? -11.996 -5.171 19.618 1.00 97.25 334 SER A N 1
ATOM 2766 C CA . SER A 1 334 ? -12.460 -3.799 19.404 1.00 97.25 334 SER A CA 1
ATOM 2767 C C . SER A 1 334 ? -13.606 -3.711 18.393 1.00 97.25 334 SER A C 1
ATOM 2769 O O . SER A 1 334 ? -14.509 -2.899 18.596 1.00 97.25 334 SER A O 1
ATOM 2771 N N . ILE A 1 335 ? -13.608 -4.559 17.357 1.00 97.56 335 ILE A N 1
ATOM 2772 C CA . ILE A 1 335 ? -14.700 -4.658 16.381 1.00 97.56 335 ILE A CA 1
ATOM 2773 C C . ILE A 1 335 ? -15.953 -5.210 17.056 1.00 97.56 335 ILE A C 1
ATOM 2775 O O . ILE A 1 335 ? -17.002 -4.585 16.959 1.00 97.56 335 ILE A O 1
ATOM 2779 N N . TYR A 1 336 ? -15.838 -6.314 17.794 1.00 95.38 336 TYR A N 1
ATOM 2780 C CA . TYR A 1 336 ? -16.954 -6.913 18.527 1.00 95.38 336 TYR A CA 1
ATOM 2781 C C . TYR A 1 336 ? -17.619 -5.904 19.474 1.00 95.38 336 TYR A C 1
ATOM 2783 O O . TYR A 1 336 ? -18.840 -5.777 19.501 1.00 95.38 336 TYR A O 1
ATOM 2791 N N . ASN A 1 337 ? -16.816 -5.118 20.197 1.00 96.12 337 ASN A N 1
ATOM 2792 C CA . ASN A 1 337 ? -17.326 -4.135 21.153 1.00 96.12 337 ASN A CA 1
ATOM 2793 C C . ASN A 1 337 ? -17.984 -2.912 20.496 1.00 96.12 337 ASN A C 1
ATOM 2795 O O . ASN A 1 337 ? -18.950 -2.376 21.036 1.00 96.12 337 ASN A O 1
ATOM 2799 N N . HIS A 1 338 ? -17.455 -2.429 19.367 1.00 97.12 338 HIS A N 1
ATOM 2800 C CA . HIS A 1 338 ? -17.912 -1.166 18.776 1.00 97.12 338 HIS A CA 1
ATOM 2801 C C . HIS A 1 338 ? -18.850 -1.340 17.580 1.00 97.12 338 HIS A C 1
ATOM 2803 O O . HIS A 1 338 ? -19.678 -0.462 17.338 1.00 97.12 338 HIS A O 1
ATOM 2809 N N . PHE A 1 339 ? -18.738 -2.456 16.863 1.00 96.06 339 PHE A N 1
ATOM 2810 C CA . PHE A 1 339 ? -19.428 -2.756 15.611 1.00 96.06 339 PHE A CA 1
ATOM 2811 C C . PHE A 1 339 ? -19.928 -4.214 15.578 1.00 96.06 339 PHE A C 1
ATOM 2813 O O . PHE A 1 339 ? -19.636 -4.935 14.624 1.00 96.06 339 PHE A O 1
ATOM 2820 N N . PRO A 1 340 ? -20.707 -4.669 16.581 1.00 92.94 340 PRO A N 1
ATOM 2821 C CA . PRO A 1 340 ? -21.075 -6.080 16.727 1.00 92.94 340 PRO A CA 1
ATOM 2822 C C . PRO A 1 340 ? -21.833 -6.655 15.526 1.00 92.94 340 PRO A C 1
ATOM 2824 O O . PRO A 1 340 ? -21.778 -7.856 15.315 1.00 92.94 340 PRO A O 1
ATOM 2827 N N . ASN A 1 341 ? -22.508 -5.817 14.729 1.00 93.69 341 ASN A N 1
ATOM 2828 C CA . ASN A 1 341 ? -23.298 -6.233 13.562 1.00 93.69 341 ASN A CA 1
ATOM 2829 C C . ASN A 1 341 ? -22.580 -6.012 12.220 1.00 93.69 341 ASN A C 1
ATOM 2831 O O . ASN A 1 341 ? -23.168 -6.256 11.168 1.00 93.69 341 ASN A O 1
ATOM 2835 N N . TYR A 1 342 ? -21.355 -5.478 12.224 1.00 96.81 342 TYR A N 1
ATOM 2836 C CA . TYR A 1 342 ? -20.633 -5.231 10.979 1.00 96.81 342 TYR A CA 1
ATOM 2837 C C . TYR A 1 342 ? -20.088 -6.542 10.428 1.00 96.81 342 TYR A C 1
ATOM 2839 O O . TYR A 1 342 ? -19.545 -7.364 11.163 1.00 96.81 342 TYR A O 1
ATOM 2847 N N . LYS A 1 343 ? -20.176 -6.698 9.107 1.00 98.12 343 LYS A N 1
ATOM 2848 C CA . LYS A 1 343 ? -19.488 -7.776 8.404 1.00 98.12 343 LYS A CA 1
ATOM 2849 C C . LYS A 1 343 ? -17.983 -7.522 8.417 1.00 98.12 343 LYS A C 1
ATOM 2851 O O . LYS A 1 343 ? -17.529 -6.428 8.064 1.00 98.12 343 LYS A O 1
ATOM 2856 N N . VAL A 1 344 ? -17.226 -8.549 8.785 1.00 98.69 344 VAL A N 1
ATOM 2857 C CA . VAL A 1 344 ? -15.765 -8.523 8.831 1.00 98.69 344 VAL A CA 1
ATOM 2858 C C . VAL A 1 344 ? -15.224 -9.510 7.807 1.00 98.69 344 VAL A C 1
ATOM 2860 O O . VAL A 1 344 ? -15.620 -10.665 7.802 1.00 98.69 344 VAL A O 1
ATOM 2863 N N . ILE A 1 345 ? -14.318 -9.081 6.938 1.00 98.75 345 ILE A N 1
ATOM 2864 C CA . ILE A 1 345 ? -13.654 -9.945 5.962 1.00 98.75 345 ILE A CA 1
ATOM 2865 C C . ILE A 1 345 ? -12.205 -10.107 6.388 1.00 98.75 345 ILE A C 1
ATOM 2867 O O . ILE A 1 345 ? -11.473 -9.125 6.529 1.00 98.75 345 ILE A O 1
ATOM 2871 N N . VAL A 1 346 ? -11.796 -11.354 6.593 1.00 98.75 346 VAL A N 1
ATOM 2872 C CA . VAL A 1 346 ? -10.443 -11.701 7.018 1.00 98.75 346 VAL A CA 1
ATOM 2873 C C . VAL A 1 346 ? -9.757 -12.453 5.893 1.00 98.75 346 VAL A C 1
ATOM 2875 O O . VAL A 1 346 ? -10.143 -13.576 5.570 1.00 98.75 346 VAL A O 1
ATOM 2878 N N . TYR A 1 347 ? -8.731 -11.833 5.315 1.00 98.81 347 TYR A N 1
ATOM 2879 C CA . TYR A 1 347 ? -7.874 -12.487 4.338 1.00 98.81 347 TYR A CA 1
ATOM 2880 C C . TYR A 1 347 ? -6.728 -13.229 5.014 1.00 98.81 347 TYR A C 1
ATOM 2882 O O . TYR A 1 347 ? -5.946 -12.666 5.784 1.00 98.81 347 TYR A O 1
ATOM 2890 N N . ASP A 1 348 ? -6.620 -14.498 4.670 1.00 98.44 348 ASP A N 1
ATOM 2891 C CA . ASP A 1 348 ? -5.532 -15.374 5.053 1.00 98.44 348 ASP A CA 1
ATOM 2892 C C . ASP A 1 348 ? -4.373 -15.242 4.061 1.00 98.44 348 ASP A C 1
ATOM 2894 O O . ASP A 1 348 ? -4.519 -15.547 2.873 1.00 98.44 348 ASP A O 1
ATOM 2898 N N . LEU A 1 349 ? -3.236 -14.765 4.572 1.00 97.88 349 LEU A N 1
ATOM 2899 C CA . LEU A 1 349 ? -1.969 -14.623 3.851 1.00 97.88 349 LEU A CA 1
ATOM 2900 C C . LEU A 1 349 ? -0.976 -15.751 4.175 1.00 97.88 349 LEU A C 1
ATOM 2902 O O . LEU A 1 349 ? 0.185 -15.659 3.784 1.00 97.88 349 LEU A O 1
ATOM 2906 N N . GLY A 1 350 ? -1.404 -16.767 4.925 1.00 95.50 350 GLY A N 1
ATOM 2907 C CA . GLY A 1 350 ? -0.578 -17.867 5.400 1.00 95.50 350 GLY A CA 1
ATOM 2908 C C . GLY A 1 350 ? -0.776 -18.184 6.881 1.00 95.50 350 GLY A C 1
ATOM 2909 O O . GLY A 1 350 ? 0.121 -17.978 7.700 1.00 95.50 350 GLY A O 1
ATOM 2910 N N . LEU A 1 351 ? -1.980 -18.622 7.237 1.00 95.94 351 LEU A N 1
ATOM 2911 C CA . LEU A 1 351 ? -2.381 -19.076 8.564 1.00 95.94 351 LEU A CA 1
ATOM 2912 C C . LEU A 1 351 ? -2.371 -20.604 8.637 1.00 95.94 351 LEU A C 1
ATOM 2914 O O . LEU A 1 351 ? -2.644 -21.295 7.660 1.00 95.94 351 LEU A O 1
ATOM 2918 N N . ASN A 1 352 ? -2.103 -21.140 9.826 1.00 96.94 352 ASN A N 1
ATOM 2919 C CA . ASN A 1 352 ? -2.257 -22.569 10.084 1.00 96.94 352 ASN A CA 1
ATOM 2920 C C . ASN A 1 352 ? -3.723 -22.941 10.383 1.00 96.94 352 ASN A C 1
ATOM 2922 O O . ASN A 1 352 ? -4.556 -22.086 10.698 1.00 96.94 352 ASN A O 1
ATOM 2926 N N . ASN A 1 353 ? -4.033 -24.238 10.332 1.00 96.75 353 ASN A N 1
ATOM 2927 C CA . ASN A 1 353 ? -5.399 -24.749 10.501 1.00 96.75 353 ASN A CA 1
ATOM 2928 C C . ASN A 1 353 ? -6.053 -24.339 11.834 1.00 96.75 353 ASN A C 1
ATOM 2930 O O . ASN A 1 353 ? -7.235 -23.992 11.85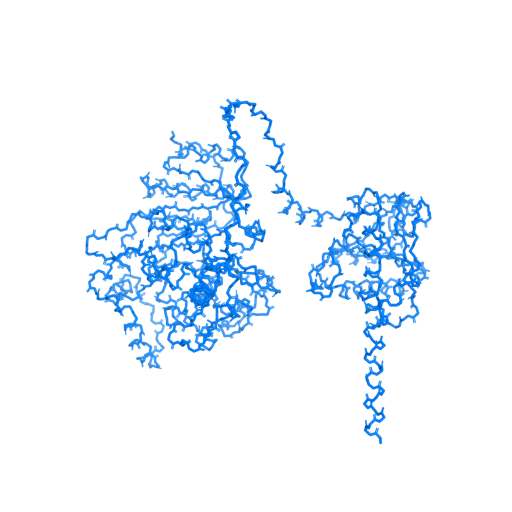3 1.00 96.75 353 ASN A O 1
ATOM 2934 N N . ASP A 1 354 ? -5.299 -24.310 12.936 1.00 95.00 354 ASP A N 1
ATOM 2935 C CA . ASP A 1 354 ? -5.823 -23.909 14.250 1.00 95.00 354 ASP A CA 1
ATOM 2936 C C . ASP A 1 354 ? -6.256 -22.439 14.267 1.00 95.00 354 ASP A C 1
ATOM 2938 O O . ASP A 1 354 ? -7.321 -22.090 14.785 1.00 95.00 354 ASP A O 1
ATOM 2942 N N . SER A 1 355 ? -5.433 -21.567 13.687 1.00 95.50 355 SER A N 1
ATOM 2943 C CA . SER A 1 355 ? -5.721 -20.144 13.547 1.00 95.50 355 SER A CA 1
ATOM 2944 C C . SER A 1 355 ? -6.908 -19.893 12.616 1.00 95.50 355 SER A C 1
ATOM 2946 O O . SER A 1 355 ? -7.776 -19.082 12.947 1.00 95.50 355 SER A O 1
ATOM 2948 N N . ILE A 1 356 ? -7.001 -20.631 11.505 1.00 97.12 356 ILE A N 1
ATOM 2949 C CA . ILE A 1 356 ? -8.135 -20.565 10.572 1.00 97.12 356 ILE A CA 1
ATOM 2950 C C . ILE A 1 356 ? -9.443 -20.936 11.283 1.00 97.12 356 ILE A C 1
ATOM 2952 O O . ILE A 1 356 ? -10.426 -20.203 11.175 1.00 97.12 356 ILE A O 1
ATOM 2956 N N . ASN A 1 357 ? -9.456 -22.033 12.046 1.00 95.38 357 ASN A N 1
ATOM 2957 C CA . ASN A 1 357 ? -10.642 -22.481 12.780 1.00 95.38 357 ASN A CA 1
ATOM 2958 C C . ASN A 1 357 ? -11.097 -21.449 13.820 1.00 95.38 357 ASN A C 1
ATOM 2960 O O . ASN A 1 357 ? -12.289 -21.178 13.940 1.00 95.38 357 ASN A O 1
ATOM 2964 N N . LYS A 1 358 ? -10.156 -20.822 14.535 1.00 95.56 358 LYS A N 1
ATOM 2965 C CA . LYS A 1 358 ? -10.469 -19.740 15.481 1.00 95.56 358 LYS A CA 1
ATOM 2966 C C . LYS A 1 358 ? -11.090 -18.527 14.791 1.00 95.56 358 LYS A C 1
ATOM 2968 O O . LYS A 1 358 ? -12.074 -18.007 15.297 1.00 95.56 358 LYS A O 1
ATOM 2973 N N . ILE A 1 359 ? -10.551 -18.100 13.647 1.00 95.94 359 ILE A N 1
ATOM 2974 C CA . ILE A 1 359 ? -11.075 -16.954 12.884 1.00 95.94 359 ILE A CA 1
ATOM 2975 C C . ILE A 1 359 ? -12.470 -17.240 12.328 1.00 95.94 359 ILE A C 1
ATOM 2977 O O . ILE A 1 359 ? -13.347 -16.388 12.432 1.00 95.94 359 ILE A O 1
ATOM 2981 N N . LYS A 1 360 ? -12.687 -18.431 11.759 1.00 96.31 360 LYS A N 1
ATOM 2982 C CA . LYS A 1 360 ? -13.979 -18.823 11.173 1.00 96.31 360 LYS A CA 1
ATOM 2983 C C . LYS A 1 360 ? -15.122 -18.862 12.186 1.00 96.31 360 LYS A C 1
ATOM 2985 O O . LYS A 1 360 ? -16.262 -18.669 11.789 1.00 96.31 360 LYS A O 1
ATOM 2990 N N . ASN A 1 361 ? -14.809 -19.092 13.458 1.00 95.75 361 ASN A N 1
ATOM 2991 C CA . ASN A 1 361 ? -15.794 -19.109 14.534 1.00 95.75 361 ASN A CA 1
ATOM 2992 C C . ASN A 1 361 ? -16.097 -17.713 15.094 1.00 95.75 361 ASN A C 1
ATOM 2994 O O . ASN A 1 361 ? -16.889 -17.617 16.015 1.00 95.75 361 ASN A O 1
ATOM 2998 N N . ILE A 1 362 ? -15.465 -16.630 14.630 1.00 95.25 362 ILE A N 1
ATOM 2999 C CA . ILE A 1 362 ? -15.789 -15.283 15.122 1.00 95.25 362 ILE A CA 1
ATOM 3000 C C . ILE A 1 362 ? -17.118 -14.819 14.511 1.00 95.25 362 ILE A C 1
ATOM 3002 O O . ILE A 1 362 ? -17.336 -14.927 13.303 1.00 95.25 362 ILE A O 1
ATOM 3006 N N . CYS A 1 363 ? -17.982 -14.216 15.327 1.00 93.12 363 CYS A N 1
ATOM 3007 C CA . CYS A 1 363 ? -19.235 -13.620 14.866 1.00 93.12 363 CYS A CA 1
ATOM 3008 C C . CYS A 1 363 ? -19.028 -12.654 13.684 1.00 93.12 363 CYS A C 1
ATOM 3010 O O . CYS A 1 363 ? -18.164 -11.778 13.726 1.00 93.12 363 CYS A O 1
ATOM 3012 N N . ASN A 1 364 ? -19.871 -12.774 12.653 1.00 95.81 364 ASN A N 1
ATOM 3013 C CA . ASN A 1 364 ? -19.887 -11.909 11.463 1.00 95.81 364 ASN A CA 1
ATOM 3014 C C . ASN A 1 364 ? -18.584 -11.882 10.638 1.00 95.81 364 ASN A C 1
ATOM 3016 O O . ASN A 1 364 ? -18.441 -11.025 9.757 1.00 95.81 364 ASN A O 1
ATOM 3020 N N . VAL A 1 365 ? -17.656 -12.816 10.880 1.00 97.62 365 VAL A N 1
ATOM 3021 C CA . VAL A 1 365 ? -16.428 -12.964 10.093 1.00 97.62 365 VAL A CA 1
ATOM 3022 C C . VAL A 1 365 ? -16.657 -13.857 8.874 1.00 97.62 365 VAL A C 1
ATOM 3024 O O . VAL A 1 365 ? -17.107 -14.994 8.969 1.00 97.62 365 VAL A O 1
ATOM 3027 N N . GLU A 1 366 ? -16.270 -13.348 7.710 1.00 98.06 366 GLU A N 1
ATOM 3028 C CA . GLU A 1 366 ? -16.072 -14.106 6.483 1.00 98.06 366 GLU A CA 1
ATOM 3029 C C . GLU A 1 366 ? -14.570 -14.321 6.265 1.00 98.06 366 GLU A C 1
ATOM 3031 O O . GLU A 1 366 ? -13.810 -13.379 6.028 1.00 98.06 366 GLU A O 1
ATOM 3036 N N . TYR A 1 367 ? -14.140 -15.577 6.339 1.00 98.44 367 TYR A N 1
ATOM 3037 C CA . TYR A 1 367 ? -12.775 -15.982 6.020 1.00 98.44 367 TYR A CA 1
ATOM 3038 C C . TYR A 1 367 ? -12.586 -16.106 4.500 1.00 98.44 367 TYR A C 1
ATOM 3040 O O . TYR A 1 367 ? -13.375 -16.775 3.829 1.00 98.44 367 TYR A O 1
ATOM 3048 N N . ARG A 1 368 ? -11.503 -15.530 3.963 1.00 98.62 368 ARG A N 1
ATOM 3049 C CA . ARG A 1 368 ? -11.082 -15.671 2.560 1.00 98.62 368 ARG A CA 1
ATOM 3050 C C . ARG A 1 368 ? -9.606 -16.060 2.486 1.00 98.62 368 ARG A C 1
ATOM 3052 O O . ARG A 1 368 ? -8.763 -15.367 3.044 1.00 98.62 368 ARG A O 1
ATOM 3059 N N . LYS A 1 369 ? -9.260 -17.122 1.753 1.00 98.44 369 LYS A N 1
ATOM 3060 C CA . LYS A 1 369 ? -7.854 -17.435 1.442 1.00 98.44 369 LYS A CA 1
ATOM 3061 C C . LYS A 1 369 ? -7.378 -16.557 0.288 1.00 98.44 369 LYS A C 1
ATOM 3063 O O . LYS A 1 369 ? -8.015 -16.546 -0.765 1.00 98.44 369 LYS A O 1
ATOM 3068 N N . PHE A 1 370 ? -6.283 -15.819 0.467 1.00 98.44 370 PHE A N 1
ATOM 3069 C CA . PHE A 1 370 ? -5.721 -15.016 -0.617 1.00 98.44 370 PHE A CA 1
ATOM 3070 C C . PHE A 1 370 ? -5.008 -15.927 -1.627 1.00 98.44 370 PHE A C 1
ATOM 3072 O O . PHE A 1 370 ? -4.040 -16.607 -1.293 1.00 98.44 370 PHE A O 1
ATOM 3079 N N . ASN A 1 371 ? -5.493 -15.959 -2.870 1.00 98.00 371 ASN A N 1
ATOM 3080 C CA . ASN A 1 371 ? -4.918 -16.796 -3.921 1.00 98.00 371 ASN A CA 1
ATOM 3081 C C . ASN A 1 371 ? -3.720 -16.094 -4.581 1.00 98.00 371 ASN A C 1
ATOM 3083 O O . ASN A 1 371 ? -3.893 -15.317 -5.521 1.00 98.00 371 ASN A O 1
ATOM 3087 N N . PHE A 1 372 ? -2.510 -16.368 -4.088 1.00 97.44 372 PHE A N 1
ATOM 3088 C CA . PHE A 1 372 ? -1.277 -15.789 -4.628 1.00 97.44 372 PHE A CA 1
ATOM 3089 C C . PHE A 1 372 ? -0.994 -16.196 -6.079 1.00 97.44 372 PHE A C 1
ATOM 3091 O O . PHE A 1 372 ? -0.451 -15.377 -6.818 1.00 97.44 372 PHE A O 1
ATOM 3098 N N . ASP A 1 373 ? -1.406 -17.392 -6.509 1.00 97.12 373 ASP A N 1
ATOM 3099 C CA . ASP A 1 373 ? -1.122 -17.928 -7.852 1.00 97.12 373 ASP A CA 1
ATOM 3100 C C . ASP A 1 373 ? -1.849 -17.161 -8.961 1.00 97.12 373 ASP A C 1
ATOM 3102 O O . ASP A 1 373 ? -1.468 -17.208 -10.131 1.00 97.12 373 ASP A O 1
ATOM 3106 N N . LYS A 1 374 ? -2.884 -16.403 -8.589 1.00 95.56 374 LYS A N 1
ATOM 3107 C CA . LYS A 1 374 ? -3.602 -15.508 -9.494 1.00 95.56 374 LYS A CA 1
ATOM 3108 C C . LYS A 1 374 ? -2.787 -14.277 -9.889 1.00 95.56 374 LYS A C 1
ATOM 3110 O O . LYS A 1 374 ? -3.129 -13.624 -10.868 1.00 95.56 374 LYS A O 1
ATOM 3115 N N . TYR A 1 375 ? -1.750 -13.935 -9.129 1.00 97.44 375 TYR A N 1
ATOM 3116 C CA . TYR A 1 375 ? -1.039 -12.668 -9.243 1.00 97.44 375 TYR A CA 1
ATOM 3117 C C . TYR A 1 375 ? 0.447 -12.879 -9.569 1.00 97.44 375 TYR A C 1
ATOM 3119 O O . TYR A 1 375 ? 0.980 -13.978 -9.414 1.00 97.44 375 TYR A O 1
ATOM 3127 N N . PRO A 1 376 ? 1.167 -11.837 -10.022 1.00 96.88 376 PRO A N 1
ATOM 3128 C CA . PRO A 1 376 ? 2.590 -11.961 -10.314 1.00 96.88 376 PRO A CA 1
ATOM 3129 C C . PRO A 1 376 ? 3.404 -12.432 -9.091 1.00 96.88 376 PRO A C 1
ATOM 3131 O O . PRO A 1 376 ? 3.102 -12.015 -7.969 1.00 96.88 376 PRO A O 1
ATOM 3134 N N . PRO A 1 377 ? 4.489 -13.214 -9.277 1.00 96.19 377 PRO A N 1
ATOM 3135 C CA . PRO A 1 377 ? 5.169 -13.906 -8.174 1.00 96.19 377 PRO A CA 1
ATOM 3136 C C . PRO A 1 377 ? 5.651 -13.018 -7.016 1.00 96.19 377 PRO A C 1
ATOM 3138 O O . PRO A 1 377 ? 5.754 -13.477 -5.882 1.00 96.19 377 PRO A O 1
ATOM 3141 N N . HIS A 1 378 ? 5.943 -11.734 -7.259 1.00 96.38 378 HIS A N 1
ATOM 3142 C CA . HIS A 1 378 ? 6.370 -10.824 -6.190 1.00 96.38 378 HIS A CA 1
ATOM 3143 C C . HIS A 1 378 ? 5.250 -10.479 -5.201 1.00 96.38 378 HIS A C 1
ATOM 3145 O O . HIS A 1 378 ? 5.555 -10.048 -4.096 1.00 96.38 378 HIS A O 1
ATOM 3151 N N . VAL A 1 379 ? 3.973 -10.666 -5.554 1.00 95.44 379 VAL A N 1
ATOM 3152 C CA . VAL A 1 379 ? 2.837 -10.397 -4.652 1.00 95.44 379 VAL A CA 1
ATOM 3153 C C . VAL A 1 379 ? 2.859 -11.321 -3.431 1.00 95.44 379 VAL A C 1
ATOM 3155 O O . VAL A 1 379 ? 2.482 -10.901 -2.337 1.00 95.44 379 VAL A O 1
ATOM 3158 N N . LYS A 1 380 ? 3.385 -12.540 -3.599 1.00 95.44 380 LYS A N 1
ATOM 3159 C CA . LYS A 1 380 ? 3.617 -13.523 -2.531 1.00 95.44 380 LYS A CA 1
ATOM 3160 C C . LYS A 1 380 ? 4.670 -13.073 -1.513 1.00 95.44 380 LYS A C 1
ATOM 3162 O O . LYS A 1 380 ? 4.681 -13.541 -0.381 1.00 95.44 380 LYS A O 1
ATOM 3167 N N . GLN A 1 381 ? 5.532 -12.120 -1.874 1.00 94.19 381 GLN A N 1
ATOM 3168 C CA . GLN A 1 381 ? 6.518 -11.542 -0.962 1.00 94.19 381 GLN A CA 1
ATOM 3169 C C . GLN A 1 381 ? 5.821 -10.558 -0.009 1.00 94.19 381 GLN A C 1
ATOM 3171 O O . GLN A 1 381 ? 5.712 -9.364 -0.296 1.00 94.19 381 GLN A O 1
ATOM 3176 N N . LEU A 1 382 ? 5.343 -11.053 1.138 1.00 92.94 382 LEU A N 1
ATOM 3177 C CA . LEU A 1 382 ? 4.481 -10.290 2.053 1.00 92.94 382 LEU A CA 1
ATOM 3178 C C . LEU A 1 382 ? 5.090 -8.961 2.525 1.00 92.94 382 LEU A C 1
ATOM 3180 O O . LEU A 1 382 ? 4.354 -7.989 2.700 1.00 92.94 382 LEU A O 1
ATOM 3184 N N . PHE A 1 383 ? 6.420 -8.890 2.656 1.00 89.75 383 PHE A N 1
ATOM 3185 C CA . PHE A 1 383 ? 7.162 -7.684 3.051 1.00 89.75 383 PHE A CA 1
ATOM 3186 C C . PHE A 1 383 ? 7.169 -6.565 1.992 1.00 89.75 383 PHE A C 1
ATOM 3188 O O . PHE A 1 383 ? 7.632 -5.459 2.275 1.00 89.75 383 PHE A O 1
ATOM 3195 N N . LEU A 1 384 ? 6.691 -6.837 0.772 1.00 94.62 384 LEU A N 1
ATOM 3196 C CA . LEU A 1 384 ? 6.447 -5.821 -0.256 1.00 94.62 384 LEU A CA 1
ATOM 3197 C C . LEU A 1 384 ? 5.053 -5.195 -0.135 1.00 94.62 384 LEU A C 1
ATOM 3199 O O . LEU A 1 384 ? 4.773 -4.216 -0.820 1.00 94.62 384 LEU A O 1
ATOM 3203 N N . TYR A 1 385 ? 4.168 -5.774 0.685 1.00 96.81 385 TYR A N 1
ATOM 3204 C CA . TYR A 1 385 ? 2.802 -5.298 0.940 1.00 96.81 385 TYR A CA 1
ATOM 3205 C C . TYR A 1 385 ? 1.921 -5.140 -0.318 1.00 96.81 385 TYR A C 1
ATOM 3207 O O . TYR A 1 385 ? 0.867 -4.504 -0.275 1.00 96.81 385 TYR A O 1
ATOM 3215 N N . ALA A 1 386 ? 2.317 -5.739 -1.448 1.00 98.19 386 ALA A N 1
ATOM 3216 C CA . ALA A 1 386 ? 1.614 -5.620 -2.727 1.00 98.19 386 ALA A CA 1
ATOM 3217 C C . ALA A 1 386 ? 0.178 -6.175 -2.657 1.00 98.19 386 ALA A C 1
ATOM 3219 O O . ALA A 1 386 ? -0.757 -5.559 -3.178 1.00 98.19 386 ALA A O 1
ATOM 3220 N N . TRP A 1 387 ? 0.000 -7.283 -1.927 1.00 98.56 387 TRP A N 1
ATOM 3221 C CA . TRP A 1 387 ? -1.281 -7.948 -1.673 1.00 98.56 387 TRP A CA 1
ATOM 3222 C C . TRP A 1 387 ? -2.352 -7.005 -1.101 1.00 98.56 387 TRP A C 1
ATOM 3224 O O . TRP A 1 387 ? -3.535 -7.171 -1.391 1.00 98.56 387 TRP A O 1
ATOM 3234 N N . LYS A 1 388 ? -1.965 -5.971 -0.339 1.00 98.56 388 LYS A N 1
ATOM 3235 C CA . LYS A 1 388 ? -2.913 -5.104 0.376 1.00 98.56 388 LYS A CA 1
ATOM 3236 C C . LYS A 1 388 ? -3.807 -4.321 -0.574 1.00 98.56 388 LYS A C 1
ATOM 3238 O O . LYS A 1 388 ? -5.024 -4.301 -0.421 1.00 98.56 388 LYS A O 1
ATOM 3243 N N . SER A 1 389 ? -3.204 -3.695 -1.580 1.00 98.00 389 SER A N 1
ATOM 3244 C CA . SER A 1 389 ? -3.949 -2.939 -2.594 1.00 98.00 389 SER A CA 1
ATOM 3245 C C . SER A 1 389 ? -4.897 -3.827 -3.410 1.00 98.00 389 SER A C 1
ATOM 3247 O O . SER A 1 389 ? -5.978 -3.376 -3.776 1.00 98.00 389 SER A O 1
ATOM 3249 N N . ILE A 1 390 ? -4.515 -5.089 -3.643 1.00 98.88 390 ILE A N 1
ATOM 3250 C CA . ILE A 1 390 ? -5.315 -6.083 -4.362 1.00 98.88 390 ILE A CA 1
ATOM 3251 C C . ILE A 1 390 ? -6.546 -6.440 -3.529 1.00 98.88 390 ILE A C 1
ATOM 3253 O O . ILE A 1 390 ? -7.662 -6.354 -4.029 1.00 98.88 390 ILE A O 1
ATOM 3257 N N . ILE A 1 391 ? -6.363 -6.732 -2.237 1.00 98.88 391 ILE A N 1
ATOM 3258 C CA . ILE A 1 391 ? -7.467 -6.967 -1.294 1.00 98.88 391 ILE A CA 1
ATOM 3259 C C . ILE A 1 391 ? -8.398 -5.756 -1.226 1.00 98.88 391 ILE A C 1
ATOM 3261 O O . ILE A 1 391 ? -9.610 -5.897 -1.356 1.00 98.88 391 ILE A O 1
ATOM 3265 N N . ILE A 1 392 ? -7.849 -4.549 -1.062 1.00 98.88 392 ILE A N 1
ATOM 3266 C CA . ILE A 1 392 ? -8.645 -3.315 -1.020 1.00 98.88 392 ILE A CA 1
ATOM 3267 C C . ILE A 1 392 ? -9.459 -3.152 -2.310 1.00 98.88 392 ILE A C 1
ATOM 3269 O O . ILE A 1 392 ? -10.637 -2.799 -2.246 1.00 98.88 392 ILE A O 1
ATOM 3273 N N . ALA A 1 393 ? -8.864 -3.431 -3.474 1.00 98.75 393 ALA A N 1
ATOM 3274 C CA . ALA A 1 393 ? -9.556 -3.375 -4.755 1.00 98.75 393 ALA A CA 1
ATOM 3275 C C . ALA A 1 393 ? -10.663 -4.432 -4.868 1.00 98.75 393 ALA A C 1
ATOM 3277 O O . ALA A 1 393 ? -11.757 -4.113 -5.335 1.00 98.75 393 ALA A O 1
ATOM 3278 N N . GLU A 1 394 ? -10.410 -5.656 -4.402 1.00 98.75 394 GLU A N 1
ATOM 3279 C CA . GLU A 1 394 ? -11.371 -6.762 -4.421 1.00 98.75 394 GLU A CA 1
ATOM 3280 C C . GLU A 1 394 ? -12.588 -6.436 -3.555 1.00 98.75 394 GLU A C 1
ATOM 3282 O O . GLU A 1 394 ? -13.729 -6.492 -4.011 1.00 98.75 394 GLU A O 1
ATOM 3287 N N . VAL A 1 395 ? -12.358 -6.002 -2.317 1.00 98.81 395 VAL A N 1
ATOM 3288 C CA . VAL A 1 395 ? -13.456 -5.722 -1.391 1.00 98.81 395 VAL A CA 1
ATOM 3289 C C . VAL A 1 395 ? -14.221 -4.461 -1.798 1.00 98.81 395 VAL A C 1
ATOM 3291 O O . VAL A 1 395 ? -15.448 -4.432 -1.707 1.00 98.81 395 VAL A O 1
ATOM 3294 N N . LEU A 1 396 ? -13.553 -3.427 -2.325 1.00 98.56 396 LEU A N 1
ATOM 3295 C CA . LEU A 1 396 ? -14.258 -2.267 -2.881 1.00 98.56 396 LEU A CA 1
ATOM 3296 C C . LEU A 1 396 ? -15.093 -2.635 -4.111 1.00 98.56 396 LEU A C 1
ATOM 3298 O O . LEU A 1 396 ? -16.176 -2.071 -4.282 1.00 98.56 396 LEU A O 1
ATOM 3302 N N . ARG A 1 397 ? -14.638 -3.568 -4.960 1.00 97.56 397 ARG A N 1
ATOM 3303 C CA . ARG A 1 397 ? -15.443 -4.091 -6.075 1.00 97.56 397 ARG A CA 1
ATOM 3304 C C . ARG A 1 397 ? -16.737 -4.718 -5.558 1.00 97.56 397 ARG A C 1
ATOM 3306 O O . ARG A 1 397 ? -17.793 -4.427 -6.126 1.00 97.56 397 ARG A O 1
ATOM 3313 N N . ASP A 1 398 ? -16.655 -5.508 -4.494 1.00 97.62 398 ASP A N 1
ATOM 3314 C CA . ASP A 1 398 ? -17.772 -6.306 -3.986 1.00 97.62 398 ASP A CA 1
ATOM 3315 C C . ASP A 1 398 ? -18.747 -5.484 -3.113 1.00 97.62 398 ASP A C 1
ATOM 3317 O O . ASP A 1 398 ? -19.958 -5.575 -3.300 1.00 97.62 398 ASP A O 1
ATOM 3321 N N . PHE A 1 399 ? -18.240 -4.635 -2.209 1.00 97.62 399 PHE A N 1
ATOM 3322 C CA . PHE A 1 399 ? -19.041 -3.964 -1.166 1.00 97.62 399 PHE A CA 1
ATOM 3323 C C . PHE A 1 399 ? -19.142 -2.445 -1.308 1.00 97.62 399 PHE A C 1
ATOM 3325 O O . PHE A 1 399 ? -19.927 -1.812 -0.609 1.00 97.62 399 PHE A O 1
ATOM 3332 N N . LYS A 1 400 ? -18.364 -1.836 -2.210 1.00 96.81 400 LYS A N 1
ATOM 3333 C CA . LYS A 1 400 ? -1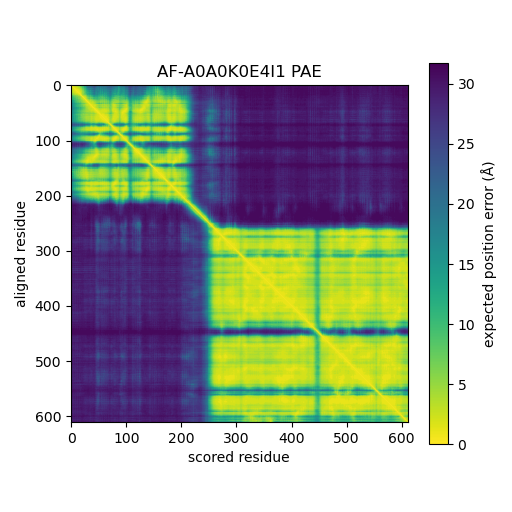8.350 -0.391 -2.512 1.00 96.81 400 LYS A CA 1
ATOM 3334 C C . LYS A 1 400 ? -17.919 0.549 -1.381 1.00 96.81 400 LYS A C 1
ATOM 3336 O O . LYS A 1 400 ? -17.511 1.666 -1.690 1.00 96.81 400 LYS A O 1
ATOM 3341 N N . ALA A 1 401 ? -17.950 0.139 -0.119 1.00 98.31 401 ALA A N 1
ATOM 3342 C CA . ALA A 1 401 ? -17.413 0.884 1.013 1.00 98.31 401 ALA A CA 1
ATOM 3343 C C . ALA A 1 401 ? -16.678 -0.064 1.965 1.00 98.31 401 ALA A C 1
ATOM 3345 O O . ALA A 1 401 ? -17.171 -1.152 2.264 1.00 98.31 401 ALA A O 1
ATOM 3346 N N . ILE A 1 402 ? -15.503 0.347 2.441 1.00 98.69 402 ILE A N 1
ATOM 3347 C CA . ILE A 1 402 ? -14.686 -0.458 3.350 1.00 98.69 402 ILE A CA 1
ATOM 3348 C C . ILE A 1 402 ? -14.070 0.385 4.460 1.00 98.69 402 ILE A C 1
ATOM 3350 O O . ILE A 1 402 ? -13.735 1.558 4.270 1.00 98.69 402 ILE A O 1
ATOM 3354 N N . TRP A 1 403 ? -13.829 -0.276 5.584 1.00 98.75 403 TRP A N 1
ATOM 3355 C CA . TRP A 1 403 ? -12.712 0.027 6.463 1.00 98.75 403 TRP A CA 1
ATOM 3356 C C . TRP A 1 403 ? -11.644 -1.037 6.247 1.00 98.75 403 TRP A C 1
ATOM 3358 O O . TRP A 1 403 ? -11.933 -2.211 6.428 1.00 98.75 403 TRP A O 1
ATOM 3368 N N . TYR A 1 404 ? -10.421 -0.663 5.886 1.00 98.81 404 TYR A N 1
ATOM 3369 C CA . TYR A 1 404 ? -9.283 -1.582 5.940 1.00 98.81 404 TYR A CA 1
ATOM 3370 C C . TYR A 1 404 ? -8.477 -1.305 7.212 1.00 98.81 404 TYR A C 1
ATOM 3372 O O . TYR A 1 404 ? -8.181 -0.144 7.505 1.00 98.81 404 TYR A O 1
ATOM 3380 N N . ALA A 1 405 ? -8.122 -2.352 7.956 1.00 98.62 405 ALA A N 1
ATOM 3381 C CA . ALA A 1 405 ? -7.381 -2.266 9.208 1.00 98.62 405 ALA A CA 1
ATOM 3382 C C . ALA A 1 405 ? -6.316 -3.373 9.299 1.00 98.62 405 ALA A C 1
ATOM 3384 O O . ALA A 1 405 ? -6.639 -4.559 9.289 1.00 98.62 405 ALA A O 1
ATOM 3385 N N . ASP A 1 406 ? -5.046 -2.990 9.428 1.00 97.50 406 ASP A N 1
ATOM 3386 C CA . ASP A 1 406 ? -3.964 -3.898 9.817 1.00 97.50 406 ASP A CA 1
ATOM 3387 C C . ASP A 1 406 ? -4.218 -4.424 11.244 1.00 97.50 406 ASP A C 1
ATOM 3389 O O . ASP A 1 406 ? -4.881 -3.778 12.059 1.00 97.50 406 ASP A O 1
ATOM 3393 N N . THR A 1 407 ? -3.645 -5.581 11.578 1.00 95.12 407 THR A N 1
ATOM 3394 C CA . THR A 1 407 ? -3.861 -6.297 12.855 1.00 95.12 407 THR A CA 1
ATOM 3395 C C . THR A 1 407 ? -3.559 -5.476 14.111 1.00 95.12 407 THR A C 1
ATOM 3397 O O . THR A 1 407 ? -4.102 -5.759 15.174 1.00 95.12 407 THR A O 1
ATOM 3400 N N . SER A 1 408 ? -2.721 -4.443 13.994 1.00 94.88 408 SER A N 1
ATOM 3401 C CA . SER A 1 408 ? -2.334 -3.543 15.090 1.00 94.88 408 SER A CA 1
ATOM 3402 C C . SER A 1 408 ? -3.335 -2.413 15.381 1.00 94.88 408 SER A C 1
ATOM 3404 O O . SER A 1 408 ? -3.137 -1.642 16.326 1.00 94.88 408 SER A O 1
ATOM 3406 N N . VAL A 1 409 ? -4.391 -2.269 14.575 1.00 96.62 409 VAL A N 1
ATOM 3407 C CA . VAL A 1 409 ? -5.419 -1.235 14.748 1.00 96.62 409 VAL A CA 1
ATOM 3408 C C . VAL A 1 409 ? -6.408 -1.638 15.841 1.00 96.62 409 VAL A C 1
ATOM 3410 O O . VAL A 1 409 ? -6.839 -2.782 15.926 1.00 96.62 409 VAL A O 1
ATOM 3413 N N . ILE A 1 410 ? -6.811 -0.674 16.667 1.00 97.44 410 ILE A N 1
ATOM 3414 C CA . ILE A 1 410 ? -7.835 -0.850 17.701 1.00 97.44 410 ILE A CA 1
ATOM 3415 C C . ILE A 1 410 ? -8.851 0.286 17.573 1.00 97.44 410 ILE A C 1
ATOM 3417 O O . ILE A 1 410 ? -8.493 1.463 17.692 1.00 97.44 410 ILE A O 1
ATOM 3421 N N . PHE A 1 411 ? -10.125 -0.054 17.371 1.00 98.06 411 PHE A N 1
ATOM 3422 C CA . PHE A 1 411 ? -11.221 0.915 17.396 1.00 98.06 411 PHE A CA 1
ATOM 3423 C C . PHE A 1 411 ? -11.537 1.357 18.831 1.00 98.06 411 PHE A C 1
ATOM 3425 O O . PHE A 1 411 ? -11.491 0.566 19.772 1.00 98.06 411 PHE A O 1
ATOM 3432 N N . LYS A 1 412 ? -11.869 2.640 19.005 1.00 97.56 412 LYS A N 1
ATOM 3433 C CA . LYS A 1 412 ? -12.169 3.253 20.314 1.00 97.56 412 LYS A CA 1
ATOM 3434 C C . LYS A 1 412 ? -13.579 3.834 20.422 1.00 97.56 412 LYS A C 1
ATOM 3436 O O . LYS A 1 412 ? -13.923 4.374 21.473 1.00 97.56 412 LYS A O 1
ATOM 3441 N N . LYS A 1 413 ? -14.339 3.847 19.324 1.00 95.88 413 LYS A N 1
ATOM 3442 C CA . LYS A 1 413 ? -15.678 4.444 19.240 1.00 95.88 413 LYS A CA 1
ATOM 3443 C C . LYS A 1 413 ? -16.542 3.693 18.237 1.00 95.88 413 LYS A C 1
ATOM 3445 O O . LYS A 1 413 ? -16.045 3.312 17.185 1.00 95.88 413 LYS A O 1
ATOM 3450 N N . SER A 1 414 ? -17.830 3.574 18.552 1.00 95.75 414 SER A N 1
ATOM 3451 C CA . SER A 1 414 ? -18.860 3.026 17.657 1.00 95.75 414 SER A CA 1
ATOM 3452 C C . SER A 1 414 ? -19.400 4.063 16.676 1.00 95.75 414 SER A C 1
ATOM 3454 O O . SER A 1 414 ? -19.780 3.733 15.560 1.00 95.75 414 SER A O 1
ATOM 3456 N N . ASP A 1 415 ? -19.448 5.335 17.081 1.00 94.94 415 ASP A N 1
ATOM 3457 C CA . ASP A 1 415 ? -19.939 6.404 16.215 1.00 94.94 415 ASP A CA 1
ATOM 3458 C C . ASP A 1 415 ? -18.820 6.936 15.310 1.00 94.94 415 ASP A C 1
ATOM 3460 O O . ASP A 1 415 ? -17.913 7.650 15.751 1.00 94.94 415 ASP A O 1
ATOM 3464 N N . LEU A 1 416 ? -18.920 6.592 14.026 1.00 95.81 416 LEU A N 1
ATOM 3465 C CA . LEU A 1 416 ? -18.047 7.061 12.951 1.00 95.81 416 LEU A CA 1
ATOM 3466 C C . LEU A 1 416 ? -18.742 8.074 12.026 1.00 95.81 416 LEU A C 1
ATOM 3468 O O . LEU A 1 416 ? -18.197 8.420 10.977 1.00 95.81 416 LEU A O 1
ATOM 3472 N N . SER A 1 417 ? -19.909 8.605 12.416 1.00 94.31 417 SER A N 1
ATOM 3473 C CA . SER A 1 417 ? -20.694 9.562 11.621 1.00 94.31 417 SER A CA 1
ATOM 3474 C C . SER A 1 417 ? -19.882 10.781 11.187 1.00 94.31 417 SER A C 1
ATOM 3476 O O . SER A 1 417 ? -19.997 11.228 10.047 1.00 94.31 417 SER A O 1
ATOM 3478 N N . LYS A 1 418 ? -18.991 11.277 12.056 1.00 94.81 418 LYS A N 1
ATOM 3479 C CA . LYS A 1 418 ? -18.077 12.380 11.733 1.00 94.81 418 LYS A CA 1
ATOM 3480 C C . LYS A 1 418 ? -17.100 12.043 10.612 1.00 94.81 418 LYS A C 1
ATOM 3482 O O . LYS A 1 418 ? -16.731 12.946 9.872 1.00 94.81 418 LYS A O 1
ATOM 3487 N N . ILE A 1 419 ? -16.666 10.786 10.492 1.00 95.88 419 ILE A N 1
ATOM 3488 C CA . ILE A 1 419 ? -15.788 10.356 9.396 1.00 95.88 419 ILE A CA 1
ATOM 3489 C C . ILE A 1 419 ? -16.608 10.302 8.115 1.00 95.88 419 ILE A C 1
ATOM 3491 O O . ILE A 1 419 ? -16.207 10.849 7.093 1.00 95.88 419 ILE A O 1
ATOM 3495 N N . TYR A 1 420 ? -17.790 9.691 8.191 1.00 97.06 420 TYR A N 1
ATOM 3496 C CA . TYR A 1 420 ? -18.676 9.539 7.044 1.00 97.06 420 TYR A CA 1
ATOM 3497 C C . TYR A 1 420 ? -19.109 10.898 6.490 1.00 97.06 420 TYR A C 1
ATOM 3499 O O . TYR A 1 420 ? -19.072 11.089 5.276 1.00 97.06 420 TYR A O 1
ATOM 3507 N N . SER A 1 421 ? -19.391 11.881 7.351 1.00 95.94 421 SER A N 1
ATOM 3508 C CA . SER A 1 421 ? -19.783 13.234 6.942 1.00 95.94 421 SER A CA 1
ATOM 3509 C C . SER A 1 421 ? -18.713 13.979 6.142 1.00 95.94 421 SER A C 1
ATOM 3511 O O . SER A 1 421 ? -19.057 14.868 5.369 1.00 95.94 421 SER A O 1
ATOM 3513 N N . LEU A 1 422 ? -17.429 13.621 6.285 1.00 96.00 422 LEU A N 1
ATOM 3514 C CA . LEU A 1 422 ? -16.340 14.191 5.477 1.00 96.00 422 LEU A CA 1
ATOM 3515 C C . LEU A 1 422 ? -16.436 13.807 3.995 1.00 96.00 422 LEU A C 1
ATOM 3517 O O . LEU A 1 422 ? -15.827 14.464 3.152 1.00 96.00 422 LEU A O 1
ATOM 3521 N N . VAL A 1 423 ? -17.179 12.741 3.692 1.00 95.81 423 VAL A N 1
ATOM 3522 C CA . VAL A 1 423 ? -17.371 12.211 2.342 1.00 95.81 423 VAL A CA 1
ATOM 3523 C C . VAL A 1 423 ? -18.821 12.397 1.891 1.00 95.81 423 VAL A C 1
ATOM 3525 O O . VAL A 1 423 ? -19.056 12.850 0.773 1.00 95.81 423 VAL A O 1
ATOM 3528 N N . THR A 1 424 ? -19.808 12.124 2.751 1.00 95.75 424 THR A N 1
ATOM 3529 C CA . THR A 1 424 ? -21.236 12.220 2.399 1.00 95.75 424 THR A CA 1
ATOM 3530 C C . THR A 1 424 ? -21.720 13.651 2.182 1.00 95.75 424 THR A C 1
ATOM 3532 O O . THR A 1 424 ? -22.710 13.849 1.477 1.00 95.75 424 THR A O 1
ATOM 3535 N N . CYS A 1 425 ? -20.991 14.663 2.673 1.00 95.12 425 CYS A N 1
ATOM 3536 C CA . CYS A 1 425 ? -21.247 16.071 2.350 1.00 95.12 425 CYS A CA 1
ATOM 3537 C C . CYS A 1 425 ? -21.282 16.340 0.834 1.00 95.12 425 CYS A C 1
ATOM 3539 O O . CYS A 1 425 ? -21.905 17.312 0.408 1.00 95.12 425 CYS A O 1
ATOM 3541 N N . ARG A 1 426 ? -20.643 15.477 0.019 1.00 94.31 426 ARG A N 1
ATOM 3542 C CA . ARG A 1 426 ? -20.572 15.600 -1.445 1.00 94.31 426 ARG A CA 1
ATOM 3543 C C . ARG A 1 426 ? -21.953 15.539 -2.098 1.00 94.31 426 ARG A C 1
ATOM 3545 O O . ARG A 1 426 ? -22.116 16.084 -3.178 1.00 94.31 426 ARG A O 1
ATOM 3552 N N . SER A 1 427 ? -22.943 14.956 -1.418 1.00 92.88 427 SER A N 1
ATOM 3553 C CA . SER A 1 427 ? -24.347 14.934 -1.855 1.00 92.88 427 SER A CA 1
ATOM 3554 C C . SER A 1 427 ? -24.967 16.317 -2.070 1.00 92.88 427 SER A C 1
ATOM 3556 O O . SER A 1 427 ? -25.938 16.434 -2.811 1.00 92.88 427 SER A O 1
ATOM 3558 N N . ASN A 1 428 ? -24.407 17.359 -1.449 1.00 91.50 428 ASN A N 1
ATOM 3559 C CA . ASN A 1 428 ? -24.896 18.734 -1.554 1.00 91.50 428 ASN A CA 1
ATOM 3560 C C . ASN A 1 428 ? -24.239 19.529 -2.693 1.00 91.50 428 ASN A C 1
ATOM 3562 O O . ASN A 1 428 ? -24.479 20.730 -2.810 1.00 91.50 428 ASN A O 1
ATOM 3566 N N . TYR A 1 429 ? -23.369 18.900 -3.487 1.00 91.12 429 TYR A N 1
ATOM 3567 C CA . TYR A 1 429 ? -22.532 19.588 -4.461 1.00 91.12 429 TYR A CA 1
ATOM 3568 C C . TYR A 1 429 ? -22.482 18.861 -5.805 1.00 91.12 429 TYR A C 1
ATOM 3570 O O . TYR A 1 429 ? -22.719 17.659 -5.906 1.00 91.12 429 TYR A O 1
ATOM 3578 N N . GLU A 1 430 ? -22.128 19.606 -6.850 1.00 86.88 430 GLU A N 1
ATOM 3579 C CA . GLU A 1 430 ? -21.849 19.042 -8.169 1.00 86.88 430 GLU A CA 1
ATOM 3580 C C . GLU A 1 430 ? -20.588 18.164 -8.150 1.00 86.88 430 GLU A C 1
ATOM 3582 O O . GLU A 1 430 ? -19.695 18.321 -7.311 1.00 86.88 430 GLU A O 1
ATOM 3587 N N . SER A 1 431 ? -20.490 17.234 -9.103 1.00 83.25 431 SER A N 1
ATOM 3588 C CA . SER A 1 431 ? -19.425 16.221 -9.131 1.00 83.25 431 SER A CA 1
ATOM 3589 C C . SER A 1 431 ? -18.003 16.789 -9.225 1.00 83.25 431 SER A C 1
ATOM 3591 O O . SER A 1 431 ? -17.050 16.124 -8.823 1.00 83.25 431 SER A O 1
ATOM 3593 N N . ASP A 1 432 ? -17.835 18.003 -9.749 1.00 85.62 432 ASP A N 1
ATOM 3594 C CA . ASP A 1 432 ? -16.545 18.683 -9.909 1.00 85.62 432 ASP A CA 1
ATOM 3595 C C . ASP A 1 432 ? -16.212 19.645 -8.745 1.00 85.62 432 ASP A C 1
ATOM 3597 O O . ASP A 1 432 ? -15.130 20.243 -8.720 1.00 85.62 432 ASP A O 1
ATOM 3601 N N . HIS A 1 433 ? -17.088 19.760 -7.737 1.00 90.81 433 HIS A N 1
ATOM 3602 C CA . HIS A 1 433 ? -16.919 20.662 -6.591 1.00 90.81 433 HIS A CA 1
ATOM 3603 C C . HIS A 1 433 ? -15.593 20.457 -5.860 1.00 90.81 433 HIS A C 1
ATOM 3605 O O . HIS A 1 433 ? -14.888 21.435 -5.599 1.00 90.81 433 HIS A O 1
ATOM 3611 N N . LYS A 1 434 ? -15.209 19.197 -5.593 1.00 90.12 434 LYS A N 1
ATOM 3612 C CA . LYS A 1 434 ? -13.920 18.838 -4.966 1.00 90.12 434 LYS A CA 1
ATOM 3613 C C . LYS A 1 434 ? -12.763 19.521 -5.697 1.00 90.12 434 LYS A C 1
ATOM 3615 O O . LYS A 1 434 ? -11.980 20.255 -5.093 1.00 90.12 434 LYS A O 1
ATOM 3620 N N . LEU A 1 435 ? -12.692 19.307 -7.009 1.00 85.56 435 LEU A N 1
ATOM 3621 C CA . LEU A 1 435 ? -11.626 19.816 -7.866 1.00 85.56 435 LEU A CA 1
ATOM 3622 C C . LEU A 1 435 ? -11.628 21.350 -7.895 1.00 85.56 435 LEU A C 1
ATOM 3624 O O . LEU A 1 435 ? -10.588 21.985 -7.704 1.00 85.56 435 LEU A O 1
ATOM 3628 N N . ASN A 1 436 ? -12.802 21.956 -8.078 1.00 87.19 436 ASN A N 1
ATOM 3629 C CA . ASN A 1 436 ? -12.956 23.407 -8.135 1.00 87.19 436 ASN A CA 1
ATOM 3630 C C . ASN A 1 436 ? -12.570 24.084 -6.813 1.00 87.19 436 ASN A C 1
ATOM 3632 O O . ASN A 1 436 ? -11.909 25.128 -6.817 1.00 87.19 436 ASN A O 1
ATOM 3636 N N . LYS A 1 437 ? -12.944 23.497 -5.671 1.00 84.38 437 LYS A N 1
ATOM 3637 C CA . LYS A 1 437 ? -12.631 24.034 -4.344 1.00 84.38 437 LYS A CA 1
ATOM 3638 C C . LYS A 1 437 ? -11.139 23.927 -4.028 1.00 84.38 437 LYS A C 1
ATOM 3640 O O . LYS A 1 437 ? -10.544 24.931 -3.631 1.00 84.38 437 LYS A O 1
ATOM 3645 N N . GLN A 1 438 ? -10.519 22.777 -4.301 1.00 84.06 438 GLN A N 1
ATOM 3646 C CA . GLN A 1 438 ? -9.078 22.581 -4.107 1.00 84.06 438 GLN A CA 1
ATOM 3647 C C . GLN A 1 438 ? -8.253 23.557 -4.967 1.00 84.06 438 GLN A C 1
ATOM 3649 O O . GLN A 1 438 ? -7.311 24.169 -4.461 1.00 84.06 438 GLN A O 1
ATOM 3654 N N . ARG A 1 439 ? -8.651 23.791 -6.229 1.00 79.12 439 ARG A N 1
ATOM 3655 C CA . ARG A 1 439 ? -8.004 24.766 -7.133 1.00 79.12 439 ARG A CA 1
ATOM 3656 C C . ARG A 1 439 ? -8.151 26.222 -6.679 1.00 79.12 439 ARG A C 1
ATOM 3658 O O . ARG A 1 439 ? -7.246 27.027 -6.885 1.00 79.12 439 ARG A O 1
ATOM 3665 N N . LYS A 1 440 ? -9.289 26.597 -6.085 1.00 78.94 440 LYS A N 1
ATOM 3666 C CA . LYS A 1 440 ? -9.479 27.946 -5.514 1.00 78.94 440 LYS A CA 1
ATOM 3667 C C . LYS A 1 440 ? -8.608 28.146 -4.274 1.00 78.94 440 LYS A C 1
ATOM 3669 O O . LYS A 1 440 ? -8.026 29.215 -4.107 1.00 78.94 440 LYS A O 1
ATOM 3674 N N . ASN A 1 441 ? -8.497 27.117 -3.436 1.00 70.31 441 ASN A N 1
ATOM 3675 C CA . ASN A 1 441 ? -7.707 27.168 -2.211 1.00 70.31 441 ASN A CA 1
ATOM 3676 C C . ASN A 1 441 ? -6.197 27.229 -2.486 1.00 70.31 441 ASN A C 1
ATOM 3678 O O . ASN A 1 441 ? -5.513 27.956 -1.775 1.00 70.31 441 ASN A O 1
ATOM 3682 N N . SER A 1 442 ? -5.671 26.581 -3.537 1.00 64.81 442 SER A N 1
ATOM 3683 C CA . SER A 1 442 ? -4.238 26.708 -3.865 1.00 64.81 442 SER A CA 1
ATOM 3684 C C . SER A 1 442 ? -3.817 28.131 -4.227 1.00 64.81 442 SER A C 1
ATOM 3686 O O . SER A 1 442 ? -2.724 28.536 -3.853 1.00 64.81 442 SER A O 1
ATOM 3688 N N . LYS A 1 443 ? -4.681 28.912 -4.890 1.00 55.91 443 LYS A N 1
ATOM 3689 C CA . LYS A 1 443 ? -4.384 30.309 -5.265 1.00 55.91 443 LYS A CA 1
ATOM 3690 C C . LYS A 1 443 ? -4.370 31.279 -4.082 1.00 55.91 443 LYS A C 1
ATOM 3692 O O . LYS A 1 443 ? -3.709 32.302 -4.153 1.00 55.91 443 LYS A O 1
ATOM 3697 N N . LYS A 1 444 ? -5.129 30.990 -3.020 1.00 52.34 444 LYS A N 1
ATOM 3698 C CA . LYS A 1 444 ? -5.313 31.894 -1.869 1.00 52.34 444 LYS A CA 1
ATOM 3699 C C . LYS A 1 444 ? -4.209 31.753 -0.808 1.00 52.34 444 LYS A C 1
ATOM 3701 O O . LYS A 1 444 ? -4.206 32.490 0.170 1.00 52.34 444 LYS A O 1
ATOM 3706 N N . LEU A 1 445 ? -3.335 30.757 -0.954 1.00 48.50 445 LEU A N 1
ATOM 3707 C CA . LEU A 1 445 ? -2.570 30.179 0.153 1.00 48.50 445 LEU A CA 1
ATOM 3708 C C . LEU A 1 445 ? -1.078 30.533 0.151 1.00 48.50 445 LEU A C 1
ATOM 3710 O O . LEU A 1 445 ? -0.376 30.106 1.063 1.00 48.50 445 LEU A O 1
ATOM 3714 N N . GLU A 1 446 ? -0.595 31.336 -0.801 1.00 44.34 446 GLU A N 1
ATOM 3715 C CA . GLU A 1 446 ? 0.731 31.960 -0.646 1.00 44.34 446 GLU A CA 1
ATOM 3716 C C . GLU A 1 446 ? 0.790 32.886 0.593 1.00 44.34 446 GLU A C 1
ATOM 3718 O O . GLU A 1 446 ? 1.875 33.110 1.117 1.00 44.34 446 GLU A O 1
ATOM 3723 N N . ASP A 1 447 ? -0.355 33.290 1.169 1.00 42.03 447 ASP A N 1
ATOM 3724 C CA . ASP A 1 447 ? -0.395 34.379 2.158 1.00 42.03 447 ASP A CA 1
ATOM 3725 C C . ASP A 1 447 ? -0.633 34.005 3.639 1.00 42.03 447 ASP A C 1
ATOM 3727 O O . ASP A 1 447 ? -0.674 34.904 4.476 1.00 42.03 447 ASP A O 1
ATOM 3731 N N . THR A 1 448 ? -0.786 32.735 4.046 1.00 42.41 448 THR A N 1
ATOM 3732 C CA . THR A 1 448 ? -1.071 32.424 5.476 1.00 42.41 448 THR A CA 1
ATOM 3733 C C . THR A 1 448 ? -0.442 31.122 5.989 1.00 42.41 448 THR A C 1
ATOM 3735 O O . THR A 1 448 ? -1.057 30.059 5.992 1.00 42.41 448 THR A O 1
ATOM 3738 N N . LEU A 1 449 ? 0.794 31.209 6.490 1.00 39.50 449 LEU A N 1
ATOM 3739 C CA . LEU A 1 449 ? 1.397 30.209 7.382 1.00 39.50 449 LEU A CA 1
ATOM 3740 C C . LEU A 1 449 ? 1.010 30.549 8.826 1.00 39.50 449 LEU A C 1
ATOM 3742 O O . LEU A 1 449 ? 1.770 31.206 9.529 1.00 39.50 449 LEU A O 1
ATOM 3746 N N . ASP A 1 450 ? -0.175 30.145 9.273 1.00 44.03 450 ASP A N 1
ATOM 3747 C CA . ASP A 1 450 ? -0.515 30.220 10.696 1.00 44.03 450 ASP A CA 1
ATOM 3748 C C . ASP A 1 450 ? -0.901 28.819 11.170 1.00 44.03 450 ASP A C 1
ATOM 3750 O O . ASP A 1 450 ? -1.973 28.303 10.851 1.00 44.03 450 ASP A O 1
ATOM 3754 N N . ASP A 1 451 ? 0.016 28.189 11.907 1.00 47.66 451 ASP A N 1
ATOM 3755 C CA . ASP A 1 451 ? -0.080 26.838 12.480 1.00 47.66 451 ASP A CA 1
ATOM 3756 C C . ASP A 1 451 ? -1.027 26.844 13.701 1.00 47.66 451 ASP A C 1
ATOM 3758 O O . ASP A 1 451 ? -0.758 26.283 14.768 1.00 47.66 451 ASP A O 1
ATOM 3762 N N . LYS A 1 452 ? -2.149 27.567 13.580 1.00 52.78 452 LYS A N 1
ATOM 3763 C CA . LYS A 1 452 ? -3.156 27.678 14.628 1.00 52.78 452 LYS A CA 1
ATOM 3764 C C . LYS A 1 452 ? -3.733 26.298 14.885 1.00 52.78 452 LYS A C 1
ATOM 3766 O O . LYS A 1 452 ? -4.400 25.701 14.042 1.00 52.78 452 LYS A O 1
ATOM 3771 N N . LYS A 1 453 ? -3.509 25.810 16.102 1.00 58.12 453 LYS A N 1
ATOM 3772 C CA . LYS A 1 453 ? -4.080 24.563 16.600 1.00 58.12 453 LYS A CA 1
ATOM 3773 C C . LYS A 1 453 ? -5.574 24.756 16.862 1.00 58.12 453 LYS A C 1
ATOM 3775 O O . LYS A 1 453 ? -5.990 25.046 17.983 1.00 58.12 453 LYS A O 1
ATOM 3780 N N . TYR A 1 454 ? -6.380 24.635 15.814 1.00 64.12 454 TYR A N 1
ATOM 3781 C CA . TYR A 1 454 ? -7.832 24.626 15.941 1.00 64.12 454 TYR A CA 1
ATOM 3782 C C . TYR A 1 454 ? -8.298 23.403 16.737 1.00 64.12 454 TYR A C 1
ATOM 3784 O O . TYR A 1 454 ? -7.675 22.340 16.722 1.00 64.12 454 TYR A O 1
ATOM 3792 N N . ASN A 1 455 ? -9.426 23.552 17.429 1.00 77.44 455 ASN A N 1
ATOM 3793 C CA . ASN A 1 455 ? -10.111 22.421 18.044 1.00 77.44 455 ASN A CA 1
ATOM 3794 C C . ASN A 1 455 ? -10.581 21.442 16.948 1.00 77.44 455 ASN A C 1
ATOM 3796 O O . ASN A 1 455 ? -11.148 21.872 15.942 1.00 77.44 455 ASN A O 1
ATOM 3800 N N . GLU A 1 456 ? -10.398 20.137 17.177 1.00 79.00 456 GLU A N 1
ATOM 3801 C CA . GLU A 1 456 ? -10.824 19.039 16.295 1.00 79.00 456 GLU A CA 1
ATOM 3802 C C . GLU A 1 456 ? -12.284 19.196 15.814 1.00 79.00 456 GLU A C 1
ATOM 3804 O O . GLU A 1 456 ? -12.580 19.001 14.637 1.00 79.00 456 GLU A O 1
ATOM 3809 N N . ALA A 1 457 ? -13.199 19.629 16.690 1.00 82.94 457 ALA A N 1
ATOM 3810 C CA . ALA A 1 457 ? -14.607 19.832 16.341 1.00 82.94 457 ALA A CA 1
ATOM 3811 C C . ALA A 1 457 ? -14.832 20.993 15.354 1.00 82.94 457 ALA A C 1
ATOM 3813 O O . ALA A 1 457 ? -15.678 20.891 14.465 1.00 82.94 457 ALA A O 1
ATOM 3814 N N . PHE A 1 458 ? -14.076 22.086 15.496 1.00 83.19 458 PHE A N 1
ATOM 3815 C CA . PHE A 1 458 ? -14.142 23.229 14.582 1.00 83.19 458 PHE A CA 1
ATOM 3816 C C . PHE A 1 458 ? -13.577 22.855 13.210 1.00 83.19 458 PHE A C 1
ATOM 3818 O O . PHE A 1 458 ? -14.209 23.110 12.187 1.00 83.19 458 PHE A O 1
ATOM 3825 N N . LEU A 1 459 ? -12.420 22.191 13.203 1.00 83.12 459 LEU A N 1
ATOM 3826 C CA . LEU A 1 459 ? -11.756 21.743 11.983 1.00 83.12 459 LEU A CA 1
ATOM 3827 C C . LEU A 1 459 ? -12.611 20.730 11.213 1.00 83.12 459 LEU A C 1
ATOM 3829 O O . LEU A 1 459 ? -12.751 20.830 9.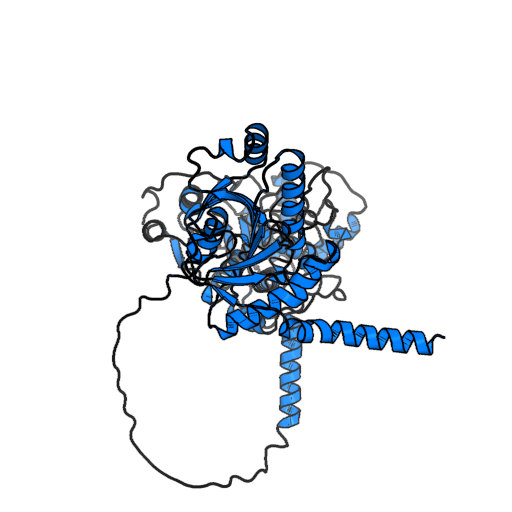996 1.00 83.12 459 LEU A O 1
ATOM 3833 N N . TRP A 1 460 ? -13.253 19.796 11.919 1.00 89.81 460 TRP A N 1
ATOM 3834 C CA . TRP A 1 460 ? -14.232 18.888 11.327 1.00 89.81 460 TRP A CA 1
ATOM 3835 C C . TRP A 1 460 ? -15.375 19.644 10.640 1.00 89.81 460 TRP A C 1
ATOM 3837 O O . TRP A 1 460 ? -15.667 19.368 9.478 1.00 89.81 460 TRP A O 1
ATOM 3847 N N . LYS A 1 461 ? -15.984 20.629 11.315 1.00 91.12 461 LYS A N 1
ATOM 3848 C CA . LYS A 1 461 ? -17.087 21.416 10.745 1.00 91.12 461 LYS A CA 1
ATOM 3849 C C . LYS A 1 461 ? -16.651 22.154 9.475 1.00 91.12 461 LYS A C 1
ATOM 3851 O O . LYS A 1 461 ? -17.338 22.068 8.462 1.00 91.12 461 LYS A O 1
ATOM 3856 N N . LEU A 1 462 ? -15.477 22.787 9.502 1.00 88.44 462 LEU A N 1
ATOM 3857 C CA . LEU A 1 462 ? -14.899 23.467 8.341 1.00 88.44 462 LEU A CA 1
ATOM 3858 C C . LEU A 1 462 ? -14.675 22.505 7.164 1.00 88.44 462 LEU A C 1
ATOM 3860 O O . LEU A 1 462 ? -14.985 22.822 6.017 1.00 88.44 462 LEU A O 1
ATOM 3864 N N . ASN A 1 463 ? -14.164 21.307 7.448 1.00 91.62 463 ASN A N 1
ATOM 3865 C CA . ASN A 1 463 ? -13.930 20.280 6.442 1.00 91.62 463 ASN A CA 1
ATOM 3866 C C . ASN A 1 463 ? -15.229 19.763 5.806 1.00 91.62 463 ASN A C 1
ATOM 3868 O O . ASN A 1 463 ? -15.260 19.551 4.593 1.00 91.62 463 ASN A O 1
ATOM 3872 N N . VAL A 1 464 ? -16.295 19.598 6.595 1.00 93.06 464 VAL A N 1
ATOM 3873 C CA . VAL A 1 464 ? -17.629 19.226 6.095 1.00 93.06 464 VAL A CA 1
ATOM 3874 C C . VAL A 1 464 ? -18.234 20.351 5.248 1.00 93.06 464 VAL A C 1
ATOM 3876 O O . VAL A 1 464 ? -18.773 20.077 4.181 1.00 93.06 464 VAL A O 1
ATOM 3879 N N . GLU A 1 465 ? -18.100 21.613 5.666 1.00 90.50 465 GLU A N 1
ATOM 3880 C CA . GLU A 1 465 ? -18.590 22.781 4.913 1.00 90.50 465 GLU A CA 1
ATOM 3881 C C . GLU A 1 465 ? -17.829 23.009 3.597 1.00 90.50 465 GLU A C 1
ATOM 3883 O O . GLU A 1 465 ? -18.403 23.438 2.597 1.00 90.50 465 GLU A O 1
ATOM 3888 N N . HIS A 1 466 ? -16.519 22.755 3.570 1.00 90.12 466 HIS A N 1
ATOM 3889 C CA . HIS A 1 466 ? -15.735 22.836 2.336 1.00 90.12 466 HIS A CA 1
ATOM 3890 C C . HIS A 1 466 ? -15.938 21.626 1.431 1.00 90.12 466 HIS A C 1
ATOM 3892 O O . HIS A 1 466 ? -15.898 21.778 0.210 1.00 90.12 466 HIS A O 1
ATOM 3898 N N . CYS A 1 467 ? -16.156 20.454 2.024 1.00 93.19 467 CYS A N 1
ATOM 3899 C CA . CYS A 1 467 ? -16.468 19.204 1.350 1.00 93.19 467 CYS A CA 1
ATOM 3900 C C . CYS A 1 467 ? -15.529 18.853 0.183 1.00 93.19 467 CYS A C 1
ATOM 3902 O O . CYS A 1 467 ? -15.945 18.555 -0.936 1.00 93.19 467 CYS A O 1
ATOM 3904 N N . GLN A 1 468 ? -14.225 18.926 0.439 1.00 92.25 468 GLN A N 1
ATOM 3905 C CA . GLN A 1 468 ? -13.190 18.728 -0.581 1.00 92.25 468 GLN A CA 1
ATOM 3906 C C . GLN A 1 468 ? -12.289 17.519 -0.305 1.00 92.25 468 GLN A C 1
ATOM 3908 O O . GLN A 1 468 ? -11.262 17.364 -0.967 1.00 92.25 468 GLN A O 1
ATOM 3913 N N . LYS A 1 469 ? -12.632 16.687 0.686 1.00 94.88 469 LYS A N 1
ATOM 3914 C CA . LYS A 1 469 ? -11.821 15.519 1.026 1.00 94.88 469 LYS A CA 1
ATOM 3915 C C . LYS A 1 469 ? -12.039 14.379 0.036 1.00 94.88 469 LYS A C 1
ATOM 3917 O O . LYS A 1 469 ? -13.130 14.209 -0.512 1.00 94.88 469 LYS A O 1
ATOM 3922 N N . SER A 1 470 ? -10.991 13.599 -0.185 1.00 96.62 470 SER A N 1
ATOM 3923 C CA . SER A 1 470 ? -11.010 12.305 -0.855 1.00 96.62 470 SER A CA 1
ATOM 3924 C C . SER A 1 470 ? -11.986 11.360 -0.154 1.00 96.62 470 SER A C 1
ATOM 3926 O O . SER A 1 470 ? -12.077 11.334 1.070 1.00 96.62 470 SER A O 1
ATOM 3928 N N . SER A 1 471 ? -12.693 10.551 -0.933 1.00 97.06 471 SER A N 1
ATOM 3929 C CA . SER A 1 471 ? -13.487 9.409 -0.464 1.00 97.06 471 SER A CA 1
ATOM 3930 C C . SER A 1 471 ? -12.627 8.192 -0.116 1.00 97.06 471 SER A C 1
ATOM 3932 O O . SER A 1 471 ? -13.171 7.165 0.271 1.00 97.06 471 SER A O 1
ATOM 3934 N N . TYR A 1 472 ? -11.305 8.308 -0.250 1.00 98.56 472 TYR A N 1
ATOM 3935 C CA . TYR A 1 472 ? -10.293 7.406 0.284 1.00 98.56 472 TYR A CA 1
ATOM 3936 C C . TYR A 1 472 ? -9.490 8.185 1.332 1.00 98.56 472 TYR A C 1
ATOM 3938 O O . TYR A 1 472 ? -8.709 9.074 0.978 1.00 98.56 472 TYR A O 1
ATOM 3946 N N . LEU A 1 473 ? -9.729 7.895 2.609 1.00 98.69 473 LEU A N 1
ATOM 3947 C CA . LEU A 1 473 ? -9.190 8.620 3.756 1.00 98.69 473 LEU A CA 1
ATOM 3948 C C . LEU A 1 473 ? -8.134 7.800 4.494 1.00 98.69 473 LEU A C 1
ATOM 3950 O O . LEU A 1 473 ? -8.333 6.620 4.774 1.00 98.69 473 LEU A O 1
ATOM 3954 N N . LEU A 1 474 ? -7.043 8.471 4.865 1.00 98.56 474 LEU A N 1
ATOM 3955 C CA . LEU A 1 474 ? -6.030 7.968 5.793 1.00 98.56 474 LEU A CA 1
ATOM 3956 C C . LEU A 1 474 ? -6.180 8.632 7.174 1.00 98.56 474 LEU A C 1
ATOM 3958 O O . LEU A 1 474 ? -6.774 9.710 7.314 1.00 98.56 474 LEU A O 1
ATOM 3962 N N . HIS A 1 475 ? -5.638 7.997 8.217 1.00 97.25 475 HIS A N 1
ATOM 3963 C CA . HIS A 1 475 ? -5.935 8.402 9.600 1.00 97.25 475 HIS A CA 1
ATOM 3964 C C . HIS A 1 475 ? -4.709 8.648 10.488 1.00 97.25 475 HIS A C 1
ATOM 3966 O O . HIS A 1 475 ? -4.732 9.583 11.286 1.00 97.25 475 HIS A O 1
ATOM 3972 N N . SER A 1 476 ? -3.631 7.870 10.351 1.00 95.00 476 SER A N 1
ATOM 3973 C CA . SER A 1 476 ? -2.463 7.960 11.245 1.00 95.00 476 SER A CA 1
ATOM 3974 C C . SER A 1 476 ? -1.262 8.622 10.576 1.00 95.00 476 SER A C 1
ATOM 3976 O O . SER A 1 476 ? -0.806 8.150 9.539 1.00 95.00 476 SER A O 1
ATOM 3978 N N . PHE A 1 477 ? -0.738 9.702 11.156 1.00 92.88 477 PHE A N 1
ATOM 3979 C CA . PHE A 1 477 ? 0.463 10.377 10.658 1.00 92.88 477 PHE A CA 1
ATOM 3980 C C . PHE A 1 477 ? 1.730 9.601 11.045 1.00 92.88 477 PHE A C 1
ATOM 3982 O O . PHE A 1 477 ? 1.895 9.236 12.206 1.00 92.88 477 PHE A O 1
ATOM 3989 N N . THR A 1 478 ? 2.665 9.411 10.109 1.00 90.75 478 THR A N 1
ATOM 3990 C CA . THR A 1 478 ? 3.895 8.634 10.358 1.00 90.75 478 THR A CA 1
ATOM 3991 C C . THR A 1 478 ? 5.018 9.423 11.033 1.00 90.75 478 THR A C 1
ATOM 3993 O O . THR A 1 478 ? 6.039 8.844 11.400 1.00 90.75 478 THR A O 1
ATOM 3996 N N . GLY A 1 479 ? 4.885 10.748 11.154 1.00 88.44 479 GLY A N 1
ATOM 3997 C CA . GLY A 1 479 ? 5.942 11.617 11.681 1.00 88.44 479 GLY A CA 1
ATOM 3998 C C . GLY A 1 479 ? 6.891 12.204 10.627 1.00 88.44 479 GLY A C 1
ATOM 3999 O O . GLY A 1 479 ? 7.817 12.919 10.999 1.00 88.44 479 GLY A O 1
ATOM 4000 N N . HIS A 1 480 ? 6.690 11.945 9.329 1.00 90.19 480 HIS A N 1
ATOM 4001 C CA . HIS A 1 480 ? 7.574 12.435 8.259 1.00 90.19 480 HIS A CA 1
ATOM 4002 C C . HIS A 1 480 ? 6.835 12.721 6.937 1.00 90.19 480 HIS A C 1
ATOM 4004 O O . HIS A 1 480 ? 5.654 12.418 6.785 1.00 90.19 480 HIS A O 1
ATOM 4010 N N . GLY A 1 481 ? 7.525 13.323 5.963 1.00 91.75 481 GLY A N 1
ATOM 4011 C CA . GLY A 1 481 ? 6.990 13.587 4.620 1.00 91.75 481 GLY A CA 1
ATOM 4012 C C . GLY A 1 481 ? 6.899 12.352 3.718 1.00 91.75 481 GLY A C 1
ATOM 4013 O O . GLY A 1 481 ? 7.475 11.305 4.025 1.00 91.75 481 GLY A O 1
ATOM 4014 N N . ILE A 1 482 ? 6.209 12.492 2.581 1.00 94.75 482 ILE A N 1
ATOM 4015 C CA . ILE A 1 482 ? 6.070 11.428 1.570 1.00 94.75 482 ILE A CA 1
ATOM 4016 C C . ILE A 1 482 ? 7.407 11.132 0.879 1.00 94.75 482 ILE A C 1
ATOM 4018 O O . ILE A 1 482 ? 7.842 9.980 0.802 1.00 94.75 482 ILE A O 1
ATOM 4022 N N . LEU A 1 483 ? 8.073 12.173 0.383 1.00 92.69 483 LEU A N 1
ATOM 4023 C CA . LEU A 1 483 ? 9.238 12.060 -0.495 1.00 92.69 483 LEU A CA 1
ATOM 4024 C C . LEU A 1 483 ? 10.471 11.364 0.146 1.00 92.69 483 LEU A C 1
ATOM 4026 O O . LEU A 1 483 ? 11.070 10.515 -0.524 1.00 92.69 483 LEU A O 1
ATOM 4030 N N . PRO A 1 484 ? 10.812 11.585 1.435 1.00 92.00 484 PRO A N 1
ATOM 4031 C CA . PRO A 1 484 ? 11.944 10.912 2.094 1.00 92.00 484 PRO A CA 1
ATOM 4032 C C . PRO A 1 484 ? 11.755 9.407 2.310 1.00 92.00 484 PRO A C 1
ATOM 4034 O O . PRO A 1 484 ? 12.726 8.679 2.532 1.00 92.00 484 PRO A O 1
ATOM 4037 N N . ALA A 1 485 ? 10.511 8.934 2.249 1.00 93.88 485 ALA A N 1
ATOM 4038 C CA . ALA A 1 485 ? 10.137 7.541 2.458 1.00 93.88 485 ALA A CA 1
ATOM 4039 C C . ALA A 1 485 ? 9.623 6.866 1.175 1.00 93.88 485 ALA A C 1
ATOM 4041 O O . ALA A 1 485 ? 8.935 5.850 1.248 1.00 93.88 485 ALA A O 1
ATOM 4042 N N . THR A 1 486 ? 9.916 7.438 0.005 1.00 95.69 486 THR A N 1
ATOM 4043 C CA . THR A 1 486 ? 9.434 6.954 -1.294 1.00 95.69 486 THR A CA 1
ATOM 4044 C C . THR A 1 486 ? 10.601 6.766 -2.259 1.00 95.69 486 THR A C 1
ATOM 4046 O O . THR A 1 486 ? 11.329 7.717 -2.554 1.00 95.69 486 THR A O 1
ATOM 4049 N N . ASN A 1 487 ? 10.771 5.551 -2.794 1.00 94.62 487 ASN A N 1
ATOM 4050 C CA . ASN A 1 487 ? 11.792 5.288 -3.809 1.00 94.62 487 ASN A CA 1
ATOM 4051 C C . ASN A 1 487 ? 11.460 6.034 -5.112 1.00 94.62 487 ASN A C 1
ATOM 4053 O O . ASN A 1 487 ? 10.367 5.899 -5.664 1.00 94.62 487 ASN A O 1
ATOM 4057 N N . LYS A 1 488 ? 12.443 6.765 -5.656 1.00 93.19 488 LYS A N 1
ATOM 4058 C CA . LYS A 1 488 ? 12.314 7.524 -6.911 1.00 93.19 488 LYS A CA 1
ATOM 4059 C C . LYS A 1 488 ? 11.877 6.691 -8.121 1.00 93.19 488 LYS A C 1
ATOM 4061 O O . LYS A 1 488 ? 11.370 7.246 -9.090 1.00 93.19 488 LYS A O 1
ATOM 4066 N N . GLY A 1 489 ? 12.086 5.375 -8.082 1.00 94.00 489 GLY A N 1
ATOM 4067 C CA . GLY A 1 489 ? 11.658 4.450 -9.125 1.00 94.00 489 GLY A CA 1
ATOM 4068 C C . GLY A 1 489 ? 10.143 4.431 -9.343 1.00 94.00 489 GLY A C 1
ATOM 4069 O O . GLY A 1 489 ? 9.732 4.269 -10.489 1.00 94.00 489 GLY A O 1
ATOM 4070 N N . ILE A 1 490 ? 9.331 4.708 -8.310 1.00 95.94 490 ILE A N 1
ATOM 4071 C CA . ILE A 1 490 ? 7.868 4.822 -8.456 1.00 95.94 490 ILE A CA 1
ATOM 4072 C C . ILE A 1 490 ? 7.509 5.904 -9.467 1.00 95.94 490 ILE A C 1
ATOM 4074 O O . ILE A 1 490 ? 6.631 5.695 -10.298 1.00 95.94 490 ILE A O 1
ATOM 4078 N N . PHE A 1 491 ? 8.218 7.037 -9.453 1.00 96.06 491 PHE A N 1
ATOM 4079 C CA . PHE A 1 491 ? 7.910 8.183 -10.312 1.00 96.06 491 PHE A CA 1
ATOM 4080 C C . PHE A 1 491 ? 8.128 7.909 -11.804 1.00 96.06 491 PHE A C 1
ATOM 4082 O O . PHE A 1 491 ? 7.692 8.700 -12.635 1.00 96.06 491 PHE A O 1
ATOM 4089 N N . LYS A 1 492 ? 8.760 6.780 -12.159 1.00 95.88 492 LYS A N 1
ATOM 4090 C CA . LYS A 1 492 ? 8.784 6.299 -13.544 1.00 95.88 492 LYS A CA 1
ATOM 4091 C C . LYS A 1 492 ? 7.404 5.843 -14.008 1.00 95.88 492 LYS A C 1
ATOM 4093 O O . LYS A 1 492 ? 7.102 6.032 -15.174 1.00 95.88 492 LYS A O 1
ATOM 4098 N N . TYR A 1 493 ? 6.597 5.251 -13.129 1.00 98.44 493 TYR A N 1
ATOM 4099 C CA . TYR A 1 493 ? 5.248 4.759 -13.429 1.00 98.44 493 TYR A CA 1
ATOM 4100 C C . TYR A 1 493 ? 4.168 5.749 -12.988 1.00 98.44 493 TYR A C 1
ATOM 4102 O O . TYR A 1 493 ? 3.237 6.011 -13.736 1.00 98.44 493 TYR A O 1
ATOM 4110 N N . ILE A 1 494 ? 4.320 6.336 -11.800 1.00 98.44 494 ILE A N 1
ATOM 4111 C CA . ILE A 1 494 ? 3.393 7.303 -11.202 1.00 98.44 494 ILE A CA 1
ATOM 4112 C C . ILE A 1 494 ? 4.156 8.617 -10.987 1.00 98.44 494 ILE A C 1
ATOM 4114 O O . ILE A 1 494 ? 4.575 8.912 -9.863 1.00 98.44 494 ILE A O 1
ATOM 4118 N N . PRO A 1 495 ? 4.435 9.395 -12.049 1.00 97.38 495 PRO A N 1
ATOM 4119 C CA . PRO A 1 495 ? 5.107 10.683 -11.922 1.00 97.38 495 PRO A CA 1
ATOM 4120 C C . PRO A 1 495 ? 4.342 11.640 -11.006 1.00 97.38 495 PRO A C 1
ATOM 4122 O O . PRO A 1 495 ? 3.136 11.525 -10.792 1.00 97.38 495 PRO A O 1
ATOM 4125 N N . THR A 1 496 ? 5.068 12.612 -10.467 1.00 95.19 496 THR A N 1
ATOM 4126 C CA . THR A 1 496 ? 4.551 13.611 -9.531 1.00 95.19 496 THR A CA 1
ATOM 4127 C C . THR A 1 496 ? 5.276 14.941 -9.733 1.00 95.19 496 THR A C 1
ATOM 4129 O O . THR A 1 496 ? 6.341 14.988 -10.355 1.00 95.19 496 THR A O 1
ATOM 4132 N N . ASN A 1 497 ? 4.731 16.024 -9.181 1.00 91.88 497 ASN A N 1
ATOM 4133 C CA . ASN A 1 497 ? 5.457 17.281 -9.065 1.00 91.88 497 ASN A CA 1
ATOM 4134 C C . ASN A 1 497 ? 6.331 17.234 -7.800 1.00 91.88 497 ASN A C 1
ATOM 4136 O O . ASN A 1 497 ? 5.839 17.429 -6.689 1.00 91.88 497 ASN A O 1
ATOM 4140 N N . ILE A 1 498 ? 7.628 16.961 -7.982 1.00 90.31 498 ILE A N 1
ATOM 4141 C CA . ILE A 1 498 ? 8.589 16.756 -6.884 1.00 90.31 498 ILE A CA 1
ATOM 4142 C C . ILE A 1 498 ? 8.665 17.972 -5.951 1.00 90.31 498 ILE A C 1
ATOM 4144 O O . ILE A 1 498 ? 8.752 17.807 -4.737 1.00 90.31 498 ILE A O 1
ATOM 4148 N N . THR A 1 499 ? 8.575 19.188 -6.496 1.00 88.00 499 THR A N 1
ATOM 4149 C CA . THR A 1 499 ? 8.581 20.415 -5.692 1.00 88.00 499 THR A CA 1
ATOM 4150 C C . THR A 1 499 ? 7.345 20.498 -4.803 1.00 88.00 499 THR A C 1
ATOM 4152 O O . THR A 1 499 ? 7.472 20.782 -3.617 1.00 88.00 499 THR A O 1
ATOM 4155 N N . LEU A 1 500 ? 6.154 20.212 -5.342 1.00 90.19 500 LEU A N 1
ATOM 4156 C CA . LEU A 1 500 ? 4.909 20.287 -4.573 1.00 90.19 500 LEU A CA 1
ATOM 4157 C C . LEU A 1 500 ? 4.811 19.169 -3.528 1.00 90.19 500 LEU A C 1
ATOM 4159 O O . LEU A 1 500 ? 4.510 19.451 -2.367 1.00 90.19 500 LEU A O 1
ATOM 4163 N N . ILE A 1 501 ? 5.125 17.921 -3.897 1.00 90.94 501 ILE A N 1
ATOM 4164 C CA . ILE A 1 501 ? 5.088 16.778 -2.967 1.00 90.94 501 ILE A CA 1
ATOM 4165 C C . ILE A 1 501 ? 6.190 16.844 -1.896 1.00 90.94 501 ILE A C 1
ATOM 4167 O O . ILE A 1 501 ? 6.057 16.230 -0.842 1.00 90.94 501 ILE A O 1
ATOM 4171 N N . GLY A 1 502 ? 7.266 17.596 -2.144 1.00 88.44 502 GLY A N 1
ATOM 4172 C CA . GLY A 1 502 ? 8.342 17.850 -1.184 1.00 88.44 502 GLY A CA 1
ATOM 4173 C C . GLY A 1 502 ? 8.005 18.900 -0.118 1.00 88.44 502 GLY A C 1
ATOM 4174 O O . GLY A 1 502 ? 8.822 19.170 0.757 1.00 88.44 502 GLY A O 1
ATOM 4175 N N . THR A 1 503 ? 6.819 19.516 -0.165 1.00 87.62 503 THR A N 1
ATOM 4176 C CA . THR A 1 503 ? 6.390 20.504 0.839 1.00 87.62 503 THR A CA 1
ATOM 4177 C C . THR A 1 503 ? 5.897 19.847 2.134 1.00 87.62 503 THR A C 1
ATOM 4179 O O . THR A 1 503 ? 5.432 18.707 2.151 1.00 87.62 503 THR A O 1
ATOM 4182 N N . ASN A 1 504 ? 5.901 20.600 3.238 1.00 85.69 504 ASN A N 1
ATOM 4183 C CA . ASN A 1 504 ? 5.393 20.150 4.544 1.00 85.69 504 ASN A CA 1
ATOM 4184 C C . ASN A 1 504 ? 3.878 19.841 4.585 1.00 85.69 504 ASN A C 1
ATOM 4186 O O . ASN A 1 504 ? 3.399 19.268 5.566 1.00 85.69 504 ASN A O 1
ATOM 4190 N N . LYS A 1 505 ? 3.129 20.176 3.526 1.00 88.88 505 LYS A N 1
ATOM 4191 C CA . LYS A 1 505 ? 1.722 19.783 3.333 1.00 88.88 505 LYS A CA 1
ATOM 4192 C C . LYS A 1 505 ? 1.567 18.306 2.981 1.00 88.88 505 LYS A C 1
ATOM 4194 O O . LYS A 1 505 ? 0.505 17.725 3.197 1.00 88.88 505 LYS A O 1
ATOM 4199 N N . ASN A 1 506 ? 2.629 17.679 2.482 1.00 92.75 506 ASN A N 1
ATOM 4200 C CA . ASN A 1 506 ? 2.657 16.289 2.038 1.00 92.75 506 ASN A CA 1
ATOM 4201 C C . ASN A 1 506 ? 3.304 15.400 3.098 1.00 92.75 506 ASN A C 1
ATOM 4203 O O . ASN A 1 506 ? 4.362 14.792 2.915 1.00 92.75 506 ASN A O 1
ATOM 4207 N N . LYS A 1 507 ? 2.632 15.357 4.246 1.00 93.12 507 LYS A N 1
ATOM 4208 C CA . LYS A 1 507 ? 2.882 14.406 5.327 1.00 93.12 507 LYS A CA 1
ATOM 4209 C C . LYS A 1 507 ? 2.508 12.998 4.863 1.00 93.12 507 LYS A C 1
ATOM 4211 O O . LYS A 1 507 ? 1.474 12.825 4.226 1.00 93.12 507 LYS A O 1
ATOM 4216 N N . MET A 1 508 ? 3.331 12.005 5.191 1.00 94.81 508 MET A N 1
ATOM 4217 C CA . MET A 1 508 ? 3.001 10.605 4.939 1.00 94.81 508 MET A CA 1
ATOM 4218 C C . MET A 1 508 ? 2.088 10.080 6.047 1.00 94.81 508 MET A C 1
ATOM 4220 O O . MET A 1 508 ? 2.345 10.282 7.234 1.00 94.81 508 MET A O 1
ATOM 4224 N N . TYR A 1 509 ? 1.026 9.391 5.651 1.00 97.06 509 TYR A N 1
ATOM 4225 C CA . TYR A 1 509 ? 0.112 8.707 6.557 1.00 97.06 509 TYR A CA 1
ATOM 4226 C C . TYR A 1 509 ? 0.218 7.194 6.388 1.00 97.06 509 TYR A C 1
ATOM 4228 O O . TYR A 1 509 ? 0.574 6.703 5.315 1.00 97.06 509 TYR A O 1
ATOM 4236 N N . GLU A 1 510 ? -0.067 6.452 7.454 1.00 97.00 510 GLU A N 1
ATOM 4237 C CA . GLU A 1 510 ? -0.034 4.994 7.437 1.00 97.00 510 GLU A CA 1
ATOM 4238 C C . GLU A 1 510 ? -1.110 4.426 6.509 1.00 97.00 510 GLU A C 1
ATOM 4240 O O . GLU A 1 510 ? -2.258 4.866 6.532 1.00 97.00 510 GLU A O 1
ATOM 4245 N N . ALA A 1 511 ? -0.742 3.411 5.726 1.00 97.88 511 ALA A N 1
ATOM 4246 C CA . ALA A 1 511 ? -1.670 2.662 4.872 1.00 97.88 511 ALA A CA 1
ATOM 4247 C C . ALA A 1 511 ? -2.307 1.462 5.595 1.00 97.88 511 ALA A C 1
ATOM 4249 O O . ALA A 1 511 ? -2.913 0.599 4.965 1.00 97.88 511 ALA A O 1
ATOM 4250 N N . GLY A 1 512 ? -2.132 1.379 6.914 1.00 97.06 512 GLY A N 1
ATOM 4251 C CA . GLY A 1 512 ? -2.678 0.308 7.742 1.00 97.06 512 GLY A CA 1
ATOM 4252 C C . GLY A 1 512 ? -4.074 0.582 8.289 1.00 97.06 512 GLY A C 1
ATOM 4253 O O . GLY A 1 512 ? -4.682 -0.319 8.843 1.00 97.06 512 GLY A O 1
ATOM 4254 N N . PHE A 1 513 ? -4.607 1.799 8.155 1.00 98.44 513 PHE A N 1
ATOM 4255 C CA . PHE A 1 513 ? -5.972 2.104 8.577 1.00 98.44 513 PHE A CA 1
ATOM 4256 C C . PHE A 1 513 ? -6.616 3.094 7.616 1.00 98.44 513 PHE A C 1
ATOM 4258 O O . PHE A 1 513 ? -6.110 4.207 7.447 1.00 98.44 513 PHE A O 1
ATOM 4265 N N . ILE A 1 514 ? -7.691 2.666 6.958 1.00 98.69 514 ILE A N 1
ATOM 4266 C CA . ILE A 1 514 ? -8.249 3.341 5.784 1.00 98.69 514 ILE A CA 1
ATOM 4267 C C . ILE A 1 514 ? -9.770 3.261 5.816 1.00 98.69 514 ILE A C 1
ATOM 4269 O O . ILE A 1 514 ? -10.316 2.179 6.007 1.00 98.69 514 ILE A O 1
ATOM 4273 N N . PHE A 1 515 ? -10.440 4.373 5.524 1.00 98.69 515 PHE A N 1
ATOM 4274 C CA . PHE A 1 515 ? -11.844 4.385 5.119 1.00 98.69 515 PHE A CA 1
ATOM 4275 C C . PHE A 1 515 ? -11.942 4.736 3.640 1.00 98.69 515 PHE A C 1
ATOM 4277 O O . PHE A 1 515 ? -11.443 5.783 3.225 1.00 98.69 515 PHE A O 1
ATOM 4284 N N . ALA A 1 516 ? -12.584 3.890 2.839 1.00 98.69 516 ALA A N 1
ATOM 4285 C CA . ALA A 1 516 ? -12.707 4.125 1.407 1.00 98.69 516 ALA A CA 1
ATOM 4286 C C . ALA A 1 516 ? -14.115 3.834 0.887 1.00 98.69 516 ALA A C 1
ATOM 4288 O O . ALA A 1 516 ? -14.729 2.835 1.251 1.00 98.69 516 ALA A O 1
ATOM 4289 N N . ILE A 1 517 ? -14.597 4.686 -0.017 1.00 98.31 517 ILE A N 1
ATOM 4290 C CA . ILE A 1 517 ? -15.818 4.482 -0.805 1.00 98.31 517 ILE A CA 1
ATOM 4291 C C . ILE A 1 517 ? -15.437 4.462 -2.287 1.00 98.31 517 ILE A C 1
ATOM 4293 O O . ILE A 1 517 ? -14.704 5.344 -2.744 1.00 98.31 517 ILE A O 1
ATOM 4297 N N . LYS A 1 518 ? -15.954 3.489 -3.049 1.00 97.31 518 LYS A N 1
ATOM 4298 C CA . LYS A 1 518 ? -15.766 3.308 -4.500 1.00 97.31 518 LYS A CA 1
ATOM 4299 C C . LYS A 1 518 ? -16.576 4.340 -5.287 1.00 97.31 518 LYS A C 1
ATOM 4301 O O . LYS A 1 518 ? -17.448 4.005 -6.083 1.00 97.31 518 LYS A O 1
ATOM 4306 N N . THR A 1 519 ? -16.316 5.616 -5.053 1.00 96.06 519 THR A N 1
ATOM 4307 C CA . THR A 1 519 ? -16.773 6.699 -5.926 1.00 96.06 519 THR A CA 1
ATOM 4308 C C . THR A 1 519 ? -15.995 6.680 -7.242 1.00 96.06 519 THR A C 1
ATOM 4310 O O . THR A 1 519 ? -14.986 5.974 -7.380 1.00 96.06 519 THR A O 1
ATOM 4313 N N . LYS A 1 520 ? -16.445 7.475 -8.220 1.00 95.00 520 LYS A N 1
ATOM 4314 C CA . LYS A 1 520 ? -15.746 7.615 -9.503 1.00 95.00 520 LYS A CA 1
ATOM 4315 C C . LYS A 1 520 ? -14.292 8.053 -9.299 1.00 95.00 520 LYS A C 1
ATOM 4317 O O . LYS A 1 520 ? -13.398 7.372 -9.782 1.00 95.00 520 LYS A O 1
ATOM 4322 N N . ASP A 1 521 ? -14.055 9.108 -8.516 1.00 94.44 521 ASP A N 1
ATOM 4323 C CA . ASP A 1 521 ? -12.705 9.624 -8.257 1.00 94.44 521 ASP A CA 1
ATOM 4324 C C . ASP A 1 521 ? -11.824 8.629 -7.486 1.00 94.44 521 ASP A C 1
ATOM 4326 O O . ASP A 1 521 ? -10.689 8.393 -7.894 1.00 94.44 521 ASP A O 1
ATOM 4330 N N . THR A 1 522 ? -12.346 7.950 -6.453 1.00 97.38 522 THR A N 1
ATOM 4331 C CA . THR A 1 522 ? -11.595 6.868 -5.788 1.00 97.38 522 THR A CA 1
ATOM 4332 C C . THR A 1 522 ? -11.202 5.777 -6.788 1.00 97.38 522 THR A C 1
ATOM 4334 O O . THR A 1 522 ? -10.081 5.280 -6.741 1.00 97.38 522 THR A O 1
ATOM 4337 N N . SER A 1 523 ? -12.089 5.401 -7.711 1.00 97.50 523 SER A N 1
ATOM 4338 C CA . SER A 1 523 ? -11.829 4.314 -8.665 1.00 97.50 523 SER A CA 1
ATOM 4339 C C . SER A 1 523 ? -10.806 4.709 -9.732 1.00 97.50 523 SER A C 1
ATOM 4341 O O . SER A 1 523 ? -9.853 3.968 -9.977 1.00 97.50 523 SER A O 1
ATOM 4343 N N . THR A 1 524 ? -10.978 5.881 -10.352 1.00 95.56 524 THR A N 1
ATOM 4344 C CA . THR A 1 524 ? -10.194 6.303 -11.523 1.00 95.56 524 THR A CA 1
ATOM 4345 C C . THR A 1 524 ? -8.884 7.000 -11.171 1.00 95.56 524 THR A C 1
ATOM 4347 O O . THR A 1 524 ? -7.926 6.903 -11.935 1.00 95.56 524 THR A O 1
ATOM 4350 N N . GLU A 1 525 ? -8.823 7.712 -10.042 1.00 96.06 525 GLU A N 1
ATOM 4351 C CA . GLU A 1 525 ? -7.647 8.503 -9.646 1.00 96.06 525 GLU A CA 1
ATOM 4352 C C . GLU A 1 525 ? -6.753 7.758 -8.647 1.00 96.06 525 GLU A C 1
ATOM 4354 O O . GLU A 1 525 ? -5.555 8.027 -8.597 1.00 96.06 525 GLU A O 1
ATOM 4359 N N . ILE A 1 526 ? -7.307 6.814 -7.873 1.00 98.62 526 ILE A N 1
ATOM 4360 C CA . ILE A 1 526 ? -6.592 6.142 -6.777 1.00 98.62 526 ILE A CA 1
ATOM 4361 C C . ILE A 1 526 ? -6.502 4.629 -7.002 1.00 98.62 526 ILE A C 1
ATOM 4363 O O . ILE A 1 526 ? -5.412 4.100 -7.215 1.00 98.62 526 ILE A O 1
ATOM 4367 N N . LEU A 1 527 ? -7.633 3.919 -6.974 1.00 98.62 527 LEU A N 1
ATOM 4368 C CA . LEU A 1 527 ? -7.669 2.459 -6.867 1.00 98.62 527 LEU A CA 1
ATOM 4369 C C . LEU A 1 527 ? -7.099 1.755 -8.102 1.00 98.62 527 LEU A C 1
ATOM 4371 O O . LEU A 1 527 ? -6.310 0.826 -7.944 1.00 98.62 527 LEU A O 1
ATOM 4375 N N . LYS A 1 528 ? -7.423 2.240 -9.313 1.00 98.62 528 LYS A N 1
ATOM 4376 C CA . LYS A 1 528 ? -6.841 1.766 -10.585 1.00 98.62 528 LYS A CA 1
ATOM 4377 C C . LYS A 1 528 ? -5.317 1.709 -10.514 1.00 98.62 528 LYS A C 1
ATOM 4379 O O . LYS A 1 528 ? -4.709 0.677 -10.776 1.00 98.62 528 LYS A O 1
ATOM 4384 N N . TRP A 1 529 ? -4.696 2.822 -10.147 1.00 98.88 529 TRP A N 1
ATOM 4385 C CA . TRP A 1 529 ? -3.243 2.955 -10.177 1.00 98.88 529 TRP A CA 1
ATOM 4386 C C . TRP A 1 529 ? -2.572 2.275 -8.990 1.00 98.88 529 TRP A C 1
ATOM 4388 O O . TRP A 1 529 ? -1.452 1.787 -9.125 1.00 98.88 529 TRP A O 1
ATOM 4398 N N . TYR A 1 530 ? -3.263 2.195 -7.851 1.00 98.88 530 TYR A N 1
ATOM 4399 C CA . TYR A 1 530 ? -2.774 1.456 -6.696 1.00 98.88 530 TYR A CA 1
ATOM 4400 C C . TYR A 1 530 ? -2.697 -0.047 -6.992 1.00 98.88 530 TYR A C 1
ATOM 4402 O O . TYR A 1 530 ? -1.666 -0.664 -6.728 1.00 98.88 530 TYR A O 1
ATOM 4410 N N . LEU A 1 531 ? -3.738 -0.594 -7.635 1.00 98.88 531 LEU A N 1
ATOM 4411 C CA . LEU A 1 531 ? -3.771 -1.970 -8.132 1.00 98.88 531 LEU A CA 1
ATOM 4412 C C . LEU A 1 531 ? -2.699 -2.215 -9.205 1.00 98.88 531 LEU A C 1
ATOM 4414 O O . LEU A 1 531 ? -1.922 -3.154 -9.100 1.00 98.88 531 LEU A O 1
ATOM 4418 N N . LEU A 1 532 ? -2.604 -1.366 -10.231 1.00 98.88 532 LEU A N 1
ATOM 4419 C CA . LEU A 1 532 ? -1.605 -1.564 -11.290 1.00 98.88 532 LEU A CA 1
ATOM 4420 C C . LEU A 1 532 ? -0.169 -1.514 -10.756 1.00 98.88 532 LEU A C 1
ATOM 4422 O O . LEU A 1 532 ? 0.672 -2.310 -11.169 1.00 98.88 532 LEU A O 1
ATOM 4426 N N . CYS A 1 533 ? 0.113 -0.615 -9.809 1.00 98.88 533 CYS A N 1
ATOM 4427 C CA . CYS A 1 533 ? 1.442 -0.524 -9.221 1.00 98.88 533 CYS A CA 1
ATOM 4428 C C . CYS A 1 533 ? 1.802 -1.765 -8.405 1.00 98.88 533 CYS A C 1
ATOM 4430 O O . CYS A 1 533 ? 2.942 -2.212 -8.485 1.00 98.88 533 CYS A O 1
ATOM 4432 N N . SER A 1 534 ? 0.857 -2.353 -7.664 1.00 98.69 534 SER A N 1
ATOM 4433 C CA . SER A 1 534 ? 1.117 -3.582 -6.908 1.00 98.69 534 SER A CA 1
ATOM 4434 C C . SER A 1 534 ? 1.332 -4.806 -7.784 1.00 98.69 534 SER A C 1
ATOM 4436 O O . SER A 1 534 ? 2.103 -5.685 -7.404 1.00 98.69 534 SER A O 1
ATOM 4438 N N . LEU A 1 535 ? 0.726 -4.839 -8.970 1.00 98.75 535 LEU A N 1
ATOM 4439 C CA . LEU A 1 535 ? 0.910 -5.898 -9.962 1.00 98.75 535 LEU A CA 1
ATOM 4440 C C . LEU A 1 535 ? 2.208 -5.744 -10.780 1.00 98.75 535 LEU A C 1
ATOM 4442 O O . LEU A 1 535 ? 2.633 -6.687 -11.440 1.00 98.75 535 LEU A O 1
ATOM 4446 N N . GLU A 1 536 ? 2.885 -4.598 -10.717 1.00 98.50 536 GLU A N 1
ATOM 4447 C CA . GLU A 1 536 ? 4.146 -4.342 -11.420 1.00 98.50 536 GLU A CA 1
ATOM 4448 C C . GLU A 1 536 ? 5.304 -4.230 -10.420 1.00 98.50 536 GLU A C 1
ATOM 4450 O O . GLU A 1 536 ? 5.439 -3.227 -9.715 1.00 98.50 536 GLU A O 1
ATOM 4455 N N . LYS A 1 537 ? 6.178 -5.245 -10.374 1.00 97.81 537 LYS A N 1
ATOM 4456 C CA . LYS A 1 537 ? 7.256 -5.352 -9.370 1.00 97.81 537 LYS A CA 1
ATOM 4457 C C . LYS A 1 537 ? 8.104 -4.084 -9.280 1.00 97.81 537 LYS A C 1
ATOM 4459 O O . LYS A 1 537 ? 8.361 -3.584 -8.189 1.00 97.81 537 LYS A O 1
ATOM 4464 N N . ASP A 1 538 ? 8.493 -3.543 -10.432 1.00 96.69 538 ASP A N 1
ATOM 4465 C CA . ASP A 1 538 ? 9.343 -2.355 -10.516 1.00 96.69 538 ASP A CA 1
ATOM 4466 C C . ASP A 1 538 ? 8.618 -1.055 -10.118 1.00 96.69 538 ASP A C 1
ATOM 4468 O O . ASP A 1 538 ? 9.285 -0.034 -9.930 1.00 96.69 538 ASP A O 1
ATOM 4472 N N . CYS A 1 539 ? 7.283 -1.068 -10.001 1.00 98.56 539 CYS A N 1
ATOM 4473 C CA . CYS A 1 539 ? 6.499 0.040 -9.460 1.00 98.56 539 CYS A CA 1
ATOM 4474 C C . CYS A 1 539 ? 6.371 -0.068 -7.939 1.00 98.56 539 CYS A C 1
ATOM 4476 O O . CYS A 1 539 ? 6.808 0.841 -7.237 1.00 98.56 539 CYS A O 1
ATOM 4478 N N . ILE A 1 540 ? 5.820 -1.170 -7.414 1.00 98.38 540 ILE A N 1
ATOM 4479 C CA . ILE A 1 540 ? 5.597 -1.319 -5.965 1.00 98.38 540 ILE A CA 1
ATOM 4480 C C . ILE A 1 540 ? 6.899 -1.439 -5.178 1.00 98.38 540 ILE A C 1
ATOM 4482 O O . ILE A 1 540 ? 7.010 -0.894 -4.080 1.00 98.38 540 ILE A O 1
ATOM 4486 N N . ALA A 1 541 ? 7.904 -2.099 -5.752 1.00 97.06 541 ALA A N 1
ATOM 4487 C CA . ALA A 1 541 ? 9.195 -2.363 -5.135 1.00 97.06 541 ALA A CA 1
ATOM 4488 C C . ALA A 1 541 ? 10.340 -2.084 -6.125 1.00 97.06 541 ALA A C 1
ATOM 4490 O O . ALA A 1 541 ? 11.042 -3.013 -6.537 1.00 97.06 541 ALA A O 1
ATOM 4491 N N . PRO A 1 542 ? 10.571 -0.811 -6.510 1.00 95.38 542 PRO A N 1
ATOM 4492 C CA . PRO A 1 542 ? 11.623 -0.487 -7.463 1.00 95.38 542 PRO A CA 1
ATOM 4493 C C . PRO A 1 542 ? 12.998 -0.961 -6.970 1.00 95.38 542 PRO A C 1
ATOM 4495 O O . PRO A 1 542 ? 13.204 -1.074 -5.754 1.00 95.38 542 PRO A O 1
ATOM 4498 N N . PRO A 1 543 ? 13.985 -1.153 -7.863 1.00 90.19 543 PRO A N 1
ATOM 4499 C CA . PRO A 1 543 ? 15.343 -1.485 -7.450 1.00 90.19 543 PRO A CA 1
ATOM 4500 C C . PRO A 1 543 ? 15.872 -0.529 -6.366 1.00 90.19 543 PRO A C 1
ATOM 4502 O O . PRO A 1 543 ? 15.637 0.682 -6.408 1.00 90.19 543 PRO A O 1
ATOM 4505 N N . ASN A 1 544 ? 16.606 -1.083 -5.404 1.00 86.50 544 ASN A N 1
ATOM 4506 C CA . ASN A 1 544 ? 17.178 -0.445 -4.207 1.00 86.50 544 ASN A CA 1
ATOM 4507 C C . ASN A 1 544 ? 16.174 -0.089 -3.108 1.00 86.50 544 ASN A C 1
ATOM 4509 O O . ASN A 1 544 ? 16.547 0.604 -2.160 1.00 86.50 544 ASN A O 1
ATOM 4513 N N . SER A 1 545 ? 14.931 -0.567 -3.202 1.00 92.00 545 SER A N 1
ATOM 4514 C CA . SER A 1 545 ? 13.946 -0.364 -2.142 1.00 92.00 545 SER A CA 1
ATOM 4515 C C . SER A 1 545 ? 14.334 -1.113 -0.873 1.00 92.00 545 SER A C 1
ATOM 4517 O O . SER A 1 545 ? 14.641 -2.302 -0.903 1.00 92.00 545 SER A O 1
ATOM 4519 N N . ARG A 1 546 ? 14.305 -0.403 0.251 1.00 92.25 546 ARG A N 1
ATOM 4520 C CA . ARG A 1 546 ? 14.512 -0.943 1.595 1.00 92.25 546 ARG A CA 1
ATOM 4521 C C . ARG A 1 546 ? 13.589 -0.232 2.572 1.00 92.25 546 ARG A C 1
ATOM 4523 O O . ARG A 1 546 ? 13.376 0.970 2.454 1.00 92.25 546 ARG A O 1
ATOM 4530 N N . LEU A 1 547 ? 13.092 -0.941 3.579 1.00 86.31 547 LEU A N 1
ATOM 4531 C CA . LEU A 1 547 ? 12.223 -0.337 4.594 1.00 86.31 547 LEU A CA 1
ATOM 4532 C C . LEU A 1 547 ? 12.979 0.650 5.506 1.00 86.31 547 LEU A C 1
ATOM 4534 O O . LEU A 1 547 ? 12.391 1.584 6.046 1.00 86.31 547 LEU A O 1
ATOM 4538 N N . SER A 1 548 ? 14.280 0.416 5.701 1.00 84.19 548 SER A N 1
ATOM 4539 C CA . SER A 1 548 ? 15.162 1.129 6.630 1.00 84.19 548 SER A CA 1
ATOM 4540 C C . SER A 1 548 ? 16.629 0.969 6.184 1.00 84.19 548 SER A C 1
ATOM 4542 O O . SER A 1 548 ? 16.936 -0.014 5.503 1.00 84.19 548 SER A O 1
ATOM 4544 N N . PRO A 1 549 ? 17.553 1.890 6.526 1.00 84.44 549 PRO A N 1
ATOM 4545 C CA . PRO A 1 549 ? 17.335 3.162 7.220 1.00 84.44 549 PRO A CA 1
ATOM 4546 C C . PRO A 1 549 ? 16.700 4.224 6.320 1.00 84.44 549 PRO A C 1
ATOM 4548 O O . PRO A 1 549 ? 16.979 4.289 5.121 1.00 84.44 549 PRO A O 1
ATOM 4551 N N . CYS A 1 550 ? 15.894 5.090 6.934 1.00 82.38 550 CYS A N 1
ATOM 4552 C CA . CYS A 1 550 ? 15.313 6.279 6.318 1.00 82.38 550 CYS A CA 1
ATOM 4553 C C . CYS A 1 550 ? 15.889 7.533 6.979 1.00 82.38 550 CYS A C 1
ATOM 4555 O O . CYS A 1 550 ? 15.994 7.602 8.204 1.00 82.38 550 CYS A O 1
ATOM 4557 N N . ASN A 1 551 ? 16.275 8.529 6.182 1.00 78.44 551 ASN A N 1
ATOM 4558 C CA . ASN A 1 551 ? 16.825 9.774 6.709 1.00 78.44 551 ASN A CA 1
ATOM 4559 C C . ASN A 1 551 ? 15.729 10.840 6.823 1.00 78.44 551 ASN A C 1
ATOM 4561 O O . ASN A 1 551 ? 15.457 11.556 5.865 1.00 78.44 551 ASN A O 1
ATOM 4565 N N . PHE A 1 552 ? 15.129 10.951 8.009 1.00 79.06 552 PHE A N 1
ATOM 4566 C CA . PHE A 1 552 ? 14.109 11.963 8.321 1.00 79.06 552 PHE A CA 1
ATOM 4567 C C . PHE A 1 552 ? 14.656 13.172 9.095 1.00 79.06 552 PHE A C 1
ATOM 4569 O O . PHE A 1 552 ? 13.884 13.960 9.641 1.00 79.06 552 PHE A O 1
ATOM 4576 N N . ARG A 1 553 ? 15.986 13.317 9.208 1.00 65.56 553 ARG A N 1
ATOM 4577 C CA . ARG A 1 553 ? 16.596 14.368 10.040 1.00 65.56 553 ARG A CA 1
ATOM 4578 C C . ARG A 1 553 ? 16.133 15.765 9.603 1.00 65.56 553 ARG A C 1
ATOM 4580 O O . ARG A 1 553 ? 16.002 16.031 8.413 1.00 65.56 553 ARG A O 1
ATOM 4587 N N . ASN A 1 554 ? 15.961 16.661 10.577 1.00 59.44 554 ASN A N 1
ATOM 4588 C CA . ASN A 1 554 ? 15.606 18.080 10.415 1.00 59.44 554 ASN A CA 1
ATOM 4589 C C . ASN A 1 554 ? 14.254 18.356 9.724 1.00 59.44 554 ASN A C 1
ATOM 4591 O O . ASN A 1 554 ? 14.157 19.346 9.006 1.00 59.44 554 ASN A O 1
ATOM 4595 N N . ASN A 1 555 ? 13.226 17.513 9.905 1.00 61.22 555 ASN A N 1
ATOM 4596 C CA . ASN A 1 555 ? 11.908 17.700 9.268 1.00 61.22 555 ASN A CA 1
ATOM 4597 C C . ASN A 1 555 ? 12.001 17.922 7.747 1.00 61.22 555 ASN A C 1
ATOM 4599 O O . ASN A 1 555 ? 11.256 18.717 7.178 1.00 61.22 555 ASN A O 1
ATOM 4603 N N . ARG A 1 556 ? 12.953 17.265 7.080 1.00 69.38 556 ARG A N 1
ATOM 4604 C CA . ARG A 1 556 ? 13.196 17.468 5.651 1.00 69.38 556 ARG A CA 1
ATOM 4605 C C . ARG A 1 556 ? 12.146 16.720 4.839 1.00 69.38 556 ARG A C 1
ATOM 4607 O O . ARG A 1 556 ? 12.285 15.524 4.613 1.00 69.38 556 ARG A O 1
ATOM 4614 N N . TYR A 1 557 ? 11.081 17.416 4.452 1.00 79.94 557 TYR A N 1
ATOM 4615 C CA . TYR A 1 557 ? 10.010 16.899 3.589 1.00 79.94 557 TYR A CA 1
ATOM 4616 C C . TYR A 1 557 ? 10.440 16.772 2.120 1.00 79.94 557 TYR A C 1
ATOM 4618 O O . TYR A 1 557 ? 9.852 15.994 1.376 1.00 79.94 557 TYR A O 1
ATOM 4626 N N . ASP A 1 558 ? 11.473 17.506 1.719 1.00 82.50 558 ASP A N 1
ATOM 4627 C CA . ASP A 1 558 ? 11.915 17.748 0.344 1.00 82.50 558 ASP A CA 1
ATOM 4628 C C . ASP A 1 558 ? 13.044 16.818 -0.127 1.00 82.50 558 ASP A C 1
ATOM 4630 O O . ASP A 1 558 ? 13.341 16.748 -1.321 1.00 82.50 558 ASP A O 1
ATOM 4634 N N . ILE A 1 559 ? 13.670 16.067 0.783 1.00 81.94 559 ILE A N 1
ATOM 4635 C CA . ILE A 1 559 ? 14.729 15.125 0.414 1.00 81.94 559 ILE A CA 1
ATOM 4636 C C . ILE A 1 559 ? 14.134 13.888 -0.244 1.00 81.94 559 ILE A C 1
ATOM 4638 O O . ILE A 1 559 ? 13.407 13.117 0.379 1.00 81.94 559 ILE A O 1
ATOM 4642 N N 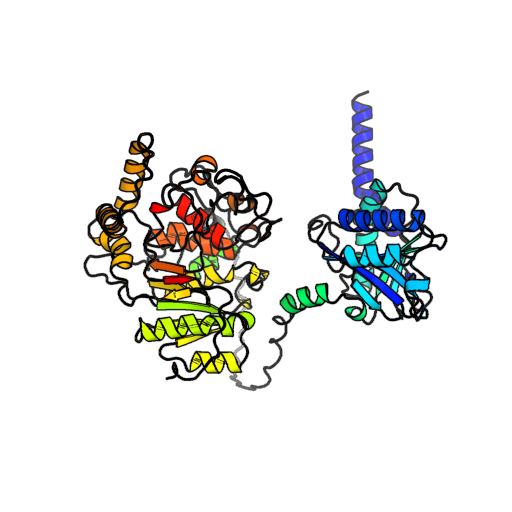. GLN A 1 560 ? 14.530 13.650 -1.491 1.00 83.94 560 GLN A N 1
ATOM 4643 C CA . GLN A 1 560 ? 14.236 12.407 -2.188 1.00 83.94 560 GLN A CA 1
ATOM 4644 C C . GLN A 1 560 ? 15.017 11.237 -1.592 1.00 83.94 560 GLN A C 1
ATOM 4646 O O . GLN A 1 560 ? 16.223 11.322 -1.357 1.00 83.94 560 GLN A O 1
ATOM 4651 N N . SER A 1 561 ? 14.315 10.129 -1.363 1.00 84.06 561 SER A N 1
ATOM 4652 C CA . SER A 1 561 ? 14.913 8.949 -0.756 1.00 84.06 561 SER A CA 1
ATOM 4653 C C . SER A 1 561 ? 15.936 8.258 -1.659 1.00 84.06 561 SER A C 1
ATOM 4655 O O . SER A 1 561 ? 15.661 7.971 -2.827 1.00 84.06 561 SER A O 1
ATOM 4657 N N . ASP A 1 562 ? 17.085 7.889 -1.088 1.00 79.25 562 ASP A N 1
ATOM 4658 C CA . ASP A 1 562 ? 18.109 7.054 -1.732 1.00 79.25 562 ASP A CA 1
ATOM 4659 C C . ASP A 1 562 ? 17.885 5.556 -1.438 1.00 79.25 562 ASP A C 1
ATOM 4661 O O . ASP A 1 562 ? 18.756 4.833 -0.945 1.00 79.25 562 ASP A O 1
ATOM 4665 N N . GLY A 1 563 ? 16.647 5.109 -1.658 1.00 80.50 563 GLY A N 1
ATOM 4666 C CA . GLY A 1 563 ? 16.218 3.715 -1.526 1.00 80.50 563 GLY A CA 1
ATOM 4667 C C . GLY A 1 563 ? 15.312 3.404 -0.333 1.00 80.50 563 GLY A C 1
ATOM 4668 O O . GLY A 1 563 ? 14.679 2.352 -0.350 1.00 80.50 563 GLY A O 1
ATOM 4669 N N . CYS A 1 564 ? 15.173 4.284 0.671 1.00 89.62 564 CYS A N 1
ATOM 4670 C CA . CYS A 1 564 ? 14.138 4.060 1.687 1.00 89.62 564 CYS A CA 1
ATOM 4671 C C . CYS A 1 564 ? 12.743 4.144 1.048 1.00 89.62 564 CYS A C 1
ATOM 4673 O O . CYS A 1 564 ? 12.418 5.075 0.309 1.00 89.62 564 CYS A O 1
ATOM 4675 N N . HIS A 1 565 ? 11.927 3.131 1.316 1.00 95.62 565 HIS A N 1
ATOM 4676 C CA . HIS A 1 565 ? 10.663 2.922 0.636 1.00 95.62 565 HIS A CA 1
ATOM 4677 C C . HIS A 1 565 ? 9.686 2.185 1.542 1.00 95.62 565 HIS A C 1
ATOM 4679 O O . HIS A 1 565 ? 10.033 1.161 2.130 1.00 95.62 565 HIS A O 1
ATOM 4685 N N . ARG A 1 566 ? 8.463 2.700 1.653 1.00 96.12 566 ARG A N 1
ATOM 4686 C CA . ARG A 1 566 ? 7.377 2.103 2.443 1.00 96.12 566 ARG A CA 1
ATOM 4687 C C . ARG A 1 566 ? 6.359 1.383 1.555 1.00 96.12 566 ARG A C 1
ATOM 4689 O O . ARG A 1 566 ? 5.225 1.217 1.974 1.00 96.12 566 ARG A O 1
ATOM 4696 N N . TYR A 1 567 ? 6.756 0.985 0.344 1.00 98.06 567 TYR A N 1
ATOM 4697 C CA . TYR A 1 567 ? 5.974 0.154 -0.578 1.00 98.06 567 TYR A CA 1
ATOM 4698 C C . TYR A 1 567 ? 4.545 0.668 -0.812 1.00 98.06 567 TYR A C 1
ATOM 4700 O O . TYR A 1 567 ? 4.381 1.760 -1.362 1.00 98.06 567 TYR A O 1
ATOM 4708 N N . ASP A 1 568 ? 3.535 -0.094 -0.391 1.00 98.31 568 ASP A N 1
ATOM 4709 C CA . ASP A 1 568 ? 2.106 0.209 -0.490 1.00 98.31 568 ASP A CA 1
ATOM 4710 C C . ASP A 1 568 ? 1.784 1.601 0.072 1.00 98.31 568 ASP A C 1
ATOM 4712 O O . ASP A 1 568 ? 1.143 2.419 -0.594 1.00 98.31 568 ASP A O 1
ATOM 4716 N N . GLN A 1 569 ? 2.346 1.924 1.239 1.00 98.44 569 GLN A N 1
ATOM 4717 C CA . GLN A 1 569 ? 2.166 3.205 1.906 1.00 98.44 569 GLN A CA 1
ATOM 4718 C C . GLN A 1 569 ? 2.720 4.371 1.091 1.00 98.44 569 GLN A C 1
ATOM 4720 O O . GLN A 1 569 ? 2.074 5.415 0.988 1.00 98.44 569 GLN A O 1
ATOM 4725 N N . SER A 1 570 ? 3.894 4.217 0.486 1.00 98.44 570 SER A N 1
ATOM 4726 C CA . SER A 1 570 ? 4.455 5.257 -0.378 1.00 98.44 570 SER A CA 1
ATOM 4727 C C . SER A 1 570 ? 3.592 5.459 -1.622 1.00 98.44 570 SER A C 1
ATOM 4729 O O . SER A 1 570 ? 3.274 6.598 -1.958 1.00 98.44 570 SER A O 1
ATOM 4731 N N . VAL A 1 571 ? 3.163 4.370 -2.271 1.00 98.81 571 VAL A N 1
ATOM 4732 C CA . VAL A 1 571 ? 2.343 4.428 -3.490 1.00 98.81 571 VAL A CA 1
ATOM 4733 C C . VAL A 1 571 ? 1.015 5.133 -3.225 1.00 98.81 571 VAL A C 1
ATOM 4735 O O . VAL A 1 571 ? 0.687 6.091 -3.926 1.00 98.81 571 VAL A O 1
ATOM 4738 N N . ILE A 1 572 ? 0.271 4.720 -2.192 1.00 98.88 572 ILE A N 1
ATOM 4739 C CA . ILE A 1 572 ? -1.044 5.308 -1.913 1.00 98.88 572 ILE A CA 1
ATOM 4740 C C . ILE A 1 572 ? -0.946 6.784 -1.523 1.00 98.88 572 ILE A C 1
ATOM 4742 O O . ILE A 1 572 ? -1.766 7.588 -1.960 1.00 98.88 572 ILE A O 1
ATOM 4746 N N . ASN A 1 573 ? 0.087 7.178 -0.771 1.00 98.81 573 ASN A N 1
ATOM 4747 C CA . ASN A 1 573 ? 0.295 8.580 -0.414 1.00 98.81 573 ASN A CA 1
ATOM 4748 C C . ASN A 1 573 ? 0.665 9.434 -1.640 1.00 98.81 573 ASN A C 1
ATOM 4750 O O . ASN A 1 573 ? 0.167 10.551 -1.763 1.00 98.81 573 ASN A O 1
ATOM 4754 N N . VAL A 1 574 ? 1.487 8.926 -2.570 1.00 98.75 574 VAL A N 1
ATOM 4755 C CA . VAL A 1 574 ? 1.792 9.630 -3.833 1.00 98.75 574 VAL A CA 1
ATOM 4756 C C . VAL A 1 574 ? 0.530 9.807 -4.677 1.00 98.75 574 VAL A C 1
ATOM 4758 O O . VAL A 1 574 ? 0.269 10.912 -5.150 1.00 98.75 574 VAL A O 1
ATOM 4761 N N . LEU A 1 575 ? -0.278 8.754 -4.834 1.00 98.88 575 LEU A N 1
ATOM 4762 C CA . LEU A 1 575 ? -1.531 8.813 -5.593 1.00 98.88 575 LEU A CA 1
ATOM 4763 C C . LEU A 1 575 ? -2.522 9.808 -4.981 1.00 98.88 575 LEU A C 1
ATOM 4765 O O . LEU A 1 575 ? -3.043 10.672 -5.685 1.00 98.88 575 LEU A O 1
ATOM 4769 N N . LEU A 1 576 ? -2.732 9.740 -3.664 1.00 98.81 576 LEU A N 1
ATOM 4770 C CA . LEU A 1 576 ? -3.618 10.661 -2.956 1.00 98.81 576 LEU A CA 1
ATOM 4771 C C . LEU A 1 576 ? -3.113 12.105 -3.019 1.00 98.81 576 LEU A C 1
ATOM 4773 O O . LEU A 1 576 ? -3.916 13.006 -3.252 1.00 98.81 576 LEU A O 1
ATOM 4777 N N . SER A 1 577 ? -1.805 12.331 -2.880 1.00 97.94 577 SER A N 1
ATOM 4778 C CA . SER A 1 577 ? -1.190 13.652 -3.045 1.00 97.94 577 SER A CA 1
ATOM 4779 C C . SER A 1 577 ? -1.440 14.215 -4.446 1.00 97.94 577 SER A C 1
ATOM 4781 O O . SER A 1 577 ? -1.997 15.307 -4.581 1.00 97.94 577 SER A O 1
ATOM 4783 N N . ASN A 1 578 ? -1.131 13.439 -5.487 1.00 97.62 578 ASN A N 1
ATOM 4784 C CA . ASN A 1 578 ? -1.324 13.834 -6.880 1.00 97.62 578 ASN A CA 1
ATOM 4785 C C . ASN A 1 578 ? -2.792 14.171 -7.201 1.00 97.62 578 ASN A C 1
ATOM 4787 O O . ASN A 1 578 ? -3.070 15.182 -7.846 1.00 97.62 578 ASN A O 1
ATOM 4791 N N . ALA A 1 579 ? -3.732 13.340 -6.743 1.00 96.56 579 ALA A N 1
ATOM 4792 C CA . ALA A 1 579 ? -5.161 13.495 -7.020 1.00 96.56 579 ALA A CA 1
ATOM 4793 C C . ALA A 1 579 ? -5.837 14.610 -6.204 1.00 96.56 579 ALA A C 1
ATOM 4795 O O . ALA A 1 579 ? -6.935 15.046 -6.541 1.00 96.56 579 ALA A O 1
ATOM 4796 N N . ASN A 1 580 ? -5.201 15.081 -5.127 1.00 95.62 580 ASN A N 1
ATOM 4797 C CA . ASN A 1 580 ? -5.803 16.028 -4.188 1.00 95.62 580 ASN A CA 1
ATOM 4798 C C . ASN A 1 580 ? -4.943 17.282 -3.979 1.00 95.62 580 ASN A C 1
ATOM 4800 O O . ASN A 1 580 ? -4.823 17.799 -2.865 1.00 95.62 580 ASN A O 1
ATOM 4804 N N . ASN A 1 581 ? -4.365 17.782 -5.076 1.00 92.06 581 ASN A N 1
ATOM 4805 C CA . ASN A 1 581 ? -3.671 19.069 -5.147 1.00 92.06 581 ASN A CA 1
ATOM 4806 C C . ASN A 1 581 ? -2.468 19.195 -4.194 1.00 92.06 581 ASN A C 1
ATOM 4808 O O . ASN A 1 581 ? -2.194 20.276 -3.677 1.00 92.06 581 ASN A O 1
ATOM 4812 N N . PHE A 1 582 ? -1.754 18.088 -3.970 1.00 92.81 582 PHE A N 1
ATOM 4813 C CA . PHE A 1 582 ? -0.541 18.031 -3.153 1.00 92.81 582 PHE A CA 1
ATOM 4814 C C . PHE A 1 582 ? -0.743 18.554 -1.726 1.00 92.81 582 PHE A C 1
ATOM 4816 O O . PHE A 1 582 ? 0.109 19.264 -1.190 1.00 92.81 582 PHE A O 1
ATOM 4823 N N . ASP A 1 583 ? -1.871 18.211 -1.102 1.00 92.75 583 ASP A N 1
ATOM 4824 C CA . ASP A 1 583 ? -2.151 18.571 0.287 1.00 92.75 583 ASP A CA 1
ATOM 4825 C C . ASP A 1 583 ? -2.795 17.404 1.041 1.00 92.75 583 ASP A C 1
ATOM 4827 O O . ASP A 1 583 ? -3.894 16.957 0.704 1.00 92.75 583 ASP A O 1
ATOM 4831 N N . SER A 1 584 ? -2.110 16.913 2.080 1.00 94.69 584 SER A N 1
ATOM 4832 C CA . SER A 1 584 ? -2.612 15.815 2.914 1.00 94.69 584 SER A CA 1
ATOM 4833 C C . SER A 1 584 ? -3.924 16.126 3.615 1.00 94.69 584 SER A C 1
ATOM 4835 O O . SER A 1 584 ? -4.727 15.213 3.790 1.00 94.69 584 SER A O 1
ATOM 4837 N N . GLN A 1 585 ? -4.230 17.396 3.903 1.00 92.88 585 GLN A N 1
ATOM 4838 C CA . GLN A 1 585 ? -5.516 17.783 4.495 1.00 92.88 585 GLN A CA 1
ATOM 4839 C C . GLN A 1 585 ? -6.707 17.381 3.615 1.00 92.88 585 GLN A C 1
ATOM 4841 O O . GLN A 1 585 ? -7.805 17.143 4.119 1.00 92.88 585 GLN A O 1
ATOM 4846 N N . ASN A 1 586 ? -6.501 17.221 2.307 1.00 95.06 586 ASN A N 1
ATOM 4847 C CA . ASN A 1 586 ? -7.551 16.802 1.388 1.00 95.06 586 ASN A CA 1
ATOM 4848 C C . ASN A 1 586 ? -7.799 15.284 1.376 1.00 95.06 586 ASN A C 1
ATOM 4850 O O . ASN A 1 586 ? -8.725 14.850 0.706 1.00 95.06 586 ASN A O 1
ATOM 4854 N N . TYR A 1 587 ? -7.028 14.447 2.074 1.00 97.19 587 TYR A N 1
ATOM 4855 C CA . TYR A 1 587 ? -7.242 12.986 2.075 1.00 97.19 587 TYR A CA 1
ATOM 4856 C C . TYR A 1 587 ? -6.996 12.311 3.425 1.00 97.19 587 TYR A C 1
ATOM 4858 O O . TYR A 1 587 ? -6.868 11.090 3.512 1.00 97.19 587 TYR A O 1
ATOM 4866 N N . ILE A 1 588 ? -6.971 13.093 4.499 1.00 96.88 588 ILE A N 1
ATOM 4867 C CA . ILE A 1 588 ? -6.894 12.583 5.865 1.00 96.88 588 ILE A CA 1
ATOM 4868 C C . ILE A 1 588 ? -8.131 12.996 6.650 1.00 96.88 588 ILE A C 1
ATOM 4870 O O . ILE A 1 588 ? -8.728 14.043 6.390 1.00 96.88 588 ILE A O 1
ATOM 4874 N N . SER A 1 589 ? -8.502 12.200 7.648 1.00 93.75 589 SER A N 1
ATOM 4875 C CA . SER A 1 589 ? -9.653 12.542 8.496 1.00 93.75 589 SER A CA 1
ATOM 4876 C C . SER A 1 589 ? -9.401 13.720 9.445 1.00 93.75 589 SER A C 1
ATOM 4878 O O . SER A 1 589 ? -10.342 14.441 9.753 1.00 93.75 589 SER A O 1
ATOM 4880 N N . GLU A 1 590 ? -8.153 13.917 9.897 1.00 89.88 590 GLU A N 1
ATOM 4881 C CA . GLU A 1 590 ? -7.772 14.856 10.981 1.00 89.88 590 GLU A CA 1
ATOM 4882 C C . GLU A 1 590 ? -8.449 14.559 12.331 1.00 89.88 590 GLU A C 1
ATOM 4884 O O . GLU A 1 590 ? -8.420 15.377 13.247 1.00 89.88 590 GLU A O 1
ATOM 4889 N N . LEU A 1 591 ? -9.034 13.367 12.465 1.00 90.44 591 LEU A N 1
ATOM 4890 C CA . LEU A 1 591 ? -9.694 12.874 13.666 1.00 90.44 591 LEU A CA 1
ATOM 4891 C C . LEU A 1 591 ? -8.853 11.727 14.226 1.00 90.44 591 LEU A C 1
ATOM 4893 O O . LEU A 1 591 ? -8.504 10.803 13.498 1.00 90.44 591 LEU A O 1
ATOM 4897 N N . SER A 1 592 ? -8.501 11.783 15.511 1.00 85.94 592 SER A N 1
ATOM 4898 C CA . SER A 1 592 ? -7.578 10.798 16.119 1.00 85.94 592 SER A CA 1
ATOM 4899 C C . SER A 1 592 ? -8.171 10.041 17.307 1.00 85.94 592 SER A C 1
ATOM 4901 O O . SER A 1 592 ? -7.642 9.025 17.744 1.00 85.94 592 SER A O 1
ATOM 4903 N N . ASN A 1 593 ? -9.302 10.500 17.838 1.00 89.44 593 ASN A N 1
ATOM 4904 C CA . ASN A 1 593 ? -9.868 9.968 19.077 1.00 89.44 593 ASN A CA 1
ATOM 4905 C C . ASN A 1 593 ? -10.709 8.686 18.914 1.00 89.44 593 ASN A C 1
ATOM 4907 O O . ASN A 1 593 ? -11.224 8.184 19.914 1.00 89.44 593 ASN A O 1
ATOM 4911 N N . PHE A 1 594 ? -10.870 8.174 17.690 1.00 94.94 594 PHE A N 1
ATOM 4912 C CA . PHE A 1 594 ? -11.714 7.014 17.384 1.00 94.94 594 PHE A CA 1
ATOM 4913 C C . PHE A 1 594 ? -10.926 5.720 17.133 1.00 94.94 594 PHE A C 1
ATOM 4915 O O . PHE A 1 594 ? -11.531 4.654 17.049 1.00 94.94 594 PHE A O 1
ATOM 4922 N N . PHE A 1 595 ? -9.594 5.794 17.071 1.00 96.81 595 PHE A N 1
ATOM 4923 C CA . PHE A 1 595 ? -8.721 4.635 16.899 1.00 96.81 595 PHE A CA 1
ATOM 4924 C C . PHE A 1 595 ? -7.420 4.798 17.695 1.00 96.81 595 PHE A C 1
ATOM 4926 O O . PHE A 1 595 ? -7.106 5.872 18.210 1.00 96.81 595 PHE A O 1
ATOM 4933 N N . MET A 1 596 ? -6.658 3.718 17.809 1.00 95.31 596 MET A N 1
ATOM 4934 C CA . MET A 1 596 ? -5.233 3.748 18.130 1.00 95.31 596 MET A CA 1
ATOM 4935 C C . MET A 1 596 ? -4.514 2.652 17.341 1.00 95.31 596 MET A C 1
ATOM 4937 O O . MET A 1 596 ? -5.143 1.689 16.910 1.00 95.31 596 MET A O 1
ATOM 4941 N N . ILE A 1 597 ? -3.201 2.793 17.171 1.00 93.00 597 ILE A N 1
ATOM 4942 C CA . ILE A 1 597 ? -2.343 1.769 16.565 1.00 93.00 597 ILE A CA 1
ATOM 4943 C C . ILE A 1 597 ? -1.389 1.280 17.648 1.00 93.00 597 ILE A C 1
ATOM 4945 O O . ILE A 1 597 ? -0.614 2.070 18.190 1.00 93.00 597 ILE A O 1
ATOM 4949 N N . LYS A 1 598 ? -1.459 -0.009 17.984 1.00 89.00 598 LYS A N 1
ATOM 4950 C CA . LYS A 1 598 ? -0.624 -0.634 19.012 1.00 89.00 598 LYS A CA 1
ATOM 4951 C C . LYS A 1 598 ? 0.137 -1.811 18.403 1.00 89.00 598 LYS A C 1
ATOM 4953 O O . LYS A 1 598 ? -0.378 -2.921 18.321 1.00 89.00 598 LYS A O 1
ATOM 4958 N N . ARG A 1 599 ? 1.360 -1.538 17.946 1.00 83.19 599 ARG A N 1
ATOM 4959 C CA . ARG A 1 599 ? 2.251 -2.545 17.348 1.00 83.19 599 ARG A CA 1
ATOM 4960 C C . ARG A 1 599 ? 2.772 -3.515 18.407 1.00 83.19 599 ARG A C 1
ATOM 4962 O O . ARG A 1 599 ? 2.871 -3.138 19.574 1.00 83.19 599 ARG A O 1
ATOM 4969 N N . ASP A 1 600 ? 3.048 -4.745 17.983 1.00 78.06 600 ASP A N 1
ATOM 4970 C CA . ASP A 1 600 ? 3.599 -5.838 18.799 1.00 78.06 600 ASP A CA 1
ATOM 4971 C C . ASP A 1 600 ? 2.751 -6.194 20.040 1.00 78.06 600 ASP A C 1
ATOM 4973 O O . ASP A 1 600 ? 3.207 -6.851 20.978 1.00 78.06 600 ASP A O 1
ATOM 4977 N N . ASN A 1 601 ? 1.489 -5.754 20.073 1.00 80.31 601 ASN A N 1
ATOM 4978 C CA . ASN A 1 601 ? 0.574 -6.051 21.163 1.00 80.31 601 ASN A CA 1
ATOM 4979 C C . ASN A 1 601 ? -0.092 -7.399 20.931 1.00 80.31 601 ASN A C 1
ATOM 4981 O O . ASN A 1 601 ? -1.118 -7.487 20.261 1.00 80.31 601 ASN A O 1
ATOM 4985 N N . THR A 1 602 ? 0.471 -8.433 21.537 1.00 84.50 602 THR A N 1
ATOM 4986 C CA . THR A 1 602 ? -0.105 -9.774 21.522 1.00 84.50 602 THR A CA 1
ATOM 4987 C C . THR A 1 602 ? -1.070 -9.956 22.691 1.00 84.50 602 THR A C 1
ATOM 4989 O O . THR A 1 602 ? -0.818 -9.514 23.815 1.00 84.50 602 THR A O 1
ATOM 4992 N N . LYS A 1 603 ? -2.208 -10.603 22.433 1.00 84.19 603 LYS A N 1
ATOM 4993 C CA . LYS A 1 603 ? -3.181 -10.983 23.464 1.00 84.19 603 LYS A CA 1
ATOM 4994 C C . LYS A 1 603 ? -3.559 -12.454 23.266 1.00 84.19 603 LYS A C 1
ATOM 4996 O O . LYS A 1 603 ? -3.738 -12.873 22.122 1.00 84.19 603 LYS A O 1
ATOM 5001 N N . PRO A 1 604 ? -3.649 -13.265 24.338 1.00 85.12 604 PRO A N 1
ATOM 5002 C CA . PRO A 1 604 ? -4.066 -14.652 24.203 1.00 85.12 604 PRO A CA 1
ATOM 5003 C C . PRO A 1 604 ? -5.480 -14.727 23.628 1.00 85.12 604 PRO A C 1
ATOM 5005 O O . PRO A 1 604 ? -6.400 -14.068 24.114 1.00 85.12 604 PRO A O 1
ATOM 5008 N N . TRP A 1 605 ? -5.631 -15.555 22.599 1.00 87.19 605 TRP A N 1
ATOM 5009 C CA . TRP A 1 605 ? -6.912 -15.840 21.972 1.00 87.19 605 TRP A CA 1
ATOM 5010 C C . TRP A 1 605 ? -7.813 -16.645 22.906 1.00 87.19 605 TRP A C 1
ATOM 5012 O O . TRP A 1 605 ? -7.368 -17.611 23.527 1.00 87.19 605 TRP A O 1
ATOM 5022 N N . ASN A 1 606 ? -9.088 -16.282 22.956 1.00 86.19 606 ASN A N 1
ATOM 5023 C CA . ASN A 1 606 ? -10.126 -17.009 23.677 1.00 86.19 606 ASN A CA 1
ATOM 5024 C C . ASN A 1 606 ? -11.404 -17.085 22.817 1.00 86.19 606 ASN A C 1
ATOM 5026 O O . ASN A 1 606 ? -11.460 -16.515 21.729 1.00 86.19 606 ASN A O 1
ATOM 5030 N N . ASN A 1 607 ? -12.428 -17.775 23.319 1.00 87.00 607 ASN A N 1
ATOM 5031 C CA . ASN A 1 607 ? -13.666 -18.024 22.577 1.00 87.00 607 ASN A CA 1
ATOM 5032 C C . ASN A 1 607 ? -14.760 -16.969 22.835 1.00 87.00 607 ASN A C 1
ATOM 5034 O O . ASN A 1 607 ? -15.918 -17.215 22.515 1.00 87.00 607 ASN A O 1
ATOM 5038 N N . THR A 1 608 ? -14.450 -15.815 23.448 1.00 88.62 608 THR A N 1
ATOM 5039 C CA . THR A 1 608 ? -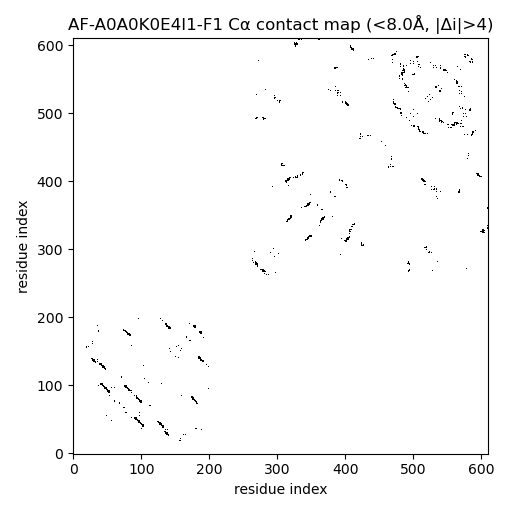15.491 -14.824 23.802 1.00 88.62 608 THR A CA 1
ATOM 5040 C C . THR A 1 608 ? -16.085 -14.115 22.591 1.00 88.62 608 THR A C 1
ATOM 5042 O O . THR A 1 608 ? -17.117 -13.469 22.720 1.00 88.62 608 THR A O 1
ATOM 5045 N N . LEU A 1 609 ? -15.418 -14.200 21.440 1.00 91.19 609 LEU A N 1
ATOM 5046 C CA . LEU A 1 609 ? -15.850 -13.593 20.182 1.00 91.19 609 LEU A CA 1
ATOM 5047 C C . LEU A 1 609 ? -16.612 -14.585 19.295 1.00 91.19 609 LEU A C 1
ATOM 5049 O O . LEU A 1 609 ? -16.944 -14.239 18.160 1.00 91.19 609 LEU A O 1
ATOM 5053 N N . ASN A 1 610 ? -16.826 -15.815 19.780 1.00 90.69 610 ASN A N 1
ATOM 5054 C CA . ASN A 1 610 ? -17.334 -16.883 18.942 1.00 90.69 610 ASN A CA 1
ATOM 5055 C C . ASN A 1 610 ? -18.856 -16.829 18.765 1.00 90.69 610 ASN A C 1
ATOM 5057 O O . ASN A 1 610 ? -19.590 -16.614 19.733 1.00 90.69 610 ASN A O 1
ATOM 5061 N N . CYS A 1 611 ? -19.282 -17.118 17.537 1.00 82.94 611 CYS A N 1
ATOM 5062 C CA . CYS A 1 611 ? -20.615 -17.530 17.121 1.00 82.94 611 CYS A CA 1
ATOM 5063 C C . CYS A 1 611 ? -20.448 -18.807 16.266 1.00 82.94 611 CYS A C 1
ATOM 5065 O O . CYS A 1 611 ? -21.374 -19.634 16.304 1.00 82.94 611 CYS A O 1
#

pLDDT: mean 82.18, std 19.26, range [23.22, 98.88]

Foldseek 3Di:
DVVVVVVVVVVVVVCVVCVQVVVLVVWDKDKDQAPFFLFNFKKKWFKDKDFAFPLVQVVVQVVVLVVCVVPDPDWWKKKKKFQAARAPVRGGGTIIMITTIDHPVPPDPCVVGPPVRVVVSVVVPTDMDIFGHARIKIKTKQPLPDDSVVSVVCCSRHVSVSVVVVCVVVVHDGRMWMWMQGPSIIMIIGGPPPNVSVDDVVVVVVVCLVCVPVPPPDDDDDDDDDDDDDDDDDDDDPDPPDPPPPPVPPPVVVVVVVVVVVLLQVLQWDAFPVRRVQIFPGFDSVCVVVCVVLQQRPPRDPADDQAPPDDDQAAEEEEDAQVLLLLLVQALVLCCVQPVPHAYEYEYLHHDPVSVVLQVQFRNYDYDYDDCVVADVCLNSVQLVLVVLVRVSNRCSVRQKYKFAYSQKHFDHNDPVLVRLLASLCNVDDPCLLVVLLVVVVVVPVPDPDPDPDDLVVLSVVSSVSSNAALKAFEAFPLAALQLQAAPLLCNRHNDDLVLSQDPQRTFGDPRTIIHGRHPCCSNQASSQLNSQSRHCCNQQNPLADCDDTDCPPRRSNDGYPRRYPRSSSRRSSSSCSSNVNGNSRHYSSDHNGMDGGPPDGDDDDCPSGD

Solvent-accessible surface area (backbone atoms only — not comparable to full-atom values): 34007 Å² total; per-residue (Å²): 110,71,69,60,53,50,52,52,50,52,52,52,49,51,47,68,68,47,43,41,71,56,53,35,74,75,60,67,73,46,78,39,67,61,84,41,85,90,20,72,44,48,26,29,35,46,29,32,80,45,73,27,23,65,67,58,51,51,50,55,47,48,53,50,50,55,59,46,60,77,73,44,95,66,91,72,36,33,40,37,39,31,58,40,73,88,38,90,90,50,31,65,63,32,42,32,36,35,36,38,55,45,64,52,87,49,89,53,67,61,80,82,39,57,62,69,56,50,49,52,40,49,77,69,62,37,47,79,51,72,35,69,46,58,60,36,28,42,40,29,71,49,81,59,92,49,61,78,77,56,39,56,55,47,38,66,61,24,47,54,54,37,50,48,56,50,38,56,72,69,72,50,92,70,56,50,42,30,41,30,37,46,94,85,38,35,34,39,41,29,66,75,57,71,60,72,63,75,61,52,69,73,57,50,51,59,42,45,80,59,46,78,75,68,70,91,79,79,84,82,79,87,85,82,86,84,89,80,88,83,79,88,82,91,76,94,70,92,70,85,77,72,89,82,69,70,73,78,54,54,60,61,50,52,52,52,55,47,49,54,49,54,51,52,50,54,76,36,33,44,54,30,66,100,39,70,89,46,61,23,48,62,53,67,74,85,54,52,61,54,30,62,74,47,62,44,44,92,83,49,76,93,44,54,78,62,40,86,86,57,73,90,72,47,35,39,33,34,58,44,34,51,93,45,52,45,26,26,43,54,24,54,53,24,40,53,75,42,43,67,86,46,48,30,40,40,35,35,70,56,57,52,72,70,59,49,55,57,51,56,34,27,58,56,40,45,76,41,79,62,69,53,87,83,48,54,77,67,38,65,41,65,94,47,39,26,50,54,42,49,53,52,44,52,48,31,58,76,57,38,22,32,33,43,36,36,38,38,36,31,56,65,52,59,80,54,63,75,63,49,38,38,40,49,43,43,36,82,50,63,95,57,46,36,62,56,50,53,58,53,49,63,72,66,52,88,79,67,95,70,92,70,85,66,55,62,71,58,52,50,52,52,45,34,74,65,32,44,42,44,45,51,28,30,56,47,76,69,86,47,30,37,31,21,35,25,36,65,49,29,42,50,36,56,45,74,60,66,74,54,39,20,32,85,52,18,51,26,43,42,73,47,40,36,45,37,36,32,24,59,63,36,32,71,56,36,48,40,56,45,37,52,29,34,66,32,59,59,39,37,56,20,91,67,55,31,80,65,80,62,75,61,70,88,79,42,14,60,45,71,23,93,18,11,22,52,29,48,31,31,52,50,46,50,35,51,26,50,69,37,77,37,28,36,77,27,32,38,68,83,59,64,82,46,50,51,79,48,76,93,46,66,44,89,83,74,72,89,57,55,101

Mean predicted aligned error: 17.96 Å

Radius of gyration: 30.7 Å; Cα contacts (8 Å, |Δi|>4): 986; chains: 1; bounding box: 82×76×77 Å

Secondary structure (DSSP, 8-state):
-HHHHHHHHHHHHHHHHHHHHHHGGG--EEEESS--TT-SS-EEEEEEEEES-HHHHHHHHHHHHHHHHHH-SS--EEEEEE-S---TTSGGG-EEEEEEEEETT-S-GGGTS-HHHHHHHHHTT-EEEEEPPPSSEEEEEE---S-HHHHHHHIIIIIHHHHHHHHHHTT-----EEEEEETTEEEEEEESS-GGGG--HHHHHHHHHHHTTT----------------------------S-SSSTHHHHHHHHHHHHHHHHHHHTS-B-TT-TT-B-PPPPGGGHHHHHHTT-STT---PPP--TT----PEEEEEE-GGGHHHHHHHHHHHHHH-TTS-EEEEESS--HHHHHHHHTBTTEEEEE--GGGS-GGGG-GGG-HHHHHHHHHHHHHHSEEEEE-TTEEE--S--HHHHHHHHGGGGS-TTHHHHHHHHHHHTGGG--------HHHHHHHHHHHT---SEEE--EEEEESGGGSBGGGGGTS---HHHHTSTT-EEE-TTEEEEE--HHIIIIIIHHHHHHHHSHHHHS-TT-BSS----GGG-SSPPBSSB--THHHHHHHHHHHHTTT-GGGTB----TTEEE-TT------STTB-

Sequence (611 aa):
MIFFISIIAVVALIVLLFFPRYAQKFINIEIKEENIPGFNDNIGIIYKYNIGSYYKTINKLVELQETLISENSIPVTTIAIFYDNISLKYSDYLQSAFGIIYSSSVENVNDMVDPPIMNALNNNGYEKIRMPKMKKAIVCKLNSNFQSYFRWIYATKIIYPAVRNFIKKQQVINPMFIEVHKNNEVFLVIPLENEFEYKVPKYEMMLSEQEYYDSDSVESECFSDSTESLTDDGNNTEYEMNDLNFITNSITFKWIFKNDFYQKESELTYTLPNFEYIKGKTFNLSLYDYLIEFKLRSTDNDYINITSSYHPEPVITTAMSQNHFAESFSLFESIYNHFPNYKVIVYDLGLNNDSINKIKNICNVEYRKFNFDKYPPHVKQLFLYAWKSIIIAEVLRDFKAIWYADTSVIFKKSDLSKIYSLVTCRSNYESDHKLNKQRKNSKKLEDTLDDKKYNEAFLWKLNVEHCQKSSYLLHSFTGHGILPATNKGIFKYIPTNITLIGTNKNKMYEAGFIFAIKTKDTSTEILKWYLLCSLEKDCIAPPNSRLSPCNFRNNRYDIQSDGCHRYDQSVINVLLSNANNFDSQNYISELSNFFMIKRDNTKPWNNTLNC

InterPro domains:
  IPR012444 Protein of unknown function DUF1647 [PF07801] (263-393)